Protein AF-A0A1H6JNE6-F1 (afdb_monomer)

Radius of gyration: 39.06 Å; Cα contacts (8 Å, |Δi|>4): 581; chains: 1; bounding box: 108×108×88 Å

Secondary structure (DSSP, 8-state):
-PPPGGGSSSSSS-----------S---PEEEEEESS-TT-EEE-TT--EEE--HHHHHHHHHTTTTTTEEEEEPBTTTBSPPTTSPPPGGGEEEEE---EEETTTEEEEEEEEE--HHHHHHHHTT--EEEEEEEEEE-S-BTTTTBEEEEEEEEEEEEEEESS-SSTT-EEEEPPTTTTT---HHHHHHHHTTEEEEEEE--SS---HHHHHHHHHHHHTSTTEEEEE-S-SSS-EEEEEEETTT-S-HHHHHHHHHHHHTTSTT---TT--HHHHHTTTS----------------------------SSHHHHHHHHHHHHHHHHHHHHHHHHHHHHHHHHHHHHHHHHHHHHHHHHHHHHHHHHHHHHHHHHHHHHHHHHHT--HHHHHHHS-HHHHHHHHHHHTT--TT--S-HHHHHHHHHTTPPPP-------SS-PPPHHHHHHHHHHHHHHS-HHHHHHHHHHT--HHHHHHHHS---GGG-SSHHHHHHHHHH--

Structure (mmCIF, N/CA/C/O backbone):
data_AF-A0A1H6JNE6-F1
#
_entry.id   AF-A0A1H6JNE6-F1
#
loop_
_atom_site.group_PDB
_atom_site.id
_atom_site.type_symbol
_atom_site.label_atom_id
_atom_site.label_alt_id
_atom_site.label_comp_id
_atom_site.label_asym_id
_atom_site.label_entity_id
_atom_site.label_seq_id
_atom_site.pdbx_PDB_ins_code
_atom_site.Cartn_x
_atom_site.Cartn_y
_atom_site.Cartn_z
_atom_site.occupancy
_atom_site.B_iso_or_equiv
_atom_site.auth_seq_id
_atom_site.auth_comp_id
_atom_site.auth_asym_id
_atom_site.auth_atom_id
_atom_site.pdbx_PDB_model_num
ATOM 1 N N . MET A 1 1 ? -37.626 49.815 -8.918 1.00 43.44 1 MET A N 1
ATOM 2 C CA . MET A 1 1 ? -36.456 48.924 -8.968 1.00 43.44 1 MET A CA 1
ATOM 3 C C . MET A 1 1 ? -37.004 47.534 -8.756 1.00 43.44 1 MET A C 1
ATOM 5 O O . MET A 1 1 ? -37.497 47.244 -7.679 1.00 43.44 1 MET A O 1
ATOM 9 N N . THR A 1 2 ? -37.137 46.797 -9.849 1.00 34.53 2 THR A N 1
ATOM 10 C CA . THR A 1 2 ? -37.717 45.454 -9.913 1.00 34.53 2 THR A CA 1
ATOM 11 C C . THR A 1 2 ? -36.671 44.454 -9.438 1.00 34.53 2 THR A C 1
ATOM 13 O O . THR A 1 2 ? -35.566 44.449 -9.974 1.00 34.53 2 THR A O 1
ATOM 16 N N . HIS A 1 3 ? -37.005 43.681 -8.404 1.00 37.47 3 HIS A N 1
ATOM 17 C CA . HIS A 1 3 ? -36.230 42.524 -7.967 1.00 37.47 3 HIS A CA 1
ATOM 18 C C . HIS A 1 3 ? -36.493 41.364 -8.919 1.00 37.47 3 HIS A C 1
ATOM 20 O O . HIS A 1 3 ? -37.648 41.069 -9.229 1.00 37.47 3 HIS A O 1
ATOM 26 N N . ASP A 1 4 ? -35.405 40.780 -9.400 1.00 38.97 4 ASP A N 1
ATOM 27 C CA . ASP A 1 4 ? -35.381 39.616 -10.267 1.00 38.97 4 ASP A CA 1
ATOM 28 C C . ASP A 1 4 ? -35.301 38.352 -9.387 1.00 38.97 4 ASP A C 1
ATOM 30 O O . ASP A 1 4 ? -34.351 38.230 -8.608 1.00 38.97 4 ASP A O 1
ATOM 34 N N . PRO A 1 5 ? -36.307 37.462 -9.413 1.00 39.59 5 PRO A N 1
ATOM 35 C CA . PRO A 1 5 ? -36.342 36.254 -8.592 1.00 39.59 5 PRO A CA 1
ATOM 36 C C . PRO A 1 5 ? -35.410 35.123 -9.074 1.00 39.59 5 PRO A C 1
ATOM 38 O O . PRO A 1 5 ? -35.316 34.111 -8.387 1.00 39.59 5 PRO A O 1
ATOM 41 N N . GLU A 1 6 ? -34.667 35.285 -10.174 1.00 40.03 6 GLU A N 1
ATOM 42 C CA . GLU A 1 6 ? -33.769 34.241 -10.712 1.00 40.03 6 GLU A CA 1
ATOM 43 C C . GLU A 1 6 ? -32.413 34.100 -9.978 1.00 40.03 6 GLU A C 1
ATOM 45 O O . GLU A 1 6 ? -31.580 33.274 -10.349 1.00 40.03 6 GLU A O 1
ATOM 50 N N . GLN A 1 7 ? -32.152 34.863 -8.907 1.00 37.97 7 GLN A N 1
ATOM 51 C CA . GLN A 1 7 ? -30.914 34.705 -8.120 1.00 37.97 7 GLN A CA 1
ATOM 52 C C . GLN A 1 7 ? -31.010 33.742 -6.930 1.00 37.97 7 GLN A C 1
ATOM 54 O O . GLN A 1 7 ? -29.970 33.375 -6.392 1.00 37.97 7 GLN A O 1
ATOM 59 N N . HIS A 1 8 ? -32.204 33.290 -6.537 1.00 36.69 8 HIS A N 1
ATOM 60 C CA . HIS A 1 8 ? -32.352 32.395 -5.380 1.00 36.69 8 HIS A CA 1
ATOM 61 C C . HIS A 1 8 ? -32.368 30.898 -5.717 1.00 36.69 8 HIS A C 1
ATOM 63 O O . HIS A 1 8 ? -32.343 30.084 -4.801 1.00 36.69 8 HIS A O 1
ATOM 69 N N . GLU A 1 9 ? -32.336 30.525 -6.997 1.00 35.12 9 GLU A N 1
ATOM 70 C CA . GLU A 1 9 ? -32.362 29.116 -7.426 1.00 35.12 9 GLU A CA 1
ATOM 71 C C . GLU A 1 9 ? -30.963 28.545 -7.745 1.00 35.12 9 GLU A C 1
ATOM 73 O O . GLU A 1 9 ? -30.836 27.382 -8.091 1.00 35.12 9 GLU A O 1
ATOM 78 N N . ARG A 1 10 ? -29.884 29.327 -7.563 1.00 34.78 10 ARG A N 1
ATOM 79 C CA . ARG A 1 10 ? -28.486 28.869 -7.752 1.00 34.78 10 ARG A CA 1
ATOM 80 C C . ARG A 1 10 ? -27.750 28.467 -6.468 1.00 34.78 10 ARG A C 1
ATOM 82 O O . ARG A 1 10 ? -26.550 28.237 -6.509 1.00 34.78 10 ARG A O 1
ATOM 89 N N . LEU A 1 11 ? -28.439 28.395 -5.330 1.00 34.91 11 LEU A N 1
ATOM 90 C CA . LEU A 1 11 ? -27.840 28.007 -4.040 1.00 34.91 11 LEU A CA 1
ATOM 91 C C . LEU A 1 11 ? -28.402 26.690 -3.477 1.00 34.91 11 LEU A C 1
ATOM 93 O O . LEU A 1 11 ? -28.162 26.383 -2.315 1.00 34.91 11 LEU A O 1
ATOM 97 N N . ALA A 1 12 ? -29.145 25.920 -4.280 1.00 35.91 12 ALA A N 1
ATOM 98 C CA . ALA A 1 12 ? -29.772 24.663 -3.855 1.00 35.91 12 ALA A CA 1
ATOM 99 C C . ALA A 1 12 ? -29.304 23.418 -4.635 1.00 35.91 12 ALA A C 1
ATOM 101 O O . ALA A 1 12 ? -29.796 22.325 -4.380 1.00 35.91 12 ALA A O 1
ATOM 102 N N . GLU A 1 13 ? -28.327 23.555 -5.529 1.00 34.09 13 GLU A N 1
ATOM 103 C CA . GLU A 1 13 ? -27.607 22.426 -6.119 1.00 34.09 13 GLU A CA 1
ATOM 104 C C . GLU A 1 13 ? -26.136 22.601 -5.747 1.00 34.09 13 GLU A C 1
ATOM 106 O O . GLU A 1 13 ? -25.438 23.454 -6.295 1.00 34.09 13 GLU A O 1
ATOM 111 N N . GLY A 1 14 ? -25.686 21.848 -4.741 1.00 32.59 14 GLY A N 1
ATOM 112 C CA . GLY A 1 14 ? -24.275 21.713 -4.391 1.00 32.59 14 GLY A CA 1
ATOM 113 C C . GLY A 1 14 ? -23.548 20.978 -5.510 1.00 32.59 14 GLY A C 1
ATOM 114 O O . GLY A 1 14 ? -23.278 19.788 -5.405 1.00 32.59 14 GLY A O 1
ATOM 115 N N . GLY A 1 15 ? -23.300 21.683 -6.611 1.00 25.50 15 GLY A N 1
ATOM 116 C CA . GLY A 1 15 ? -22.416 21.237 -7.670 1.00 25.50 15 GLY A CA 1
ATOM 117 C C . GLY A 1 15 ? -20.984 21.287 -7.161 1.00 25.50 15 GLY A C 1
ATOM 118 O O . GLY A 1 15 ? -20.473 22.362 -6.844 1.00 25.50 15 GLY A O 1
ATOM 119 N N . PHE A 1 16 ? -20.345 20.123 -7.079 1.00 28.42 16 PHE A N 1
ATOM 120 C CA . PHE A 1 16 ? -18.895 20.026 -7.025 1.00 28.42 16 PHE A CA 1
ATOM 121 C C . PHE A 1 16 ? -18.342 20.769 -8.243 1.00 28.42 16 PHE A C 1
ATOM 123 O O . PHE A 1 16 ? -18.583 20.376 -9.384 1.00 28.42 16 PHE A O 1
ATOM 130 N N . ALA A 1 17 ? -17.650 21.880 -8.008 1.00 26.50 17 ALA A N 1
ATOM 131 C CA . ALA A 1 17 ? -16.863 22.523 -9.043 1.00 26.50 17 ALA A CA 1
ATOM 132 C C . ALA A 1 17 ? -15.656 21.617 -9.316 1.00 26.50 17 ALA A C 1
ATOM 134 O O . ALA A 1 17 ? -14.646 21.696 -8.621 1.00 26.50 17 ALA A O 1
ATOM 135 N N . ARG A 1 18 ? -15.793 20.718 -10.295 1.00 30.44 18 ARG A N 1
ATOM 136 C CA . ARG A 1 18 ? -14.646 20.115 -10.973 1.00 30.44 18 ARG A CA 1
ATOM 137 C C . ARG A 1 18 ? -13.927 21.277 -11.662 1.00 30.44 18 ARG A C 1
ATOM 139 O O . ARG A 1 18 ? -14.583 22.080 -12.327 1.00 30.44 18 ARG A O 1
ATOM 146 N N . LEU A 1 19 ? -12.626 21.427 -11.429 1.00 27.44 19 LEU A N 1
ATOM 147 C CA . LEU A 1 19 ? -11.803 22.289 -12.271 1.00 27.44 19 LEU A CA 1
ATOM 148 C C . LEU A 1 19 ? -11.876 21.671 -13.673 1.00 27.44 19 LEU A C 1
ATOM 150 O O . LEU A 1 19 ? -11.293 20.622 -13.919 1.00 27.44 19 LEU A O 1
ATOM 154 N N . GLU A 1 20 ? -12.725 22.231 -14.535 1.00 32.97 20 GLU A N 1
ATOM 155 C CA . GLU A 1 20 ? -12.652 21.985 -15.972 1.00 32.97 20 GLU A CA 1
ATOM 156 C C . GLU A 1 20 ? -11.374 22.670 -16.451 1.00 32.97 20 GLU A C 1
ATOM 158 O O . GLU A 1 20 ? -11.360 23.880 -16.691 1.00 32.97 20 GLU A O 1
ATOM 163 N N . ASP A 1 21 ? -10.297 21.894 -16.541 1.00 33.25 21 ASP A N 1
ATOM 164 C CA . ASP A 1 21 ? -9.179 22.227 -17.408 1.00 33.25 21 ASP A CA 1
ATOM 165 C C . ASP A 1 21 ? -9.639 21.951 -18.846 1.00 33.25 21 ASP A C 1
ATOM 167 O O . ASP A 1 21 ? -9.633 20.830 -19.349 1.00 33.25 21 ASP A O 1
ATOM 171 N N . GLU A 1 22 ? -10.141 23.005 -19.491 1.00 37.00 22 GLU A N 1
ATOM 172 C CA . GLU A 1 22 ? -10.199 23.088 -20.947 1.00 37.00 22 GLU A CA 1
ATOM 173 C C . GLU A 1 22 ? -8.756 23.196 -21.463 1.00 37.00 22 GLU A C 1
ATOM 175 O O . GLU A 1 22 ? -8.288 24.306 -21.684 1.00 37.00 22 GLU A O 1
ATOM 180 N N . ASP A 1 23 ? -8.053 22.065 -21.579 1.00 38.44 23 ASP A N 1
ATOM 181 C CA . ASP A 1 23 ? -6.996 21.792 -22.568 1.00 38.44 23 ASP A CA 1
ATOM 182 C C . ASP A 1 23 ? -6.543 20.315 -22.424 1.00 38.44 23 ASP A C 1
ATOM 184 O O . ASP A 1 23 ? -5.811 19.950 -21.509 1.00 38.44 23 ASP A O 1
ATOM 188 N N . ASP A 1 24 ? -7.025 19.461 -23.337 1.00 48.09 24 ASP A N 1
ATOM 189 C CA . ASP A 1 24 ? -6.619 18.060 -23.543 1.00 48.09 24 ASP A CA 1
ATOM 190 C C . ASP A 1 24 ? -5.146 17.961 -24.020 1.00 48.09 24 ASP A C 1
ATOM 192 O O . ASP A 1 24 ? -4.902 17.740 -25.208 1.00 48.09 24 ASP A O 1
ATOM 196 N N . GLU A 1 25 ? -4.168 18.103 -23.120 1.00 41.09 25 GLU A N 1
ATOM 197 C CA . GLU A 1 25 ? -2.799 17.577 -23.288 1.00 41.09 25 GLU A CA 1
ATOM 198 C C . GLU A 1 25 ? -2.288 17.041 -21.930 1.00 41.09 25 GLU A C 1
ATOM 200 O O . GLU A 1 25 ? -1.884 17.805 -21.058 1.00 41.09 25 GLU A O 1
ATOM 205 N N . ASP A 1 26 ? -2.365 15.714 -21.773 1.00 45.75 26 ASP A N 1
ATOM 206 C CA . ASP A 1 26 ? -1.567 14.854 -20.884 1.00 45.75 26 ASP A CA 1
ATOM 207 C C . ASP A 1 26 ? -1.427 15.282 -19.405 1.00 45.75 26 ASP A C 1
ATOM 209 O O . ASP A 1 26 ? -0.360 15.675 -18.935 1.00 45.75 26 ASP A O 1
ATOM 213 N N . THR A 1 27 ? -2.485 15.117 -18.601 1.00 49.31 27 THR A N 1
ATOM 214 C CA . THR A 1 27 ? -2.262 14.776 -17.185 1.00 49.31 27 THR A CA 1
ATOM 215 C C . THR A 1 27 ? -1.795 13.326 -17.127 1.00 49.31 27 THR A C 1
ATOM 217 O O . THR A 1 27 ? -2.621 12.421 -17.263 1.00 49.31 27 THR A O 1
ATOM 220 N N . ASP A 1 28 ? -0.486 13.124 -16.956 1.00 58.72 28 ASP A N 1
ATOM 221 C CA . ASP A 1 28 ? 0.178 11.822 -16.796 1.00 58.72 28 ASP A CA 1
ATOM 222 C C . ASP A 1 28 ? -0.389 11.070 -15.579 1.00 58.72 28 ASP A C 1
ATOM 224 O O . ASP A 1 28 ? 0.143 11.116 -14.472 1.00 58.72 28 ASP A O 1
ATOM 228 N N . THR A 1 29 ? -1.537 10.424 -15.770 1.00 66.06 29 THR A N 1
ATOM 229 C CA . THR A 1 29 ? -2.183 9.576 -14.768 1.00 66.06 29 THR A CA 1
ATOM 230 C C . THR A 1 29 ? -1.889 8.145 -15.176 1.00 66.06 29 THR A C 1
ATOM 232 O O . THR A 1 29 ? -2.246 7.722 -16.277 1.00 66.06 29 THR A O 1
ATOM 235 N N . TYR A 1 30 ? -1.178 7.418 -14.323 1.00 88.31 30 TYR A N 1
ATOM 236 C CA . TYR A 1 30 ? -0.776 6.045 -14.600 1.00 88.31 30 TYR A CA 1
ATOM 237 C C . TYR A 1 30 ? -1.856 5.109 -14.065 1.00 88.31 30 TYR A C 1
ATOM 239 O O . TYR A 1 30 ? -2.294 5.273 -12.932 1.00 88.31 30 TYR A O 1
ATOM 247 N N . SER A 1 31 ? -2.297 4.130 -14.853 1.00 89.69 31 SER A N 1
ATOM 248 C CA . SER A 1 31 ? -3.350 3.202 -14.423 1.00 89.69 31 SER A CA 1
ATOM 249 C C . SER A 1 31 ? -2.780 1.856 -13.985 1.00 89.69 31 SER A C 1
ATOM 251 O O . SER A 1 31 ? -1.917 1.281 -14.656 1.00 89.69 31 SER A O 1
ATOM 253 N N . ALA A 1 32 ? -3.313 1.317 -12.893 1.00 93.38 32 ALA A N 1
ATOM 254 C CA . ALA A 1 32 ? -2.931 0.027 -12.341 1.00 93.38 32 ALA A CA 1
ATOM 255 C C . ALA A 1 32 ? -4.146 -0.884 -12.119 1.00 93.38 32 ALA A C 1
ATOM 257 O O . ALA A 1 32 ? -5.244 -0.437 -11.797 1.00 93.38 32 ALA A O 1
ATOM 258 N N . ARG A 1 33 ? -3.922 -2.188 -12.251 1.00 95.12 33 ARG A N 1
ATOM 259 C CA . ARG A 1 33 ? -4.821 -3.233 -11.777 1.00 95.12 33 ARG A CA 1
ATOM 260 C C . ARG A 1 33 ? -4.467 -3.563 -10.331 1.00 95.12 33 ARG A C 1
ATOM 262 O O . ARG A 1 33 ? -3.302 -3.794 -10.022 1.00 95.12 33 ARG A O 1
ATOM 269 N N . VAL A 1 34 ? -5.460 -3.612 -9.451 1.00 96.81 34 VAL A N 1
ATOM 270 C CA . VAL A 1 34 ? -5.267 -3.792 -8.009 1.00 96.81 34 VAL A CA 1
ATOM 271 C C . VAL A 1 34 ? -6.123 -4.938 -7.488 1.00 96.81 34 VAL A C 1
ATOM 273 O O . VAL A 1 34 ? -7.343 -4.942 -7.655 1.00 96.81 34 VAL A O 1
ATOM 276 N N . ILE A 1 35 ? -5.484 -5.873 -6.788 1.00 97.25 35 ILE A N 1
ATOM 277 C CA . ILE A 1 35 ? -6.127 -6.905 -5.978 1.00 97.25 35 ILE A CA 1
ATOM 278 C C . ILE A 1 35 ? -5.713 -6.659 -4.523 1.00 97.25 35 ILE A C 1
ATOM 280 O O . ILE A 1 35 ? -4.598 -6.992 -4.144 1.00 97.25 35 ILE A O 1
ATOM 284 N N . PRO A 1 36 ? -6.568 -6.084 -3.663 1.00 95.69 36 PRO A N 1
ATOM 285 C CA . PRO A 1 36 ? -6.196 -5.813 -2.280 1.00 95.69 36 PRO A CA 1
ATOM 286 C C . PRO A 1 36 ? -6.053 -7.094 -1.456 1.00 95.69 36 PRO A C 1
ATOM 288 O O . PRO A 1 36 ? -5.263 -7.140 -0.517 1.00 95.69 36 PRO A O 1
ATOM 291 N N . ILE A 1 37 ? -6.848 -8.126 -1.746 1.00 96.25 37 ILE A N 1
ATOM 292 C CA . ILE A 1 37 ? -6.785 -9.395 -1.023 1.00 96.25 37 ILE A CA 1
ATOM 293 C C . ILE A 1 37 ? -7.440 -10.527 -1.809 1.00 96.25 37 ILE A C 1
ATOM 295 O O . ILE A 1 37 ? -8.481 -10.329 -2.436 1.00 96.25 37 ILE A O 1
ATOM 299 N N . GLY A 1 38 ? -6.853 -11.719 -1.739 1.00 94.94 38 GLY A N 1
ATOM 300 C CA . GLY A 1 38 ? -7.318 -12.884 -2.474 1.00 94.94 38 GLY A CA 1
ATOM 301 C C . GLY A 1 38 ? -8.466 -13.641 -1.806 1.00 94.94 38 GLY A C 1
ATOM 302 O O . GLY A 1 38 ? -8.569 -13.740 -0.578 1.00 94.94 38 GLY A O 1
ATOM 303 N N . GLU A 1 39 ? -9.313 -14.250 -2.632 1.00 94.56 39 GLU A N 1
ATOM 304 C CA . GLU A 1 39 ? -10.310 -15.227 -2.205 1.00 94.56 39 GLU A CA 1
ATOM 305 C C . GLU A 1 39 ? -9.641 -16.430 -1.525 1.00 94.56 39 GLU A C 1
ATOM 307 O O . GLU A 1 39 ? -8.798 -17.119 -2.096 1.00 94.56 39 GLU A O 1
ATOM 312 N N . GLY A 1 40 ? -10.072 -16.733 -0.301 1.00 94.56 40 GLY A N 1
ATOM 313 C CA . GLY A 1 40 ? -9.576 -17.873 0.462 1.00 94.56 40 GLY A CA 1
ATOM 314 C C . GLY A 1 40 ? -8.260 -17.619 1.195 1.00 94.56 40 GLY A C 1
ATOM 315 O O . GLY A 1 40 ? -7.738 -18.543 1.829 1.00 94.56 40 GLY A O 1
ATOM 316 N N . ASP A 1 41 ? -7.745 -16.392 1.161 1.00 96.00 41 ASP A N 1
ATOM 317 C CA . ASP A 1 41 ? -6.512 -16.051 1.853 1.00 96.00 41 ASP A CA 1
ATOM 318 C C . ASP A 1 41 ? -6.634 -16.160 3.369 1.00 96.00 41 ASP A C 1
ATOM 320 O O . ASP A 1 41 ? -7.696 -15.965 3.969 1.00 96.00 41 ASP A O 1
ATOM 324 N N . ILE A 1 42 ? -5.492 -16.426 4.007 1.00 95.50 42 ILE A N 1
ATOM 325 C CA . ILE A 1 42 ? -5.325 -16.294 5.451 1.00 95.50 42 ILE A CA 1
ATOM 326 C C . ILE A 1 42 ? -4.218 -15.282 5.716 1.00 95.50 42 ILE A C 1
ATOM 328 O O . ILE A 1 42 ? -3.041 -15.584 5.526 1.00 95.50 42 ILE A O 1
ATOM 332 N N . THR A 1 43 ? -4.586 -14.105 6.216 1.00 94.00 43 THR A N 1
ATOM 333 C CA . THR A 1 43 ? -3.632 -13.023 6.502 1.00 94.00 43 THR A CA 1
ATOM 334 C C . THR A 1 43 ? -3.496 -12.764 7.996 1.00 94.00 43 THR A C 1
ATOM 336 O O . THR A 1 43 ? -4.354 -13.137 8.803 1.00 94.00 43 THR A O 1
ATOM 339 N N . THR A 1 44 ? -2.384 -12.143 8.393 1.00 90.12 44 THR A N 1
ATOM 340 C CA . THR A 1 44 ? -2.150 -11.698 9.775 1.00 90.12 44 THR A CA 1
ATOM 341 C C . THR A 1 44 ? -1.751 -10.229 9.760 1.00 90.12 44 THR A C 1
ATOM 343 O O . THR A 1 44 ? -0.585 -9.911 9.587 1.00 90.12 44 THR A O 1
ATOM 346 N N . GLY A 1 45 ? -2.734 -9.341 9.915 1.00 82.00 45 GLY A N 1
ATOM 347 C CA . GLY A 1 45 ? -2.489 -7.898 9.999 1.00 82.00 45 GLY A CA 1
ATOM 348 C C . GLY A 1 45 ? -2.114 -7.430 11.410 1.00 82.00 45 GLY A C 1
ATOM 349 O O . GLY A 1 45 ? -1.936 -8.237 12.326 1.00 82.00 45 GLY A O 1
ATOM 350 N N . ALA A 1 46 ? -2.110 -6.109 11.616 1.00 76.94 46 ALA A N 1
ATOM 351 C CA . ALA A 1 46 ? -1.716 -5.448 12.869 1.00 76.94 46 ALA A CA 1
ATOM 352 C C . ALA A 1 46 ? -2.483 -5.908 14.129 1.00 76.94 46 ALA A C 1
ATOM 354 O O . ALA A 1 46 ? -1.994 -5.783 15.248 1.00 76.94 46 ALA A O 1
ATOM 355 N N . SER A 1 47 ? -3.675 -6.496 13.976 1.00 79.19 47 SER A N 1
ATOM 356 C CA . SER A 1 47 ? -4.430 -7.069 15.100 1.00 79.19 47 SER A CA 1
ATOM 357 C C . SER A 1 47 ? -3.806 -8.347 15.682 1.00 79.19 47 SER A C 1
ATOM 359 O O . SER A 1 47 ? -4.277 -8.840 16.709 1.00 79.19 47 SER A O 1
ATOM 361 N N . GLY A 1 48 ? -2.813 -8.936 15.004 1.00 85.44 48 GLY A N 1
ATOM 362 C CA . GLY A 1 48 ? -2.193 -10.216 15.358 1.00 85.44 48 GLY A CA 1
ATOM 363 C C . GLY A 1 48 ? -3.114 -11.430 15.180 1.00 85.44 48 GLY A C 1
ATOM 364 O O . GLY A 1 48 ? -2.733 -12.555 15.510 1.00 85.44 48 GLY A O 1
ATOM 365 N N . LYS A 1 49 ? -4.338 -11.233 14.672 1.00 90.31 49 LYS A N 1
ATOM 366 C CA . LYS A 1 49 ? -5.315 -12.305 14.454 1.00 90.31 49 LYS A CA 1
ATOM 367 C C . LYS A 1 49 ? -5.222 -12.827 13.026 1.00 90.31 49 LYS A C 1
ATOM 369 O O . LYS A 1 49 ? -5.461 -12.080 12.076 1.00 90.31 49 LYS A O 1
ATOM 374 N N . LYS A 1 50 ? -4.983 -14.134 12.893 1.00 95.50 50 LYS A N 1
ATOM 375 C CA . LYS A 1 50 ? -5.140 -14.852 11.622 1.00 95.50 50 LYS A CA 1
ATOM 376 C C . LYS A 1 50 ? -6.577 -14.717 11.141 1.00 95.50 50 LYS A C 1
ATOM 378 O O . LYS A 1 50 ? -7.495 -15.150 11.837 1.00 95.50 50 LYS A O 1
ATOM 383 N N . THR A 1 51 ? -6.755 -14.092 9.991 1.00 96.50 51 THR A N 1
ATOM 384 C CA . THR A 1 51 ? -8.055 -13.758 9.412 1.00 96.50 51 THR A CA 1
ATOM 385 C C . THR A 1 51 ? -8.222 -14.534 8.115 1.00 96.50 51 THR A C 1
ATOM 387 O O . THR A 1 51 ? -7.314 -14.494 7.295 1.00 96.50 51 THR A O 1
ATOM 390 N N . TYR A 1 52 ? -9.346 -15.232 7.948 1.00 97.06 52 TYR A N 1
ATOM 391 C CA . TYR A 1 52 ? -9.696 -15.944 6.719 1.00 97.06 52 TYR A CA 1
ATOM 392 C C . TYR A 1 52 ? -10.697 -15.138 5.889 1.00 97.06 52 TYR A C 1
ATOM 394 O O . TYR A 1 52 ? -11.731 -14.707 6.411 1.00 97.06 52 TYR A O 1
ATOM 402 N N . TRP A 1 53 ? -10.397 -14.972 4.604 1.00 96.62 53 TRP A N 1
ATOM 403 C CA . TRP A 1 53 ? -11.165 -14.155 3.667 1.00 96.62 53 TRP A CA 1
ATOM 404 C C . TRP A 1 53 ? -12.036 -15.043 2.791 1.00 96.62 53 TRP A C 1
ATOM 406 O O . TRP A 1 53 ? -11.582 -15.607 1.798 1.00 96.62 53 TRP A O 1
ATOM 416 N N . SER A 1 54 ? -13.294 -15.217 3.193 1.00 96.31 54 SER A N 1
ATOM 417 C CA . SER A 1 54 ? -14.218 -16.058 2.440 1.00 96.31 54 SER A CA 1
ATOM 418 C C . SER A 1 54 ? -14.676 -15.375 1.143 1.00 96.31 54 SER A C 1
ATOM 420 O O . SER A 1 54 ? -14.820 -14.146 1.112 1.00 96.31 54 SER A O 1
ATOM 422 N N . PRO A 1 55 ? -14.982 -16.164 0.097 1.00 96.81 55 PRO A N 1
ATOM 423 C CA . PRO A 1 55 ? -15.557 -15.650 -1.145 1.00 96.81 55 PRO A CA 1
ATOM 424 C C . PRO A 1 55 ? -16.830 -14.838 -0.894 1.00 96.81 55 PRO A C 1
ATOM 426 O O . PRO A 1 55 ? -17.055 -13.789 -1.491 1.00 96.81 55 PRO A O 1
ATOM 429 N N . GLU A 1 56 ? -17.674 -15.309 0.029 1.00 97.00 56 GLU A N 1
ATOM 430 C CA . GLU A 1 56 ? -18.936 -14.659 0.362 1.00 97.00 56 GLU A CA 1
ATOM 431 C C . GLU A 1 56 ? -18.731 -13.283 1.004 1.00 97.00 56 GLU A C 1
ATOM 433 O O . GLU A 1 56 ? -19.422 -12.338 0.632 1.00 97.00 56 GLU A O 1
ATOM 438 N N . ALA A 1 57 ? -17.786 -13.154 1.941 1.00 96.88 57 ALA A N 1
ATOM 439 C CA . ALA A 1 57 ? -17.533 -11.886 2.621 1.00 96.88 57 ALA A CA 1
ATOM 440 C C . ALA A 1 57 ? -16.888 -10.855 1.689 1.00 96.88 57 ALA A C 1
ATOM 442 O O . ALA A 1 57 ? -17.241 -9.678 1.744 1.00 96.88 57 ALA A O 1
ATOM 443 N N . LEU A 1 58 ? -15.970 -11.294 0.823 1.00 97.62 58 LEU A N 1
ATOM 444 C CA . LEU A 1 58 ? -15.327 -10.432 -0.168 1.00 97.62 58 LEU A CA 1
ATOM 445 C C . LEU A 1 58 ? -16.325 -9.955 -1.227 1.00 97.62 58 LEU A C 1
ATOM 447 O O . LEU A 1 58 ? -16.395 -8.758 -1.493 1.00 97.62 58 LEU A O 1
ATOM 451 N N . ARG A 1 59 ? -17.148 -10.861 -1.775 1.00 97.88 59 ARG A N 1
ATOM 452 C CA . ARG A 1 59 ? -18.191 -10.503 -2.745 1.00 97.88 59 ARG A CA 1
ATOM 453 C C . ARG A 1 59 ? -19.193 -9.522 -2.149 1.00 97.88 59 ARG A C 1
ATOM 455 O O . ARG A 1 59 ? -19.485 -8.514 -2.779 1.00 97.88 59 ARG A O 1
ATOM 462 N N . GLN A 1 60 ? -19.667 -9.779 -0.927 1.00 97.19 60 GLN A N 1
ATOM 463 C CA . GLN A 1 60 ? -20.578 -8.858 -0.247 1.00 97.19 60 GLN A CA 1
ATOM 464 C C . GLN A 1 60 ? -19.916 -7.501 0.019 1.00 97.19 60 GLN A C 1
ATOM 466 O O . GLN A 1 60 ? -20.563 -6.481 -0.159 1.00 97.19 60 GLN A O 1
ATOM 471 N N . GLY A 1 61 ? -18.637 -7.473 0.409 1.00 97.12 61 GLY A N 1
ATOM 472 C CA . GLY A 1 61 ? -17.903 -6.224 0.621 1.00 97.12 61 GLY A CA 1
ATOM 473 C C . GLY A 1 61 ? -17.810 -5.367 -0.644 1.00 97.12 61 GLY A C 1
ATOM 474 O O . GLY A 1 61 ? -17.999 -4.159 -0.568 1.00 97.12 61 GLY A O 1
ATOM 475 N N . VAL A 1 62 ? -17.580 -5.987 -1.805 1.00 97.19 62 VAL A N 1
ATOM 476 C CA . VAL A 1 62 ? -17.613 -5.287 -3.101 1.00 97.19 62 VAL A CA 1
ATOM 477 C C . VAL A 1 62 ? -19.031 -4.818 -3.440 1.00 97.19 62 VAL A C 1
ATOM 479 O O . VAL A 1 62 ? -19.218 -3.667 -3.809 1.00 97.19 62 VAL A O 1
ATOM 482 N N . GLU A 1 63 ? -20.049 -5.670 -3.279 1.00 96.50 63 GLU A N 1
ATOM 483 C CA . GLU A 1 63 ? -21.451 -5.305 -3.549 1.00 96.50 63 GLU A CA 1
ATOM 484 C C . GLU A 1 63 ? -21.970 -4.174 -2.642 1.00 96.50 63 GLU A C 1
ATOM 486 O O . GLU A 1 63 ? -22.798 -3.370 -3.075 1.00 96.50 63 GLU A O 1
ATOM 491 N N . ASP A 1 64 ? -21.478 -4.105 -1.403 1.00 95.88 64 ASP A N 1
ATOM 492 C CA . ASP A 1 64 ? -21.784 -3.053 -0.431 1.00 95.88 64 ASP A CA 1
ATOM 493 C C . ASP A 1 64 ? -20.988 -1.755 -0.695 1.00 95.88 64 ASP A C 1
ATOM 495 O O . ASP A 1 64 ? -21.239 -0.749 -0.029 1.00 95.88 64 ASP A O 1
ATOM 499 N N . GLY A 1 65 ? -20.044 -1.762 -1.646 1.00 95.19 65 GLY A N 1
ATOM 500 C CA . GLY A 1 65 ? -19.182 -0.622 -1.975 1.00 95.19 65 GLY A CA 1
ATOM 501 C C . GLY A 1 65 ? -18.094 -0.345 -0.936 1.00 95.19 65 GLY A C 1
ATOM 502 O O . GLY A 1 65 ? -17.573 0.762 -0.866 1.00 95.19 65 GLY A O 1
ATOM 503 N N . ALA A 1 66 ? -17.735 -1.330 -0.105 1.00 95.62 66 ALA A N 1
ATOM 504 C CA . ALA A 1 66 ? -16.768 -1.140 0.978 1.00 95.62 66 ALA A CA 1
ATOM 505 C C . ALA A 1 66 ? -15.346 -0.825 0.482 1.00 95.62 66 ALA A C 1
ATOM 507 O O . ALA A 1 66 ? -14.531 -0.356 1.265 1.00 95.62 66 ALA A O 1
ATOM 508 N N . PHE A 1 67 ? -15.033 -1.123 -0.781 1.00 95.12 67 PHE A N 1
ATOM 509 C CA . PHE A 1 67 ? -13.727 -0.854 -1.391 1.00 95.12 67 PHE A CA 1
ATOM 510 C C . PHE A 1 67 ? -13.718 0.404 -2.272 1.00 95.12 67 PHE A C 1
ATOM 512 O O . PHE A 1 67 ? -12.653 0.819 -2.730 1.00 95.12 67 PHE A O 1
ATOM 519 N N . ASP A 1 68 ? -14.883 0.994 -2.534 1.00 92.19 68 ASP A N 1
ATOM 520 C CA . ASP A 1 68 ? -15.015 2.091 -3.487 1.00 92.19 68 ASP A CA 1
ATOM 521 C C . ASP A 1 68 ? -14.456 3.392 -2.894 1.00 92.19 68 ASP A C 1
ATOM 523 O O . ASP A 1 68 ? -14.689 3.731 -1.732 1.00 92.19 68 ASP A O 1
ATOM 527 N N . GLY A 1 69 ? -13.706 4.143 -3.700 1.00 92.56 69 GLY A N 1
ATOM 528 C CA . GLY A 1 69 ? -13.052 5.382 -3.272 1.00 92.56 69 GLY A CA 1
ATOM 529 C C . GLY A 1 69 ? -11.846 5.185 -2.345 1.00 92.56 69 GLY A C 1
ATOM 530 O O . GLY A 1 69 ? -11.397 6.152 -1.715 1.00 92.56 69 GLY A O 1
ATOM 531 N N . ALA A 1 70 ? -11.313 3.963 -2.242 1.00 95.81 70 ALA A N 1
ATOM 532 C CA . ALA A 1 70 ? -10.120 3.678 -1.455 1.00 95.81 70 ALA A CA 1
ATOM 533 C C . ALA A 1 70 ? -8.919 4.490 -1.968 1.00 95.81 70 ALA A C 1
ATOM 535 O O . ALA A 1 70 ? -8.657 4.572 -3.168 1.00 95.81 70 ALA A O 1
ATOM 536 N N . LYS A 1 71 ? -8.150 5.089 -1.056 1.00 96.25 71 LYS A N 1
ATOM 537 C CA . LYS A 1 71 ? -6.949 5.864 -1.414 1.00 96.25 71 LYS A CA 1
ATOM 538 C C . LYS A 1 71 ? -5.704 4.991 -1.367 1.00 96.25 71 LYS A C 1
ATOM 540 O O . LYS A 1 71 ? -5.531 4.229 -0.420 1.00 96.25 71 LYS A O 1
ATOM 545 N N . ILE A 1 72 ? -4.804 5.165 -2.327 1.00 96.12 72 ILE A N 1
ATOM 546 C CA . ILE A 1 72 ? -3.525 4.455 -2.363 1.00 96.12 72 ILE A CA 1
ATOM 547 C C . ILE A 1 72 ? -2.480 5.278 -1.608 1.00 96.12 72 ILE A C 1
ATOM 549 O O . ILE A 1 72 ? -2.303 6.469 -1.881 1.00 96.12 72 ILE A O 1
ATOM 553 N N . LEU A 1 73 ? -1.811 4.659 -0.635 1.00 95.06 73 LEU A N 1
ATOM 554 C CA . LEU A 1 73 ? -0.841 5.302 0.249 1.00 95.06 73 LEU A CA 1
ATOM 555 C C . LEU A 1 73 ? 0.562 4.713 0.089 1.00 95.06 73 LEU A C 1
ATOM 557 O O . LEU A 1 73 ? 0.710 3.505 -0.073 1.00 95.06 73 LEU A O 1
ATOM 561 N N . LYS A 1 74 ? 1.599 5.542 0.248 1.00 92.50 74 LYS A N 1
ATOM 562 C CA . LYS A 1 74 ? 2.969 5.053 0.483 1.00 92.50 74 LYS A CA 1
ATOM 563 C C . LYS A 1 74 ? 3.063 4.395 1.861 1.00 92.50 74 LYS A C 1
ATOM 565 O O . LYS A 1 74 ? 2.599 4.965 2.855 1.00 92.50 74 LYS A O 1
ATOM 570 N N . GLY A 1 75 ? 3.704 3.231 1.927 1.00 84.81 75 GLY A N 1
ATOM 571 C CA . GLY A 1 75 ? 4.048 2.591 3.190 1.00 84.81 75 GLY A CA 1
ATOM 572 C C . GLY A 1 75 ? 4.993 3.447 4.035 1.00 84.81 75 GLY A C 1
ATOM 573 O O . GLY A 1 75 ? 5.854 4.161 3.516 1.00 84.81 75 GLY A O 1
ATOM 574 N N . ARG A 1 76 ? 4.833 3.396 5.360 1.00 77.75 76 ARG A N 1
ATOM 575 C CA . ARG A 1 76 ? 5.711 4.114 6.296 1.00 77.75 76 ARG A CA 1
ATOM 576 C C . ARG A 1 76 ? 6.948 3.278 6.633 1.00 77.75 76 ARG A C 1
ATOM 578 O O . ARG A 1 76 ? 6.800 2.085 6.899 1.00 77.75 76 ARG A O 1
ATOM 585 N N . PRO A 1 77 ? 8.146 3.883 6.726 1.00 68.50 77 PRO A N 1
ATOM 586 C CA . PRO A 1 77 ? 9.326 3.185 7.224 1.00 68.50 77 PRO A CA 1
ATOM 587 C C . PRO A 1 77 ? 9.064 2.551 8.601 1.00 68.50 77 PRO A C 1
ATOM 589 O O . PRO A 1 77 ? 8.592 3.223 9.518 1.00 68.50 77 PRO A O 1
ATOM 592 N N . GLY A 1 78 ? 9.367 1.259 8.748 1.00 67.62 78 GLY A N 1
ATOM 593 C CA . GLY A 1 78 ? 9.230 0.506 10.001 1.00 67.62 78 GLY A CA 1
ATOM 594 C C . GLY A 1 78 ? 7.853 -0.130 10.218 1.00 67.62 78 GLY A C 1
ATOM 595 O O . GLY A 1 78 ? 7.767 -1.352 10.302 1.00 67.62 78 GLY A O 1
ATOM 596 N N . ASP A 1 79 ? 6.792 0.677 10.305 1.00 68.56 79 ASP A N 1
ATOM 597 C CA . ASP A 1 79 ? 5.435 0.179 10.600 1.00 68.56 79 ASP A CA 1
ATOM 598 C C . ASP A 1 79 ? 4.701 -0.360 9.361 1.00 68.56 79 ASP A C 1
ATOM 600 O O . ASP A 1 79 ? 3.763 -1.151 9.496 1.00 68.56 79 ASP A O 1
ATOM 604 N N . GLY A 1 80 ? 5.113 0.054 8.156 1.00 76.44 80 GLY A N 1
ATOM 605 C CA . GLY A 1 80 ? 4.489 -0.284 6.873 1.00 76.44 80 GLY A CA 1
ATOM 606 C C . GLY A 1 80 ? 3.132 0.395 6.698 1.00 76.44 80 GLY A C 1
ATOM 607 O O . GLY A 1 80 ? 2.942 1.188 5.784 1.00 76.44 80 GLY A O 1
ATOM 608 N N . HIS A 1 81 ? 2.215 0.156 7.627 1.00 84.31 81 HIS A N 1
ATOM 609 C CA . HIS A 1 81 ? 0.864 0.691 7.653 1.00 84.31 81 HIS A CA 1
ATOM 610 C C . HIS A 1 81 ? 0.744 1.981 8.460 1.00 84.31 81 HIS A C 1
ATOM 612 O O . HIS A 1 81 ? 1.497 2.264 9.395 1.00 84.31 81 HIS A O 1
ATOM 618 N N . LYS A 1 82 ? -0.284 2.757 8.136 1.00 83.62 82 LYS A N 1
ATOM 619 C CA . LYS A 1 82 ? -0.730 3.878 8.960 1.00 83.62 82 LYS A CA 1
ATOM 620 C C . LYS A 1 82 ? -1.699 3.388 10.048 1.00 83.62 82 LYS A C 1
ATOM 622 O O . LYS A 1 82 ? -2.436 2.426 9.855 1.00 83.62 82 LYS A O 1
ATOM 627 N N . GLY A 1 83 ? -1.766 4.098 11.178 1.00 79.31 83 GLY A N 1
ATOM 628 C CA . GLY A 1 83 ? -2.826 3.908 12.166 1.00 79.31 83 GLY A CA 1
ATOM 629 C C . GLY A 1 83 ? -4.225 4.085 11.557 1.00 79.31 83 GLY A C 1
ATOM 630 O O . GLY A 1 83 ? -4.530 5.108 10.945 1.00 79.31 83 GLY A O 1
ATOM 631 N N . MET A 1 84 ? -5.096 3.092 11.763 1.00 80.94 84 MET A N 1
ATOM 632 C CA . MET A 1 84 ? -6.442 3.012 11.168 1.00 80.94 84 MET A CA 1
ATOM 633 C C . MET A 1 84 ? -7.332 4.237 11.464 1.00 80.94 84 MET A C 1
ATOM 635 O O . MET A 1 84 ? -8.206 4.577 10.673 1.00 80.94 84 MET A O 1
ATOM 639 N N . LEU A 1 85 ? -7.131 4.887 12.615 1.00 79.88 85 LEU A N 1
ATOM 640 C CA . LEU A 1 85 ? -7.910 6.052 13.058 1.00 79.88 85 LEU A CA 1
ATOM 641 C C . LEU A 1 85 ? -7.237 7.392 12.742 1.00 79.88 85 LEU A C 1
ATOM 643 O O . LEU A 1 85 ? -7.852 8.443 12.925 1.00 79.88 85 LEU A O 1
ATOM 647 N N . ASP A 1 86 ? -5.991 7.367 12.278 1.00 83.88 86 ASP A N 1
ATOM 648 C CA . ASP A 1 86 ? -5.270 8.585 11.941 1.00 83.88 86 ASP A CA 1
ATOM 649 C C . ASP A 1 86 ? -5.779 9.120 10.598 1.00 83.88 86 ASP A C 1
ATOM 651 O O . ASP A 1 86 ? -6.290 8.373 9.760 1.00 83.88 86 ASP A O 1
ATOM 655 N N . GLN A 1 87 ? -5.611 10.414 10.333 1.00 82.19 87 GLN A N 1
ATOM 656 C CA . GLN A 1 87 ? -5.806 10.946 8.982 1.00 82.19 87 GLN A CA 1
ATOM 657 C C . GLN A 1 87 ? -4.566 10.686 8.127 1.00 82.19 87 GLN A C 1
ATOM 659 O O . GLN A 1 87 ? -3.442 10.681 8.629 1.00 82.19 87 GLN A O 1
ATOM 664 N N . ALA A 1 88 ? -4.772 10.374 6.843 1.00 84.00 88 ALA A N 1
ATOM 665 C CA . ALA A 1 88 ? -3.650 10.179 5.932 1.00 84.00 88 ALA A CA 1
ATOM 666 C C . ALA A 1 88 ? -3.006 11.539 5.683 1.00 84.00 88 ALA A C 1
ATOM 668 O O . ALA A 1 88 ? -3.719 12.516 5.454 1.00 84.00 88 ALA A O 1
ATOM 669 N N . ASP A 1 89 ? -1.679 11.583 5.752 1.00 86.50 89 ASP A N 1
ATOM 670 C CA . ASP A 1 89 ? -0.943 12.754 5.298 1.00 86.50 89 ASP A CA 1
ATOM 671 C C . ASP A 1 89 ? -1.210 12.916 3.793 1.00 86.50 89 ASP A C 1
ATOM 673 O O . ASP A 1 89 ? -1.028 11.933 3.064 1.00 86.50 89 ASP A O 1
ATOM 677 N N . PRO A 1 90 ? -1.676 14.088 3.325 1.00 87.06 90 PRO A N 1
ATOM 678 C CA . PRO A 1 90 ? -1.892 14.333 1.906 1.00 87.06 90 PRO A CA 1
ATOM 679 C C . PRO A 1 90 ? -0.687 13.983 1.031 1.00 87.06 90 PRO A C 1
ATOM 681 O O . PRO A 1 90 ? -0.885 13.454 -0.057 1.00 87.06 90 PRO A O 1
ATOM 684 N N . ASP A 1 91 ? 0.535 14.186 1.529 1.00 87.81 91 ASP A N 1
ATOM 685 C CA . ASP A 1 91 ? 1.766 13.930 0.770 1.00 87.81 91 ASP A CA 1
ATOM 686 C C . ASP A 1 91 ? 2.060 12.428 0.593 1.00 87.81 91 ASP A C 1
ATOM 688 O O . ASP A 1 91 ? 2.860 12.035 -0.257 1.00 87.81 91 ASP A O 1
ATOM 692 N N . ASN A 1 92 ? 1.402 11.567 1.376 1.00 90.94 92 ASN A N 1
ATOM 693 C CA . ASN A 1 92 ? 1.522 10.113 1.259 1.00 90.94 92 ASN A CA 1
ATOM 694 C C . ASN A 1 92 ? 0.461 9.495 0.341 1.00 90.94 92 ASN A C 1
ATOM 696 O O . ASN A 1 92 ? 0.526 8.292 0.092 1.00 90.94 92 ASN A O 1
ATOM 700 N N . ILE A 1 93 ? -0.514 10.274 -0.136 1.00 93.00 93 ILE A N 1
ATOM 701 C CA . ILE A 1 93 ? -1.539 9.798 -1.067 1.00 93.00 93 ILE A CA 1
ATOM 702 C C . ILE A 1 93 ? -0.954 9.831 -2.478 1.00 93.00 93 ILE A C 1
ATOM 704 O O . ILE A 1 93 ? -0.638 10.896 -2.998 1.00 93.00 93 ILE A O 1
ATOM 708 N N . VAL A 1 94 ? -0.840 8.661 -3.098 1.00 94.06 94 VAL A N 1
ATOM 709 C CA . VAL A 1 94 ? -0.245 8.491 -4.436 1.00 94.06 94 VAL A CA 1
ATOM 710 C C . VAL A 1 94 ? -1.244 8.055 -5.484 1.00 94.06 94 VAL A C 1
ATOM 712 O O . VAL A 1 94 ? -0.867 7.830 -6.626 1.00 94.06 94 VAL A O 1
ATOM 715 N N . GLY A 1 95 ? -2.506 7.905 -5.109 1.00 94.56 95 GLY A N 1
ATOM 716 C CA . GLY A 1 95 ? -3.511 7.391 -6.013 1.00 94.56 95 GLY A CA 1
ATOM 717 C C . GLY A 1 95 ? -4.843 7.142 -5.341 1.00 94.56 95 GLY A C 1
ATOM 718 O O . GLY A 1 95 ? -5.022 7.371 -4.136 1.00 94.56 95 GLY A O 1
ATOM 719 N N . SER A 1 96 ? -5.775 6.637 -6.129 1.00 95.19 96 SER A N 1
ATOM 720 C CA . SER A 1 96 ? -7.101 6.245 -5.675 1.00 95.19 96 SER A CA 1
ATOM 721 C C . SER A 1 96 ? -7.672 5.146 -6.547 1.00 95.19 96 SER A C 1
ATOM 723 O O . SER A 1 96 ? -7.283 4.969 -7.697 1.00 95.19 96 SER A O 1
ATOM 725 N N . VAL A 1 97 ? -8.627 4.426 -5.978 1.00 93.75 97 VAL A N 1
ATOM 726 C CA . VAL A 1 97 ? -9.405 3.422 -6.679 1.00 93.75 97 VAL A CA 1
ATOM 727 C C . VAL A 1 97 ? -10.869 3.801 -6.584 1.00 93.75 97 VAL A C 1
ATOM 729 O O . VAL A 1 97 ? -11.413 3.895 -5.485 1.00 93.75 97 VAL A O 1
ATOM 732 N N . ASP A 1 98 ? -11.505 4.029 -7.728 1.00 89.50 98 ASP A N 1
ATOM 733 C CA . ASP A 1 98 ? -12.892 4.489 -7.751 1.00 89.50 98 ASP A CA 1
ATOM 734 C C . ASP A 1 98 ? -13.878 3.345 -7.516 1.00 89.50 98 ASP A C 1
ATOM 736 O O . ASP A 1 98 ? -14.813 3.503 -6.734 1.00 89.50 98 ASP A O 1
ATOM 740 N N . ASN A 1 99 ? -13.677 2.201 -8.177 1.00 90.31 99 ASN A N 1
ATOM 741 C CA . ASN A 1 99 ? -14.610 1.078 -8.122 1.00 90.31 99 ASN A CA 1
ATOM 742 C C . ASN A 1 99 ? -13.880 -0.263 -8.054 1.00 90.31 99 ASN A C 1
ATOM 744 O O . ASN A 1 99 ? -12.827 -0.447 -8.671 1.00 90.31 99 ASN A O 1
ATOM 748 N N . PHE A 1 100 ? -14.514 -1.226 -7.388 1.00 95.62 100 PHE A N 1
ATOM 749 C CA . PHE A 1 100 ? -14.108 -2.628 -7.415 1.00 95.62 100 PHE A CA 1
ATOM 750 C C . PHE A 1 100 ? -15.176 -3.530 -8.041 1.00 95.62 100 PHE A C 1
ATOM 752 O O . PHE A 1 100 ? -16.381 -3.336 -7.887 1.00 95.62 100 PHE A O 1
ATOM 759 N N . ALA A 1 101 ? -14.718 -4.574 -8.724 1.00 96.12 101 ALA A N 1
ATOM 760 C CA . ALA A 1 101 ? -15.516 -5.713 -9.148 1.00 96.12 101 ALA A CA 1
ATOM 761 C C . ALA A 1 101 ? -15.070 -6.971 -8.393 1.00 96.12 101 ALA A C 1
ATOM 763 O O . ALA A 1 101 ? -13.949 -7.058 -7.906 1.00 96.12 101 ALA A O 1
ATOM 764 N N . TYR A 1 102 ? -15.953 -7.962 -8.280 1.00 96.44 102 TYR A N 1
ATOM 765 C CA . TYR A 1 102 ? -15.588 -9.261 -7.720 1.00 96.44 102 TYR A CA 1
ATOM 766 C C . TYR A 1 102 ? -15.296 -10.261 -8.839 1.00 96.44 102 TYR A C 1
ATOM 768 O O . TYR A 1 102 ? -16.149 -10.485 -9.704 1.00 96.44 102 TYR A O 1
ATOM 776 N N . GLU A 1 103 ? -14.142 -10.918 -8.775 1.00 95.31 103 GLU A N 1
ATOM 777 C CA . GLU A 1 103 ? -13.745 -11.992 -9.682 1.00 95.31 103 GLU A CA 1
ATOM 778 C C . GLU A 1 103 ? -13.683 -13.341 -8.952 1.00 95.31 103 GLU A C 1
ATOM 780 O O . GLU A 1 103 ? -12.965 -13.511 -7.966 1.00 95.31 103 GLU A O 1
ATOM 785 N N . ASP A 1 104 ? -14.435 -14.330 -9.450 1.00 94.12 104 ASP A N 1
ATOM 786 C CA . ASP A 1 104 ? -14.487 -15.671 -8.856 1.00 94.12 104 ASP A CA 1
ATOM 787 C C . ASP A 1 104 ? -13.107 -16.353 -8.880 1.00 94.12 104 ASP A C 1
ATOM 789 O O . ASP A 1 104 ? -12.502 -16.530 -9.940 1.00 94.12 104 ASP A O 1
ATOM 793 N N . GLY A 1 105 ? -12.643 -16.807 -7.714 1.00 92.44 105 GLY A N 1
ATOM 794 C CA . GLY A 1 105 ? -11.331 -17.430 -7.538 1.00 92.44 105 GLY A CA 1
ATOM 795 C C . GLY A 1 105 ? -10.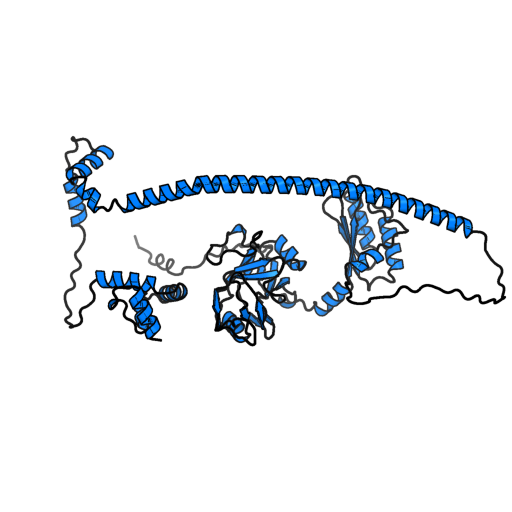170 -16.440 -7.430 1.00 92.44 105 GLY A C 1
ATOM 796 O O . GLY A 1 105 ? -9.034 -16.889 -7.283 1.00 92.44 105 GLY A O 1
ATOM 797 N N . VAL A 1 106 ? -10.442 -15.133 -7.492 1.00 95.12 106 VAL A N 1
ATOM 798 C CA . VAL A 1 106 ? -9.448 -14.064 -7.327 1.00 95.12 106 VAL A CA 1
ATOM 799 C C . VAL A 1 106 ? -9.797 -13.204 -6.118 1.00 95.12 106 VAL A C 1
ATOM 801 O O . VAL A 1 106 ? -8.993 -13.140 -5.201 1.00 95.12 106 VAL A O 1
ATOM 804 N N . GLY A 1 107 ? -10.990 -12.608 -6.057 1.00 96.12 107 GLY A N 1
ATOM 805 C CA . GLY A 1 107 ? -11.389 -11.676 -4.997 1.00 96.12 107 GLY A CA 1
ATOM 806 C C . GLY A 1 107 ? -11.843 -10.316 -5.548 1.00 96.12 107 GLY A C 1
ATOM 807 O O . GLY A 1 107 ? -12.285 -10.241 -6.695 1.00 96.12 107 GLY A O 1
ATOM 808 N N . PRO A 1 108 ? -11.791 -9.242 -4.741 1.00 97.31 108 PRO A N 1
ATOM 809 C CA . PRO A 1 108 ? -11.989 -7.871 -5.204 1.00 97.31 108 PRO A CA 1
ATOM 810 C C . PRO A 1 108 ? -10.881 -7.471 -6.181 1.00 97.31 108 PRO A C 1
ATOM 812 O O . PRO A 1 108 ? -9.705 -7.667 -5.888 1.00 97.31 108 PRO A O 1
ATOM 815 N N . VAL A 1 109 ? -11.252 -6.890 -7.315 1.00 96.94 109 VAL A N 1
ATOM 816 C CA . VAL A 1 109 ? -10.343 -6.427 -8.365 1.00 96.94 109 VAL A CA 1
ATOM 817 C C . VAL A 1 109 ? -10.778 -5.049 -8.839 1.00 96.94 109 VAL A C 1
ATOM 819 O O . VAL A 1 109 ? -11.958 -4.827 -9.105 1.00 96.94 109 VAL A O 1
ATOM 822 N N . SER A 1 110 ? -9.827 -4.136 -8.969 1.00 95.44 110 SER A N 1
ATOM 823 C CA . SER A 1 110 ? -9.987 -2.923 -9.765 1.00 95.44 110 SER A CA 1
ATOM 824 C C . SER A 1 110 ? -9.040 -2.993 -10.955 1.00 95.44 110 SER A C 1
ATOM 826 O O . SER A 1 110 ? -7.900 -3.420 -10.800 1.00 95.44 110 SER A O 1
ATOM 828 N N . GLU A 1 111 ? -9.514 -2.626 -12.142 1.00 91.88 111 GLU A N 1
ATOM 829 C CA . GLU A 1 111 ? -8.731 -2.672 -13.389 1.00 91.88 111 GLU A CA 1
ATOM 830 C C . GLU A 1 111 ? -8.132 -1.302 -13.756 1.00 91.88 111 GLU A C 1
ATOM 832 O O . GLU A 1 111 ? -7.307 -1.206 -14.664 1.00 91.88 111 GLU A O 1
ATOM 837 N N . ASP A 1 112 ? -8.571 -0.247 -13.072 1.00 89.38 112 ASP A N 1
ATOM 838 C CA . ASP A 1 112 ? -8.375 1.155 -13.428 1.00 89.38 112 ASP A CA 1
ATOM 839 C C . ASP A 1 112 ? -8.107 2.023 -12.190 1.00 89.38 112 ASP A C 1
ATOM 841 O O . ASP A 1 112 ? -8.680 3.095 -12.016 1.00 89.38 112 ASP A O 1
ATOM 845 N N . ALA A 1 113 ? -7.219 1.560 -11.311 1.00 93.31 113 ALA A N 1
ATOM 846 C CA . ALA A 1 113 ? -6.717 2.379 -10.217 1.00 93.31 113 ALA A CA 1
ATOM 847 C C . ALA A 1 113 ? -5.816 3.499 -10.750 1.00 93.31 113 ALA A C 1
ATOM 849 O O . ALA A 1 113 ? -4.890 3.235 -11.517 1.00 93.31 113 ALA A O 1
ATOM 850 N N . ASP A 1 114 ? -6.040 4.726 -10.292 1.00 93.88 114 ASP A N 1
ATOM 851 C CA . ASP A 1 114 ? -5.247 5.887 -10.681 1.00 93.88 114 ASP A CA 1
ATOM 852 C C . ASP A 1 114 ? -4.021 6.031 -9.778 1.00 93.88 114 ASP A C 1
ATOM 854 O O . ASP A 1 114 ? -4.138 6.089 -8.551 1.00 93.88 114 ASP A O 1
ATOM 858 N N . LEU A 1 115 ? -2.845 6.157 -10.388 1.00 93.50 115 LEU A N 1
ATOM 859 C CA . LEU A 1 115 ? -1.579 6.502 -9.753 1.00 93.50 115 LEU A CA 1
ATOM 860 C C . LEU A 1 115 ? -1.134 7.895 -10.218 1.00 93.50 115 LEU A C 1
ATOM 862 O O . LEU A 1 115 ? -1.046 8.191 -11.410 1.00 93.50 115 LEU A O 1
ATOM 866 N N . LEU A 1 116 ? -0.836 8.745 -9.242 1.00 91.56 116 LEU A N 1
ATOM 867 C CA . LEU A 1 116 ? -0.454 10.150 -9.400 1.00 91.56 116 LEU A CA 1
ATOM 868 C C . LEU A 1 116 ? 1.068 10.364 -9.353 1.00 91.56 116 LEU A C 1
ATOM 870 O O . LEU A 1 116 ? 1.538 11.479 -9.565 1.00 91.56 116 LEU A O 1
ATOM 874 N N . ASP A 1 117 ? 1.833 9.325 -9.014 1.00 89.69 117 ASP A N 1
ATOM 875 C CA . ASP A 1 117 ? 3.283 9.378 -8.820 1.00 89.69 117 ASP A CA 1
ATOM 876 C C . ASP A 1 117 ? 3.975 8.453 -9.836 1.00 89.69 117 ASP A C 1
ATOM 878 O O . ASP A 1 117 ? 3.811 7.232 -9.791 1.00 89.69 117 ASP A O 1
ATOM 882 N N . GLU A 1 118 ? 4.747 9.041 -10.756 1.00 88.88 118 GLU A N 1
ATOM 883 C CA . GLU A 1 118 ? 5.480 8.327 -11.813 1.00 88.88 118 GLU A CA 1
ATOM 884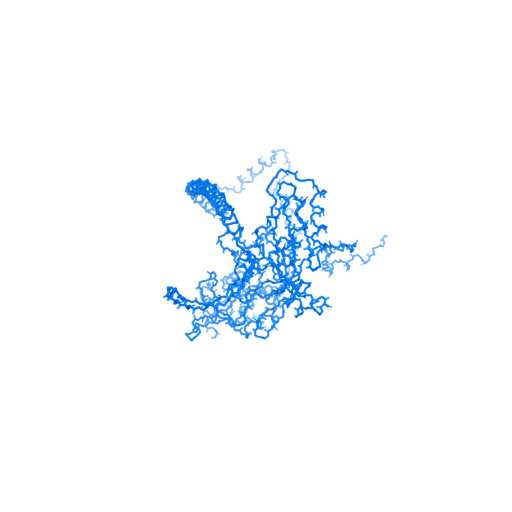 C C . GLU A 1 118 ? 6.476 7.310 -11.248 1.00 88.88 118 GLU A C 1
ATOM 886 O O . GLU A 1 118 ? 6.599 6.204 -11.769 1.00 88.88 118 GLU A O 1
ATOM 891 N N . HIS A 1 119 ? 7.171 7.649 -10.160 1.00 90.00 119 HIS A N 1
ATOM 892 C CA . HIS A 1 119 ? 8.137 6.734 -9.564 1.00 90.00 119 HIS A CA 1
ATOM 893 C C . HIS A 1 119 ? 7.431 5.498 -9.000 1.00 90.00 119 HIS A C 1
ATOM 895 O O . HIS A 1 119 ? 7.895 4.376 -9.187 1.00 90.00 119 HIS A O 1
ATOM 901 N N . ILE A 1 120 ? 6.272 5.686 -8.364 1.00 92.06 120 ILE A N 1
ATOM 902 C CA . ILE A 1 120 ? 5.442 4.568 -7.901 1.00 92.06 120 ILE A CA 1
ATOM 903 C C . ILE A 1 120 ? 4.944 3.735 -9.082 1.00 92.06 120 ILE A C 1
ATOM 905 O O . ILE A 1 120 ? 4.996 2.511 -9.013 1.00 92.06 120 ILE A O 1
ATOM 909 N N . ALA A 1 121 ? 4.514 4.371 -10.172 1.00 90.31 121 ALA A N 1
ATOM 910 C CA . ALA A 1 121 ? 4.094 3.659 -11.374 1.00 90.31 121 ALA A CA 1
ATOM 911 C C . ALA A 1 121 ? 5.223 2.791 -11.957 1.00 90.31 121 ALA A C 1
ATOM 913 O O . ALA A 1 121 ? 4.974 1.644 -12.315 1.00 90.31 121 ALA A O 1
ATOM 914 N N . GLN A 1 122 ? 6.467 3.284 -11.972 1.00 87.50 122 GLN A N 1
ATOM 915 C CA . GLN A 1 122 ? 7.638 2.495 -12.373 1.00 87.50 122 GLN A CA 1
ATOM 916 C C . GLN A 1 122 ? 7.877 1.308 -11.429 1.00 87.50 122 GLN A C 1
ATOM 918 O O . GLN A 1 122 ? 8.120 0.196 -11.888 1.00 87.50 122 GLN A O 1
ATOM 923 N N . LEU A 1 123 ? 7.768 1.499 -10.109 1.00 89.12 123 LEU A N 1
ATOM 924 C CA . LEU A 1 123 ? 7.903 0.393 -9.150 1.00 89.12 123 LEU A CA 1
ATOM 925 C C . LEU A 1 123 ? 6.824 -0.683 -9.348 1.00 89.12 123 LEU A C 1
ATOM 927 O O . LEU A 1 123 ? 7.131 -1.870 -9.240 1.00 89.12 123 LEU A O 1
ATOM 931 N N . VAL A 1 124 ? 5.589 -0.278 -9.665 1.00 90.81 124 VAL A N 1
ATOM 932 C CA . VAL A 1 124 ? 4.497 -1.192 -10.042 1.00 90.81 124 VAL A CA 1
ATOM 933 C C . VAL A 1 124 ? 4.818 -1.913 -11.353 1.00 90.81 124 VAL A C 1
ATOM 935 O O . VAL A 1 124 ? 4.640 -3.125 -11.438 1.00 90.81 124 VAL A O 1
ATOM 938 N N . ASP A 1 125 ? 5.333 -1.205 -12.360 1.00 86.62 125 ASP A N 1
ATOM 939 C CA . ASP A 1 125 ? 5.714 -1.783 -13.657 1.00 86.62 125 ASP A CA 1
ATOM 940 C C . ASP A 1 125 ? 6.817 -2.837 -13.541 1.00 86.62 125 ASP A C 1
ATOM 942 O O . ASP A 1 125 ? 6.748 -3.897 -14.165 1.00 86.62 125 ASP A O 1
ATOM 946 N N . HIS A 1 126 ? 7.774 -2.604 -12.647 1.00 84.62 126 HIS A N 1
ATOM 947 C CA . HIS A 1 126 ? 8.834 -3.555 -12.332 1.00 84.62 126 HIS A CA 1
ATOM 948 C C . HIS A 1 126 ? 8.423 -4.648 -11.327 1.00 84.62 126 HIS A C 1
ATOM 950 O O . HIS A 1 126 ? 9.241 -5.516 -11.023 1.00 84.62 126 HIS A O 1
ATOM 956 N N . GLY A 1 127 ? 7.188 -4.634 -10.808 1.00 87.75 127 GLY A N 1
ATOM 957 C CA . GLY A 1 127 ? 6.704 -5.618 -9.831 1.00 87.75 127 GLY A CA 1
ATOM 958 C C . GLY A 1 127 ? 7.477 -5.602 -8.508 1.00 87.75 127 GLY A C 1
ATOM 959 O O . GLY A 1 127 ? 7.676 -6.648 -7.894 1.00 87.75 127 GLY A O 1
ATOM 960 N N . LEU A 1 128 ? 7.971 -4.430 -8.098 1.00 87.50 128 LEU A N 1
ATOM 961 C CA . LEU A 1 128 ? 8.806 -4.258 -6.901 1.00 87.50 128 LEU A CA 1
ATOM 962 C C . LEU A 1 128 ? 8.003 -3.949 -5.635 1.00 87.50 128 LEU A C 1
ATOM 964 O O . LEU A 1 128 ? 8.569 -3.941 -4.541 1.00 87.50 128 LEU A O 1
ATOM 968 N N . ILE A 1 129 ? 6.714 -3.645 -5.785 1.00 91.94 129 ILE A N 1
ATOM 969 C CA . ILE A 1 129 ? 5.810 -3.315 -4.688 1.00 91.94 129 ILE A CA 1
ATOM 970 C C . ILE A 1 129 ? 4.451 -3.979 -4.889 1.00 91.94 129 ILE A C 1
ATOM 972 O O . ILE A 1 129 ? 4.001 -4.183 -6.012 1.00 91.94 129 ILE A O 1
ATOM 976 N N . ASP A 1 130 ? 3.789 -4.235 -3.772 1.00 95.06 130 ASP A N 1
ATOM 977 C CA . ASP A 1 130 ? 2.470 -4.844 -3.664 1.00 95.06 130 ASP A CA 1
ATOM 978 C C . ASP A 1 130 ? 1.538 -3.965 -2.815 1.00 95.06 130 ASP A C 1
ATOM 980 O O . ASP A 1 130 ? 1.936 -2.931 -2.271 1.00 95.06 130 ASP A O 1
ATOM 984 N N . VAL A 1 131 ? 0.281 -4.388 -2.663 1.00 94.81 131 VAL A N 1
ATOM 985 C CA . VAL A 1 131 ? -0.720 -3.688 -1.847 1.00 94.81 131 VAL A CA 1
ATOM 986 C C . VAL A 1 131 ? -1.115 -4.470 -0.604 1.00 94.81 131 VAL A C 1
ATOM 988 O O . VAL A 1 131 ? -1.195 -5.697 -0.573 1.00 94.81 131 VAL A O 1
ATOM 991 N N . SER A 1 132 ? -1.444 -3.730 0.446 1.00 94.88 132 SER A N 1
ATOM 992 C CA . SER A 1 132 ? -2.026 -4.266 1.666 1.00 94.88 132 SER A CA 1
ATOM 993 C C . SER A 1 132 ? -3.173 -3.363 2.127 1.00 94.88 132 SER A C 1
ATOM 995 O O . SER A 1 132 ? -2.962 -2.172 2.371 1.00 94.88 132 SER A O 1
ATOM 997 N N . PRO A 1 133 ? -4.408 -3.880 2.226 1.00 94.75 133 PRO A N 1
ATOM 998 C CA . PRO A 1 133 ? -5.568 -3.069 2.550 1.00 94.75 133 PRO A CA 1
ATOM 999 C C . PRO A 1 133 ? -5.661 -2.759 4.044 1.00 94.75 133 PRO A C 1
ATOM 1001 O O . PRO A 1 133 ? -5.630 -3.652 4.898 1.00 94.75 133 PRO A O 1
ATOM 1004 N N . ASP A 1 134 ? -5.902 -1.490 4.350 1.00 92.69 134 ASP A N 1
ATOM 1005 C CA . ASP A 1 134 ? -6.318 -1.041 5.670 1.00 92.69 134 ASP A CA 1
ATOM 1006 C C . ASP A 1 134 ? -7.841 -1.039 5.716 1.00 92.69 134 ASP A C 1
ATOM 1008 O O . ASP A 1 134 ? -8.492 -0.255 5.027 1.00 92.69 134 ASP A O 1
ATOM 1012 N N . MET A 1 135 ? -8.430 -1.918 6.532 1.00 92.19 135 MET A N 1
ATOM 1013 C CA . MET A 1 135 ? -9.884 -2.090 6.535 1.00 92.19 135 MET A CA 1
ATOM 1014 C C . MET A 1 135 ? -10.523 -2.309 7.902 1.00 92.19 135 MET A C 1
ATOM 1016 O O . MET A 1 135 ? -9.987 -2.982 8.794 1.00 92.19 135 MET A O 1
ATOM 1020 N N . PHE A 1 136 ? -11.755 -1.821 8.005 1.00 92.69 136 PHE A N 1
ATOM 1021 C CA . PHE A 1 136 ? -12.688 -2.130 9.071 1.00 92.69 136 PHE A CA 1
ATOM 1022 C C . PHE A 1 136 ? -13.479 -3.381 8.705 1.00 92.69 136 PHE A C 1
ATOM 1024 O O . PHE A 1 136 ? -14.075 -3.488 7.636 1.00 92.69 136 PHE A O 1
ATOM 1031 N N . ARG A 1 137 ? -13.501 -4.353 9.616 1.00 93.94 137 ARG A N 1
ATOM 1032 C CA . ARG A 1 137 ? -14.184 -5.629 9.396 1.00 93.94 137 ARG A CA 1
ATOM 1033 C C . ARG A 1 137 ? -14.721 -6.212 10.687 1.00 93.94 137 ARG A C 1
ATOM 1035 O O . ARG A 1 137 ? -14.155 -6.003 11.763 1.00 93.94 137 ARG A O 1
ATOM 1042 N N . LYS A 1 138 ? -15.764 -7.020 10.557 1.00 95.25 138 LYS A N 1
ATOM 1043 C CA . LYS A 1 138 ? -16.307 -7.848 11.627 1.00 95.25 138 LYS A CA 1
ATOM 1044 C C . LYS A 1 138 ? -15.819 -9.284 11.459 1.00 95.25 138 LYS A C 1
ATOM 1046 O O . LYS A 1 138 ? -16.015 -9.900 10.414 1.00 95.25 138 LYS A O 1
ATOM 1051 N N . LEU A 1 139 ? -15.177 -9.803 12.501 1.00 95.69 139 LEU A N 1
ATOM 1052 C CA . LEU A 1 139 ? -14.728 -11.193 12.567 1.00 95.69 139 LEU A CA 1
ATOM 1053 C C . LEU A 1 139 ? -15.793 -12.058 13.242 1.00 95.69 139 LEU A C 1
ATOM 1055 O O . LEU A 1 139 ? -16.391 -11.627 14.230 1.00 95.69 139 LEU A O 1
ATOM 1059 N N . GLY A 1 140 ? -15.974 -13.273 12.732 1.00 94.50 140 GLY A N 1
ATOM 1060 C CA . GLY A 1 140 ? -16.778 -14.307 13.374 1.00 94.50 140 GLY A CA 1
ATOM 1061 C C . GLY A 1 140 ? -16.028 -15.026 14.495 1.00 94.50 140 GLY A C 1
ATOM 1062 O O . GLY A 1 140 ? -14.950 -14.610 14.934 1.00 94.50 140 GLY A O 1
ATOM 1063 N N . GLU A 1 141 ? -16.601 -16.131 14.968 1.00 96.06 141 GLU A N 1
ATOM 1064 C CA . GLU A 1 141 ? -15.944 -17.014 15.936 1.00 96.06 141 GLU A CA 1
ATOM 1065 C C . GLU A 1 141 ? -14.734 -17.729 15.316 1.00 96.06 141 GLU A C 1
ATOM 1067 O O . GLU A 1 141 ? -14.706 -18.002 14.120 1.00 96.06 141 GLU A O 1
ATOM 1072 N N . TYR A 1 142 ? -13.721 -18.036 16.132 1.00 96.25 142 TYR A N 1
ATOM 1073 C CA . TYR A 1 142 ? -12.527 -18.742 15.661 1.00 96.25 142 TYR A CA 1
ATOM 1074 C C . TYR A 1 142 ? -12.883 -20.131 15.123 1.00 96.25 142 TYR A C 1
ATOM 1076 O O . TYR A 1 142 ? -13.467 -20.939 15.848 1.00 96.25 142 TYR A O 1
ATOM 1084 N N . ASP A 1 143 ? -12.468 -20.422 13.893 1.00 96.50 143 ASP A N 1
ATOM 1085 C CA . ASP A 1 143 ? -12.658 -21.726 13.270 1.00 96.50 143 ASP A CA 1
ATOM 1086 C C . ASP A 1 143 ? -11.403 -22.591 13.482 1.00 96.50 143 ASP A C 1
ATOM 1088 O O . ASP A 1 143 ? -10.313 -22.277 12.993 1.00 96.50 143 ASP A O 1
ATOM 1092 N N . GLU A 1 144 ? -11.541 -23.684 14.242 1.00 95.31 144 GLU A N 1
ATOM 1093 C CA . GLU A 1 144 ? -10.432 -24.601 14.541 1.00 95.31 144 GLU A CA 1
ATOM 1094 C C . GLU A 1 144 ? -9.936 -25.379 13.310 1.00 95.31 144 GLU A C 1
ATOM 1096 O O . GLU A 1 144 ? -8.767 -25.769 13.281 1.00 95.31 144 GLU A O 1
ATOM 1101 N N . GLU A 1 145 ? -10.786 -25.618 12.305 1.00 95.19 145 GLU A N 1
ATOM 1102 C CA . GLU A 1 145 ? -10.407 -26.344 11.086 1.00 95.19 145 GLU A CA 1
ATOM 1103 C C . GLU A 1 145 ? -9.586 -25.453 10.149 1.00 95.19 145 GLU A C 1
ATOM 1105 O O . GLU A 1 145 ? -8.584 -25.905 9.590 1.00 95.19 145 GLU A O 1
ATOM 1110 N N . LEU A 1 146 ? -9.969 -24.179 10.025 1.00 92.25 146 LEU A N 1
ATOM 1111 C CA . LEU A 1 146 ? -9.234 -23.177 9.242 1.00 92.25 146 LEU A CA 1
ATOM 1112 C C . LEU A 1 146 ? -8.023 -22.609 9.995 1.00 92.25 146 LEU A C 1
ATOM 1114 O O . LEU A 1 146 ? -7.086 -22.091 9.387 1.00 92.25 146 LEU A O 1
ATOM 1118 N N . GLY A 1 147 ? -8.029 -22.685 11.327 1.00 95.44 147 GLY A N 1
ATOM 1119 C CA . GLY A 1 147 ? -6.995 -22.098 12.173 1.00 95.44 147 GLY A CA 1
ATOM 1120 C C . GLY A 1 147 ? -6.999 -20.563 12.169 1.00 95.44 147 GLY A C 1
ATOM 1121 O O . GLY A 1 147 ? -5.974 -19.947 12.493 1.00 95.44 147 GLY A O 1
ATOM 1122 N N . ALA A 1 148 ? -8.128 -19.946 11.819 1.00 96.69 148 ALA A N 1
ATOM 1123 C CA . ALA A 1 148 ? -8.286 -18.510 11.609 1.00 96.69 148 ALA A CA 1
ATOM 1124 C C . ALA A 1 148 ? -9.699 -18.034 11.991 1.00 96.69 148 ALA A C 1
ATOM 1126 O O . ALA A 1 148 ? -10.629 -18.825 12.128 1.00 96.69 148 ALA A O 1
ATOM 1127 N N . TYR A 1 149 ? -9.859 -16.723 12.162 1.00 97.31 149 TYR A N 1
ATOM 1128 C CA . TYR A 1 149 ? -11.167 -16.087 12.308 1.00 97.31 149 TYR A CA 1
ATOM 1129 C C . TYR A 1 149 ? -11.734 -15.783 10.912 1.00 97.31 149 TYR A C 1
ATOM 1131 O O . TYR A 1 149 ? -11.110 -14.997 10.193 1.00 97.31 149 TYR A O 1
ATOM 1139 N N . PRO A 1 150 ? -12.878 -16.359 10.508 1.00 97.06 150 PRO A N 1
ATOM 1140 C CA . PRO A 1 150 ? -13.529 -15.993 9.260 1.00 97.06 150 PRO A CA 1
ATOM 1141 C C . PRO A 1 150 ? -14.072 -14.565 9.351 1.00 97.06 150 PRO A C 1
ATOM 1143 O O . PRO A 1 150 ? -14.557 -14.127 10.399 1.00 97.06 150 PRO A O 1
ATOM 1146 N N . VAL A 1 151 ? -13.987 -13.826 8.250 1.00 96.62 151 VAL A N 1
ATOM 1147 C CA . VAL A 1 151 ? -14.635 -12.516 8.139 1.00 96.62 151 VAL A CA 1
ATOM 1148 C C . VAL A 1 151 ? -16.131 -12.712 7.924 1.00 96.62 151 VAL A C 1
ATOM 1150 O O . VAL A 1 151 ? -16.544 -13.435 7.025 1.00 96.62 151 VAL A O 1
ATOM 1153 N N . GLU A 1 152 ? -16.947 -12.066 8.757 1.00 95.69 152 GLU A N 1
ATOM 1154 C CA . GLU A 1 152 ? -18.405 -12.034 8.582 1.00 95.69 152 GLU A CA 1
ATOM 1155 C C . GLU A 1 152 ? -18.831 -10.898 7.656 1.00 95.69 152 GLU A C 1
ATOM 1157 O O . GLU A 1 152 ? -19.745 -11.063 6.853 1.00 95.69 152 GLU A O 1
ATOM 1162 N N . LYS A 1 153 ? -18.196 -9.730 7.804 1.00 95.50 153 LYS A N 1
ATOM 1163 C CA . LYS A 1 153 ? -18.525 -8.527 7.040 1.00 95.50 153 LYS A CA 1
ATOM 1164 C C . LYS A 1 153 ? -17.312 -7.615 6.906 1.00 95.50 153 LYS A C 1
ATOM 1166 O O . LYS A 1 153 ? -16.614 -7.370 7.894 1.00 95.50 153 LYS A O 1
ATOM 1171 N N . ILE A 1 154 ? -17.107 -7.082 5.708 1.00 96.69 154 ILE A N 1
ATOM 1172 C CA . ILE A 1 154 ? -16.196 -5.965 5.443 1.00 96.69 154 ILE A CA 1
ATOM 1173 C C . ILE A 1 154 ? -17.033 -4.693 5.545 1.00 96.69 154 ILE A C 1
ATOM 1175 O O . ILE A 1 154 ? -18.108 -4.617 4.960 1.00 96.69 154 ILE A O 1
ATOM 1179 N N . ILE A 1 155 ? -16.605 -3.767 6.396 1.00 94.81 155 ILE A N 1
ATOM 1180 C CA . ILE A 1 155 ? -17.361 -2.549 6.701 1.00 94.81 155 ILE A CA 1
ATOM 1181 C C . ILE A 1 155 ? -16.916 -1.430 5.766 1.00 94.81 155 ILE A C 1
ATOM 1183 O O . ILE A 1 155 ? -17.768 -0.769 5.191 1.00 94.81 155 ILE A O 1
ATOM 1187 N N . ASP A 1 156 ? -15.603 -1.226 5.652 1.00 94.94 156 ASP A N 1
ATOM 1188 C CA . ASP A 1 156 ? -15.004 -0.145 4.868 1.00 94.94 156 ASP A CA 1
ATOM 1189 C C . ASP A 1 156 ? -13.502 -0.410 4.663 1.00 94.94 156 ASP A C 1
ATOM 1191 O O . ASP A 1 156 ? -12.843 -0.971 5.550 1.00 94.94 156 ASP A O 1
ATOM 1195 N N . VAL A 1 157 ? -12.969 -0.005 3.514 1.00 95.56 157 VAL A N 1
ATOM 1196 C CA . VAL A 1 157 ? -11.562 -0.099 3.109 1.00 95.56 157 VAL A CA 1
ATOM 1197 C C . VAL A 1 157 ? -11.098 1.293 2.674 1.00 95.56 157 VAL A C 1
ATOM 1199 O O . VAL A 1 157 ? -10.997 1.585 1.485 1.00 95.56 157 VAL A O 1
ATOM 1202 N N . PRO A 1 158 ? -10.801 2.187 3.629 1.00 93.50 158 PRO A N 1
ATOM 1203 C CA . PRO A 1 158 ? -10.456 3.566 3.300 1.00 93.50 158 PRO A CA 1
ATOM 1204 C C . PRO A 1 158 ? -9.112 3.702 2.573 1.00 93.50 158 PRO A C 1
ATOM 1206 O O . PRO A 1 158 ? -8.904 4.687 1.857 1.00 93.50 158 PRO A O 1
ATOM 1209 N N . TYR A 1 159 ? -8.183 2.759 2.782 1.00 95.00 159 TYR A N 1
ATOM 1210 C CA . TYR A 1 159 ? -6.824 2.855 2.255 1.00 95.00 159 TYR A CA 1
ATOM 1211 C C . TYR A 1 159 ? -6.282 1.522 1.738 1.00 95.00 159 TYR A C 1
ATOM 1213 O O . TYR A 1 159 ? -6.531 0.460 2.310 1.00 95.00 159 TYR A O 1
ATOM 1221 N N . LEU A 1 160 ? -5.469 1.618 0.690 1.00 95.88 160 LEU A N 1
ATOM 1222 C CA . LEU A 1 160 ? -4.603 0.564 0.179 1.00 95.88 160 LEU A CA 1
ATOM 1223 C C . LEU A 1 160 ? -3.162 1.038 0.336 1.00 95.88 160 LEU A C 1
ATOM 1225 O O . LEU A 1 160 ? -2.751 2.009 -0.295 1.00 95.88 160 LEU A O 1
ATOM 1229 N N . THR A 1 161 ? -2.401 0.391 1.207 1.00 95.50 161 THR A N 1
ATOM 1230 C CA . THR A 1 161 ? -1.019 0.783 1.480 1.00 95.50 161 THR A CA 1
ATOM 1231 C C . THR A 1 161 ? -0.065 -0.009 0.591 1.00 95.50 161 THR A C 1
ATOM 1233 O O . THR A 1 161 ? -0.146 -1.235 0.544 1.00 95.50 161 THR A O 1
ATOM 1236 N N . LEU A 1 162 ? 0.834 0.691 -0.101 1.00 94.88 162 LEU A N 1
ATOM 1237 C CA . LEU A 1 162 ? 1.894 0.105 -0.918 1.00 94.88 162 LEU A CA 1
ATOM 1238 C C . LEU A 1 162 ? 3.061 -0.337 -0.041 1.00 94.88 162 LEU A C 1
ATOM 1240 O O . LEU A 1 162 ? 3.570 0.453 0.759 1.00 94.88 162 LEU A O 1
ATOM 1244 N N . LEU A 1 163 ? 3.487 -1.583 -0.209 1.00 92.12 163 LEU A N 1
ATOM 1245 C CA . LEU A 1 163 ? 4.541 -2.229 0.572 1.00 92.12 163 LEU A CA 1
ATOM 1246 C C . LEU A 1 163 ? 5.482 -3.017 -0.343 1.00 92.12 163 LEU A C 1
ATOM 1248 O O . LEU A 1 163 ? 5.168 -3.264 -1.500 1.00 92.12 163 LEU A O 1
ATOM 1252 N N . ASP A 1 164 ? 6.623 -3.439 0.196 1.00 88.44 164 ASP A N 1
ATOM 1253 C CA . ASP A 1 164 ? 7.542 -4.374 -0.465 1.00 88.44 164 ASP A CA 1
ATOM 1254 C C . ASP A 1 164 ? 6.913 -5.762 -0.677 1.00 88.44 164 ASP A C 1
ATOM 1256 O O . ASP A 1 164 ? 7.273 -6.473 -1.606 1.00 88.44 164 ASP A O 1
ATOM 1260 N N . ASN A 1 165 ? 5.982 -6.148 0.199 1.00 86.88 165 ASN A N 1
ATOM 1261 C CA . ASN A 1 165 ? 5.197 -7.369 0.105 1.00 86.88 165 ASN A CA 1
ATOM 1262 C C . ASN A 1 165 ? 3.746 -7.092 0.509 1.00 86.88 165 ASN A C 1
ATOM 1264 O O . ASN A 1 165 ? 3.483 -6.447 1.530 1.00 86.88 165 ASN A O 1
ATOM 1268 N N . GLY A 1 166 ? 2.801 -7.631 -0.260 1.00 86.19 166 GLY A N 1
ATOM 1269 C CA . GLY A 1 166 ? 1.376 -7.437 -0.017 1.00 86.19 166 GLY A CA 1
ATOM 1270 C C . GLY A 1 166 ? 0.867 -8.127 1.248 1.00 86.19 166 GLY A C 1
ATOM 1271 O O . GLY A 1 166 ? 1.566 -8.894 1.917 1.00 86.19 166 GLY A O 1
ATOM 1272 N N . ALA A 1 167 ? -0.411 -7.906 1.571 1.00 88.12 167 ALA A N 1
ATOM 1273 C CA . ALA A 1 167 ? -1.064 -8.580 2.704 1.00 88.12 167 ALA A CA 1
ATOM 1274 C C . ALA A 1 167 ? -1.039 -10.119 2.593 1.00 88.12 167 ALA A C 1
ATOM 1276 O O . ALA A 1 167 ? -1.124 -10.835 3.602 1.00 88.12 167 ALA A O 1
ATOM 1277 N N . SER A 1 168 ? -0.971 -10.614 1.361 1.00 91.56 168 SER A N 1
ATOM 1278 C CA . SER A 1 168 ? -0.865 -12.012 0.961 1.00 91.56 168 SER A CA 1
ATOM 1279 C C . SER A 1 168 ? -0.217 -12.094 -0.428 1.00 91.56 168 SER A C 1
ATOM 1281 O O . SER A 1 168 ? -0.170 -11.087 -1.127 1.00 91.56 168 SER A O 1
ATOM 1283 N N . PRO A 1 169 ? 0.225 -13.283 -0.882 1.00 89.06 169 PRO A N 1
ATOM 1284 C CA . PRO A 1 169 ? 0.760 -13.457 -2.240 1.00 89.06 169 PRO A CA 1
ATOM 1285 C C . PRO A 1 169 ? -0.220 -13.120 -3.377 1.00 89.06 169 PRO A C 1
ATOM 1287 O O . PRO A 1 169 ? 0.191 -13.008 -4.524 1.00 89.06 169 PRO A O 1
ATOM 1290 N N . SER A 1 170 ? -1.516 -13.038 -3.080 1.00 92.19 170 SER A N 1
ATOM 1291 C CA . SER A 1 170 ? -2.585 -12.649 -4.010 1.00 92.19 170 SER A CA 1
ATOM 1292 C C . SER A 1 170 ? -2.936 -11.168 -3.927 1.00 92.19 170 SER A C 1
ATOM 1294 O O . SER A 1 170 ? -3.743 -10.705 -4.727 1.00 92.19 170 SER A O 1
ATOM 1296 N N . ALA A 1 171 ? -2.388 -10.442 -2.951 1.00 94.56 171 ALA A N 1
ATOM 1297 C CA . ALA A 1 171 ? -2.611 -9.018 -2.790 1.00 94.56 171 ALA A CA 1
ATOM 1298 C C . ALA A 1 171 ? -1.598 -8.242 -3.643 1.00 94.56 171 ALA A C 1
ATOM 1300 O O . ALA A 1 171 ? -0.506 -7.933 -3.172 1.00 94.56 171 ALA A O 1
ATOM 1301 N N . THR A 1 172 ? -1.948 -7.968 -4.899 1.00 95.25 172 THR A N 1
ATOM 1302 C CA . THR A 1 172 ? -1.024 -7.425 -5.903 1.00 95.25 172 THR A CA 1
ATOM 1303 C C . THR A 1 172 ? -1.489 -6.091 -6.473 1.00 95.25 172 THR A C 1
ATOM 1305 O O . THR A 1 172 ? -2.681 -5.767 -6.502 1.00 95.25 172 THR A O 1
A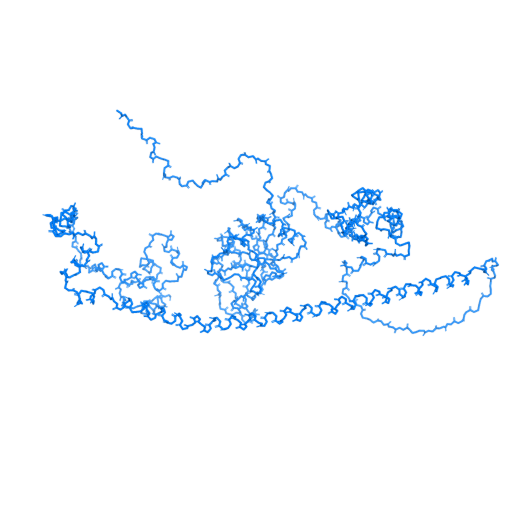TOM 1308 N N . ILE A 1 173 ? -0.524 -5.308 -6.946 1.00 94.94 173 ILE A N 1
ATOM 1309 C CA . ILE A 1 173 ? -0.752 -4.166 -7.826 1.00 94.94 173 ILE A CA 1
ATOM 1310 C C . ILE A 1 173 ? 0.128 -4.334 -9.058 1.00 94.94 173 ILE A C 1
ATOM 1312 O O . ILE A 1 173 ? 1.316 -4.611 -8.955 1.00 94.94 173 ILE A O 1
ATOM 1316 N N . GLU A 1 174 ? -0.468 -4.210 -10.233 1.00 92.69 174 GLU A N 1
ATOM 1317 C CA . GLU A 1 174 ? 0.192 -4.464 -11.511 1.00 92.69 174 GLU A CA 1
ATOM 1318 C C . GLU A 1 174 ? -0.191 -3.365 -12.507 1.00 92.69 174 GLU A C 1
ATOM 1320 O O . GLU A 1 174 ? -1.254 -2.761 -12.367 1.00 92.69 174 GLU A O 1
ATOM 1325 N N . PRO A 1 175 ? 0.601 -3.103 -13.557 1.00 88.44 175 PRO A N 1
ATOM 1326 C CA . PRO A 1 175 ? 0.192 -2.184 -14.614 1.00 88.44 175 PRO A CA 1
ATOM 1327 C C . PRO A 1 175 ? -1.124 -2.638 -15.241 1.00 88.44 175 PRO A C 1
ATOM 1329 O O . PRO A 1 175 ? -1.266 -3.818 -15.598 1.00 88.44 175 PRO A O 1
ATOM 1332 N N . ALA A 1 176 ? -2.070 -1.711 -15.418 1.00 82.50 176 ALA A N 1
ATOM 1333 C CA . ALA A 1 176 ? -3.341 -2.021 -16.060 1.00 82.50 176 ALA A CA 1
ATOM 1334 C C . ALA A 1 176 ? -3.075 -2.670 -17.430 1.00 82.50 176 ALA A C 1
ATOM 1336 O O . ALA A 1 176 ? -2.344 -2.137 -18.272 1.00 82.50 176 ALA A O 1
ATOM 1337 N N . MET A 1 177 ? -3.609 -3.876 -17.660 1.00 60.00 177 MET A N 1
ATOM 1338 C CA . MET A 1 177 ? -3.353 -4.577 -18.915 1.00 60.00 177 MET A CA 1
ATOM 1339 C C . MET A 1 177 ? -3.977 -3.794 -20.076 1.00 60.00 177 MET A C 1
ATOM 1341 O O . MET A 1 177 ? -5.151 -3.437 -20.037 1.00 60.00 177 MET A O 1
ATOM 1345 N N . ALA A 1 178 ? -3.225 -3.611 -21.166 1.00 44.50 178 ALA A N 1
ATOM 1346 C CA . ALA A 1 178 ? -3.674 -2.900 -22.367 1.00 44.50 178 ALA A CA 1
ATOM 1347 C C . ALA A 1 178 ? -4.980 -3.444 -22.999 1.00 44.50 178 ALA A C 1
ATOM 1349 O O . ALA A 1 178 ? -5.565 -2.783 -23.854 1.00 44.50 178 ALA A O 1
ATOM 1350 N N . GLU A 1 179 ? -5.488 -4.609 -22.583 1.00 40.22 179 GLU A N 1
ATOM 1351 C CA . GLU A 1 179 ? -6.815 -5.096 -22.982 1.00 40.22 179 GLU A CA 1
ATOM 1352 C C . GLU A 1 179 ? -7.964 -4.234 -22.425 1.00 40.22 179 GLU A C 1
ATOM 1354 O O . GLU A 1 179 ? -8.954 -4.049 -23.138 1.00 40.22 179 GLU A O 1
ATOM 1359 N N . ALA A 1 180 ? -7.804 -3.591 -21.259 1.00 41.19 180 ALA A N 1
ATOM 1360 C CA . ALA A 1 180 ? -8.729 -2.563 -20.760 1.00 41.19 180 ALA A CA 1
ATOM 1361 C C . ALA A 1 180 ? -8.705 -1.276 -21.622 1.00 41.19 180 ALA A C 1
ATOM 1363 O O . ALA A 1 180 ? -9.695 -0.550 -21.698 1.00 41.19 180 ALA A O 1
ATOM 1364 N N . LEU A 1 181 ? -7.617 -1.061 -22.376 1.00 43.72 181 LEU A N 1
ATOM 1365 C CA . LEU A 1 181 ? -7.416 0.025 -23.349 1.00 43.72 181 LEU A CA 1
ATOM 1366 C C . LEU A 1 181 ? -7.598 -0.420 -24.819 1.00 43.72 181 LEU A C 1
ATOM 1368 O O . LEU A 1 181 ? -7.294 0.326 -25.751 1.00 43.72 181 LEU A O 1
ATOM 1372 N N . GLY A 1 182 ? -8.134 -1.622 -25.068 1.00 37.31 182 GLY A N 1
ATOM 1373 C CA . GLY A 1 182 ? -8.442 -2.101 -26.420 1.00 37.31 182 GLY A CA 1
ATOM 1374 C C . GLY A 1 182 ? -7.258 -2.656 -27.225 1.00 37.31 182 GLY A C 1
ATOM 1375 O O . GLY A 1 182 ? -7.323 -2.672 -28.457 1.00 37.31 182 GLY A O 1
ATOM 1376 N N . PHE A 1 183 ? -6.207 -3.161 -26.577 1.00 33.00 183 PHE A N 1
ATOM 1377 C CA . PHE A 1 183 ? -5.054 -3.786 -27.234 1.00 33.00 183 PHE A CA 1
ATOM 1378 C C . PHE A 1 183 ? -4.980 -5.302 -26.952 1.00 33.00 183 PHE A C 1
ATOM 1380 O O . PHE A 1 183 ? -4.451 -5.750 -25.941 1.00 33.00 183 PHE A O 1
ATOM 1387 N N . ASN A 1 184 ? -5.504 -6.110 -27.884 1.00 33.84 184 ASN A N 1
ATOM 1388 C CA . ASN A 1 184 ? -5.402 -7.580 -27.888 1.00 33.84 184 ASN A CA 1
ATOM 1389 C C . ASN A 1 184 ? -3.959 -8.032 -28.202 1.00 33.84 184 ASN A C 1
ATOM 1391 O O . ASN A 1 184 ? -3.671 -8.361 -29.355 1.00 33.84 184 ASN A O 1
ATOM 1395 N N . GLY A 1 185 ? -3.047 -8.024 -27.227 1.00 41.41 185 GLY A N 1
ATOM 1396 C CA . GLY A 1 185 ? -1.641 -8.378 -27.481 1.00 41.41 185 GLY A CA 1
ATOM 1397 C C . GLY A 1 185 ? -0.918 -9.193 -26.409 1.00 41.41 185 GLY A C 1
ATOM 1398 O O . GLY A 1 185 ? 0.177 -9.674 -26.679 1.00 41.41 185 GLY A O 1
ATOM 1399 N N . ARG A 1 186 ? -1.463 -9.392 -25.201 1.00 43.53 186 ARG A N 1
ATOM 1400 C CA . ARG A 1 186 ? -0.610 -9.806 -24.067 1.00 43.53 186 ARG A CA 1
ATOM 1401 C C . ARG A 1 186 ? -0.277 -11.300 -23.984 1.00 43.53 186 ARG A C 1
ATOM 1403 O O . ARG A 1 186 ? 0.756 -11.645 -23.423 1.00 43.53 186 ARG A O 1
ATOM 1410 N N . ALA A 1 187 ? -1.050 -12.185 -24.614 1.00 43.03 187 ALA A N 1
ATOM 1411 C CA . ALA A 1 187 ? -0.631 -13.586 -24.754 1.00 43.03 187 ALA A CA 1
ATOM 1412 C C . ALA A 1 187 ? 0.576 -13.738 -25.703 1.00 43.03 187 ALA A C 1
ATOM 1414 O O . ALA A 1 187 ? 1.415 -14.604 -25.485 1.00 43.03 187 ALA A O 1
ATOM 1415 N N . GLU A 1 188 ? 0.693 -12.866 -26.711 1.00 42.38 188 GLU A N 1
ATOM 1416 C CA . GLU A 1 188 ? 1.873 -12.799 -27.581 1.00 42.38 188 GLU A CA 1
ATOM 1417 C C . GLU A 1 188 ? 3.000 -11.986 -26.928 1.00 42.38 188 GLU A C 1
ATOM 1419 O O . GLU A 1 188 ? 4.152 -12.376 -27.050 1.00 42.38 188 GLU A O 1
ATOM 1424 N N . ALA A 1 189 ? 2.695 -10.922 -26.173 1.00 43.22 189 ALA A N 1
ATOM 1425 C CA . ALA A 1 189 ? 3.703 -10.070 -25.536 1.00 43.22 189 ALA A CA 1
ATOM 1426 C C . ALA A 1 189 ? 4.405 -10.733 -24.341 1.00 43.22 189 ALA A C 1
ATOM 1428 O O . ALA A 1 189 ? 5.603 -10.560 -24.193 1.00 43.22 189 ALA A O 1
ATOM 1429 N N . ALA A 1 190 ? 3.718 -11.529 -23.512 1.00 43.66 190 ALA A N 1
ATOM 1430 C CA . ALA A 1 190 ? 4.379 -12.285 -22.439 1.00 43.66 190 ALA A CA 1
ATOM 1431 C C . ALA A 1 190 ? 5.262 -13.418 -22.998 1.00 43.66 190 ALA A C 1
ATOM 1433 O O . ALA A 1 190 ? 6.339 -13.694 -22.475 1.00 43.66 190 ALA A O 1
ATOM 1434 N N . GLU A 1 191 ? 4.840 -14.039 -24.107 1.00 44.62 191 GLU A N 1
ATOM 1435 C CA . GLU A 1 191 ? 5.659 -15.009 -24.839 1.00 44.62 191 GLU A CA 1
ATOM 1436 C C . GLU A 1 191 ? 6.809 -14.320 -25.601 1.00 44.62 191 GLU A C 1
ATOM 1438 O O . GLU A 1 191 ? 7.853 -14.933 -25.775 1.00 44.62 191 GLU A O 1
ATOM 1443 N N . GLN A 1 192 ? 6.661 -13.055 -26.021 1.00 44.47 192 GLN A N 1
ATOM 1444 C CA . GLN A 1 192 ? 7.722 -12.226 -26.615 1.00 44.47 192 GLN A CA 1
ATOM 1445 C C . GLN A 1 192 ? 8.701 -11.676 -25.569 1.00 44.47 192 GLN A C 1
ATOM 1447 O O . GLN A 1 192 ? 9.898 -11.698 -25.808 1.00 44.47 192 GLN A O 1
ATOM 1452 N N . LEU A 1 193 ? 8.241 -11.263 -24.387 1.00 44.75 193 LEU A N 1
ATOM 1453 C CA . LEU A 1 193 ? 9.092 -10.780 -23.294 1.00 44.75 193 LEU A CA 1
ATOM 1454 C C . LEU A 1 193 ? 9.915 -11.910 -22.672 1.00 44.75 193 LEU A C 1
ATOM 1456 O O . LEU A 1 193 ? 11.081 -11.705 -22.375 1.00 44.75 193 LEU A O 1
ATOM 1460 N N . ALA A 1 194 ? 9.390 -13.139 -22.608 1.00 49.41 194 ALA A N 1
ATOM 1461 C CA . ALA A 1 194 ? 10.196 -14.321 -22.278 1.00 49.41 194 ALA A CA 1
ATOM 1462 C C . ALA A 1 194 ? 11.276 -14.653 -23.339 1.00 49.41 194 ALA A C 1
ATOM 1464 O O . ALA A 1 194 ? 12.111 -15.534 -23.117 1.00 49.41 194 ALA A O 1
ATOM 1465 N N . LYS A 1 195 ? 11.249 -13.990 -24.505 1.00 54.69 195 LYS A N 1
ATOM 1466 C CA . LYS A 1 195 ? 12.243 -14.110 -25.587 1.00 54.69 195 LYS A CA 1
ATOM 1467 C C . LYS A 1 195 ? 13.170 -12.898 -25.683 1.00 54.69 195 LYS A C 1
ATOM 1469 O O . LYS A 1 195 ? 14.132 -12.965 -26.448 1.00 54.69 195 LYS A O 1
ATOM 1474 N N . LEU A 1 196 ? 12.888 -11.835 -24.932 1.00 57.53 196 LEU A N 1
ATOM 1475 C CA . LEU A 1 196 ? 13.707 -10.636 -24.856 1.00 57.53 196 LEU A CA 1
ATOM 1476 C C . LEU A 1 196 ? 14.611 -10.747 -23.626 1.00 57.53 196 LEU A C 1
ATOM 1478 O O . LEU A 1 196 ? 14.154 -11.121 -22.550 1.00 57.53 196 LEU A O 1
ATOM 1482 N N . PHE A 1 197 ? 15.896 -10.453 -23.780 1.00 73.81 197 PHE A N 1
ATOM 1483 C CA . PHE A 1 197 ? 16.796 -10.270 -22.642 1.00 73.81 197 PHE A CA 1
ATOM 1484 C C . PHE A 1 197 ? 17.565 -8.966 -22.809 1.00 73.81 197 PHE A C 1
ATOM 1486 O O . PHE A 1 197 ? 17.815 -8.517 -23.931 1.00 73.81 197 PHE A O 1
ATOM 1493 N N . THR A 1 198 ? 17.887 -8.353 -21.677 1.00 75.75 198 THR A N 1
ATOM 1494 C CA . THR A 1 198 ? 18.494 -7.028 -21.612 1.00 75.75 198 THR A CA 1
ATOM 1495 C C . THR A 1 198 ? 19.957 -7.169 -21.222 1.00 75.75 198 THR A C 1
ATOM 1497 O O . THR A 1 198 ? 20.263 -7.809 -20.223 1.00 75.75 198 THR A O 1
ATOM 1500 N N . LEU A 1 199 ? 20.854 -6.573 -22.003 1.00 77.31 199 LEU A N 1
ATOM 1501 C CA . LEU A 1 199 ? 22.260 -6.396 -21.659 1.00 77.31 199 LEU A CA 1
ATOM 1502 C C . LEU A 1 199 ? 22.488 -4.960 -21.196 1.00 77.31 199 LEU A C 1
ATOM 1504 O O . LEU A 1 199 ? 21.991 -4.025 -21.826 1.00 77.31 199 LEU A O 1
ATOM 1508 N N . THR A 1 200 ? 23.283 -4.793 -20.147 1.00 75.94 200 THR A N 1
ATOM 1509 C CA . THR A 1 200 ? 23.716 -3.483 -19.658 1.00 75.94 200 THR A CA 1
ATOM 1510 C C . THR A 1 200 ? 25.228 -3.366 -19.809 1.00 75.94 200 THR A C 1
ATOM 1512 O O . THR A 1 200 ? 25.974 -4.213 -19.323 1.00 75.94 200 THR A O 1
ATOM 1515 N N . PHE A 1 201 ? 25.679 -2.305 -20.472 1.00 78.81 201 PHE A N 1
ATOM 1516 C CA . PHE A 1 201 ? 27.083 -1.973 -20.673 1.00 78.81 201 PHE A CA 1
ATOM 1517 C C . PHE A 1 201 ? 27.413 -0.706 -19.892 1.00 78.81 201 PHE A C 1
ATOM 1519 O O . PHE A 1 201 ? 26.776 0.335 -20.065 1.00 78.81 201 PHE A O 1
ATOM 1526 N N . ASN A 1 202 ? 28.442 -0.793 -19.056 1.00 75.69 202 ASN A N 1
ATOM 1527 C CA . ASN A 1 202 ? 28.939 0.325 -18.267 1.00 75.69 202 ASN A CA 1
ATOM 1528 C C . ASN A 1 202 ? 30.283 0.772 -18.836 1.00 75.69 202 ASN A C 1
ATOM 1530 O O . ASN A 1 202 ? 31.200 -0.040 -18.964 1.00 75.69 202 ASN A O 1
ATOM 1534 N N . ALA A 1 203 ? 30.414 2.056 -19.166 1.00 72.25 203 ALA A N 1
ATOM 1535 C CA . ALA A 1 203 ? 31.706 2.613 -19.548 1.00 72.25 203 ALA A CA 1
ATOM 1536 C C . ALA A 1 203 ? 32.431 3.136 -18.302 1.00 72.25 203 ALA A C 1
ATOM 1538 O O . ALA A 1 203 ? 31.944 4.034 -17.618 1.00 72.25 203 ALA A O 1
ATOM 1539 N N . TYR A 1 204 ? 33.629 2.617 -18.036 1.00 58.81 204 TYR A N 1
ATOM 1540 C CA . TYR A 1 204 ? 34.492 3.098 -16.957 1.00 58.81 204 TYR A CA 1
ATOM 1541 C C . TYR A 1 204 ? 35.535 4.068 -17.533 1.00 58.81 204 TYR A C 1
ATOM 1543 O O . TYR A 1 204 ? 36.519 3.645 -18.141 1.00 58.81 204 TYR A O 1
ATOM 1551 N N . GLY A 1 205 ? 35.341 5.385 -17.383 1.00 59.50 205 GLY A N 1
ATOM 1552 C CA . GLY A 1 205 ? 36.281 6.362 -17.951 1.00 59.50 205 GLY A CA 1
ATOM 1553 C C . GLY A 1 205 ? 35.845 7.831 -17.914 1.00 59.50 205 GLY A C 1
ATOM 1554 O O . GLY A 1 205 ? 34.771 8.167 -17.437 1.00 59.50 205 GLY A O 1
ATOM 1555 N N . GLU A 1 206 ? 36.726 8.728 -18.388 1.00 58.88 206 GLU A N 1
ATOM 1556 C CA . GLU A 1 206 ? 36.484 10.184 -18.445 1.00 58.88 206 GLU A CA 1
ATOM 1557 C C . GLU A 1 206 ? 35.216 10.542 -19.243 1.00 58.88 206 GLU A C 1
ATOM 1559 O O . GLU A 1 206 ? 34.925 9.904 -20.247 1.00 58.88 206 GLU A O 1
ATOM 1564 N N . MET A 1 207 ? 34.531 11.625 -18.832 1.00 61.62 207 MET A N 1
ATOM 1565 C CA . MET A 1 207 ? 33.308 12.156 -19.460 1.00 61.62 207 MET A CA 1
ATOM 1566 C C . MET A 1 207 ? 33.286 12.003 -20.987 1.00 61.62 207 MET A C 1
ATOM 1568 O O . MET A 1 207 ? 34.053 12.664 -21.699 1.00 61.62 207 MET A O 1
ATOM 1572 N N . PHE A 1 208 ? 32.345 11.202 -21.480 1.00 74.81 208 PHE A N 1
ATOM 1573 C CA . PHE A 1 208 ? 32.158 10.973 -22.907 1.00 74.81 208 PHE A CA 1
ATOM 1574 C C . PHE A 1 208 ? 31.253 12.048 -23.519 1.00 74.81 208 PHE A C 1
ATOM 1576 O O . PHE A 1 208 ? 30.361 12.601 -22.873 1.00 74.81 208 PHE A O 1
ATOM 1583 N N . GLY A 1 209 ? 31.513 12.406 -24.775 1.00 78.81 209 GLY A N 1
ATOM 1584 C CA . GLY A 1 209 ? 30.626 13.303 -25.513 1.00 78.81 209 GLY A CA 1
ATOM 1585 C C . GLY A 1 209 ? 29.346 12.575 -25.919 1.00 78.81 209 GLY A C 1
ATOM 1586 O O . GLY A 1 209 ? 29.416 11.411 -26.300 1.00 78.81 209 GLY A O 1
ATOM 1587 N N . ASP A 1 210 ? 28.210 13.280 -25.916 1.00 80.81 210 ASP A N 1
ATOM 1588 C CA . ASP A 1 210 ? 26.919 12.744 -26.385 1.00 80.81 210 ASP A CA 1
ATOM 1589 C C . ASP A 1 210 ? 27.025 12.086 -27.769 1.00 80.81 210 ASP A C 1
ATOM 1591 O O . ASP A 1 210 ? 26.390 11.070 -28.015 1.00 80.81 210 ASP A O 1
ATOM 1595 N N . GLU A 1 211 ? 27.892 12.621 -28.640 1.00 81.69 211 GLU A N 1
ATOM 1596 C CA . GLU A 1 211 ? 28.136 12.090 -29.986 1.00 81.69 211 GLU A CA 1
ATOM 1597 C C . GLU A 1 211 ? 28.628 10.635 -29.993 1.00 81.69 211 GLU A C 1
ATOM 1599 O O . GLU A 1 211 ? 28.228 9.879 -30.869 1.00 81.69 211 GLU A O 1
ATOM 1604 N N . PHE A 1 212 ? 29.430 10.224 -29.006 1.00 81.56 212 PHE A N 1
ATOM 1605 C CA . PHE A 1 212 ? 29.947 8.855 -28.912 1.00 81.56 212 PHE A CA 1
ATOM 1606 C C . PHE A 1 212 ? 28.916 7.885 -28.337 1.00 81.56 212 PHE A C 1
ATOM 1608 O O . PHE A 1 212 ? 28.888 6.714 -28.704 1.00 81.56 212 PHE A O 1
ATOM 1615 N N . LEU A 1 213 ? 28.071 8.369 -27.425 1.00 83.06 213 LEU A N 1
ATOM 1616 C CA . LEU A 1 213 ? 27.032 7.550 -26.811 1.00 83.06 213 LEU A CA 1
ATOM 1617 C C . LEU A 1 213 ? 25.860 7.337 -27.777 1.00 83.06 213 LEU A C 1
ATOM 1619 O O . LEU A 1 213 ? 25.320 6.239 -27.852 1.00 83.06 213 LEU A O 1
ATOM 1623 N N . ASP A 1 214 ? 25.501 8.368 -28.546 1.00 85.44 214 ASP A N 1
ATOM 1624 C CA . ASP A 1 214 ? 24.499 8.265 -29.608 1.00 85.44 214 ASP A CA 1
ATOM 1625 C C . ASP A 1 214 ? 24.987 7.342 -30.743 1.00 85.44 214 ASP A C 1
ATOM 1627 O O . ASP A 1 214 ? 24.204 6.551 -31.263 1.00 85.44 214 ASP A O 1
ATOM 1631 N N . GLU A 1 215 ? 26.282 7.383 -31.089 1.00 87.38 215 GLU A N 1
ATOM 1632 C CA . GLU A 1 215 ? 26.894 6.466 -32.067 1.00 87.38 215 GLU A CA 1
ATOM 1633 C C . GLU A 1 215 ? 26.877 5.007 -31.579 1.00 87.38 215 GLU A C 1
ATOM 1635 O O . GLU A 1 215 ? 26.561 4.109 -32.356 1.00 87.38 215 GLU A O 1
ATOM 1640 N N . ALA A 1 216 ? 27.129 4.759 -30.288 1.00 84.94 216 ALA A N 1
ATOM 1641 C CA . ALA A 1 216 ? 27.031 3.418 -29.705 1.00 84.94 216 ALA A CA 1
ATOM 1642 C C . ALA A 1 216 ? 25.595 2.861 -29.749 1.00 84.94 216 ALA A C 1
ATOM 1644 O O . ALA A 1 216 ? 25.396 1.693 -30.086 1.00 84.94 216 ALA A O 1
ATOM 1645 N N . VAL A 1 217 ? 24.589 3.701 -29.471 1.00 88.31 217 VAL A N 1
ATOM 1646 C CA . VAL A 1 217 ? 23.172 3.332 -29.630 1.00 88.31 217 VAL A CA 1
ATOM 1647 C C . VAL A 1 217 ? 22.863 3.007 -31.094 1.00 88.31 217 VAL A C 1
ATOM 1649 O O . VAL A 1 217 ? 22.319 1.941 -31.373 1.00 88.31 217 VAL A O 1
ATOM 1652 N N . GLU A 1 218 ? 23.255 3.871 -32.037 1.00 90.31 218 GLU A N 1
ATOM 1653 C CA . GLU A 1 218 ? 22.996 3.669 -33.471 1.00 90.31 218 GLU A CA 1
ATOM 1654 C C . GLU A 1 218 ? 23.664 2.387 -34.006 1.00 90.31 218 GLU A C 1
ATOM 1656 O O . GLU A 1 218 ? 23.060 1.655 -34.796 1.00 90.31 218 GLU A O 1
ATOM 1661 N N . ASN A 1 219 ? 24.882 2.075 -33.550 1.00 89.56 219 ASN A N 1
ATOM 1662 C CA . ASN A 1 219 ? 25.598 0.859 -33.937 1.00 89.56 219 ASN A CA 1
ATOM 1663 C C . ASN A 1 219 ? 24.918 -0.413 -33.410 1.00 89.56 219 ASN A C 1
ATOM 1665 O O . ASN A 1 219 ? 24.820 -1.395 -34.148 1.00 89.56 219 ASN A O 1
ATOM 1669 N N . LEU A 1 220 ? 24.414 -0.400 -32.172 1.00 88.00 220 LEU A N 1
ATOM 1670 C CA . LEU A 1 220 ? 23.665 -1.530 -31.618 1.00 88.00 220 LEU A CA 1
ATOM 1671 C C . LEU A 1 220 ? 22.308 -1.707 -32.302 1.00 88.00 220 LEU A C 1
ATOM 1673 O O . LEU A 1 220 ? 21.947 -2.828 -32.651 1.00 88.00 220 LEU A O 1
ATOM 1677 N N . GLU A 1 221 ? 21.583 -0.620 -32.569 1.00 89.19 221 GLU A N 1
ATOM 1678 C CA . GLU A 1 221 ? 20.305 -0.660 -33.298 1.00 89.19 221 GLU A CA 1
ATOM 1679 C C . GLU A 1 221 ? 20.454 -1.123 -34.759 1.00 89.19 221 GLU A C 1
ATOM 1681 O O . GLU A 1 221 ? 19.481 -1.541 -35.395 1.00 89.19 221 GLU A O 1
ATOM 1686 N N . ALA A 1 222 ? 21.667 -1.077 -35.320 1.00 89.75 222 ALA A N 1
ATOM 1687 C CA . ALA A 1 222 ? 21.951 -1.628 -36.641 1.00 89.75 222 ALA A CA 1
ATOM 1688 C C . ALA A 1 222 ? 21.964 -3.171 -36.664 1.00 89.75 222 ALA A C 1
ATOM 1690 O O . ALA A 1 222 ? 21.868 -3.763 -37.748 1.00 89.75 222 ALA A O 1
ATOM 1691 N N . ILE A 1 223 ? 22.073 -3.826 -35.501 1.00 87.12 223 ILE A N 1
ATOM 1692 C CA . ILE A 1 223 ? 21.998 -5.283 -35.365 1.00 87.12 223 ILE A CA 1
ATOM 1693 C C . ILE A 1 223 ? 20.524 -5.709 -35.414 1.00 87.12 223 ILE A C 1
ATOM 1695 O O . ILE A 1 223 ? 19.671 -5.208 -34.685 1.00 87.12 223 ILE A O 1
ATOM 1699 N N . GLU A 1 224 ? 20.202 -6.656 -36.297 1.00 84.75 224 GLU A N 1
ATOM 1700 C CA . GLU A 1 224 ? 18.828 -7.136 -36.462 1.00 84.75 224 GLU A CA 1
ATOM 1701 C C . GLU A 1 224 ? 18.311 -7.767 -35.161 1.00 84.75 224 GLU A C 1
ATOM 1703 O O . GLU A 1 224 ? 18.865 -8.753 -34.677 1.00 84.75 224 GLU A O 1
ATOM 1708 N N . GLY A 1 225 ? 17.231 -7.200 -34.618 1.00 81.44 225 GLY A N 1
ATOM 1709 C CA . GLY A 1 225 ? 16.626 -7.666 -33.370 1.00 81.44 225 GLY A CA 1
ATOM 1710 C C . GLY A 1 225 ? 17.176 -7.019 -32.104 1.00 81.44 225 GLY A C 1
ATOM 1711 O O . GLY A 1 225 ? 16.794 -7.450 -31.024 1.00 81.44 225 GLY A O 1
ATOM 1712 N N . VAL A 1 226 ? 18.039 -6.008 -32.208 1.00 84.31 226 VAL A N 1
ATOM 1713 C CA . VAL A 1 226 ? 18.568 -5.276 -31.052 1.00 84.31 226 VAL A CA 1
ATOM 1714 C C . VAL A 1 226 ? 18.004 -3.858 -31.038 1.00 84.31 226 VAL A C 1
ATOM 1716 O O . VAL A 1 226 ? 17.989 -3.172 -32.057 1.00 84.31 226 VAL A O 1
ATOM 1719 N N . SER A 1 227 ? 17.533 -3.417 -29.876 1.00 85.69 227 SER A N 1
ATOM 1720 C CA . SER A 1 227 ? 17.199 -2.015 -29.602 1.00 85.69 227 SER A CA 1
ATOM 1721 C C . SER A 1 227 ? 18.033 -1.520 -28.433 1.00 85.69 227 SER A C 1
ATOM 1723 O O . SER A 1 227 ? 18.177 -2.263 -27.464 1.00 85.69 227 SER A O 1
ATOM 1725 N N . ALA A 1 228 ? 18.549 -0.294 -28.481 1.00 87.00 228 ALA A N 1
ATOM 1726 C CA . ALA A 1 228 ? 19.433 0.222 -27.442 1.00 87.00 228 ALA A CA 1
ATOM 1727 C C . ALA A 1 228 ? 19.002 1.601 -26.932 1.00 87.00 228 ALA A C 1
ATOM 1729 O O . ALA A 1 228 ? 18.447 2.416 -27.662 1.00 87.00 228 ALA A O 1
ATOM 1730 N N . THR A 1 229 ? 19.282 1.870 -25.663 1.00 86.00 229 THR A N 1
ATOM 1731 C CA . THR A 1 229 ? 19.051 3.155 -25.001 1.00 86.00 229 THR A CA 1
ATOM 1732 C C . THR A 1 229 ? 20.239 3.495 -24.119 1.00 86.00 229 THR A C 1
ATOM 1734 O O . THR A 1 229 ? 20.907 2.599 -23.618 1.00 86.00 229 THR A O 1
ATOM 1737 N N . ARG A 1 230 ? 20.498 4.783 -23.888 1.00 83.44 230 ARG A N 1
ATOM 1738 C CA . ARG A 1 230 ? 21.578 5.238 -23.004 1.00 83.44 230 ARG A CA 1
ATOM 1739 C C . ARG A 1 230 ? 21.062 6.073 -21.841 1.00 83.44 230 ARG A C 1
ATOM 1741 O O . ARG A 1 230 ? 20.019 6.720 -21.962 1.00 83.44 230 ARG A O 1
ATOM 1748 N N . SER A 1 231 ? 21.826 6.127 -20.754 1.00 81.00 231 SER A N 1
ATOM 1749 C CA . SER A 1 231 ? 21.578 7.056 -19.658 1.00 81.00 231 SER A CA 1
ATOM 1750 C C . SER A 1 231 ? 21.735 8.513 -20.116 1.00 81.00 231 SER A C 1
ATOM 1752 O O . SER A 1 231 ? 22.437 8.846 -21.077 1.00 81.00 231 SER A O 1
ATOM 1754 N N . SER A 1 232 ? 21.055 9.415 -19.408 1.00 76.38 232 SER A N 1
ATOM 1755 C CA . SER A 1 232 ? 21.121 10.862 -19.648 1.00 76.38 232 SER A CA 1
ATOM 1756 C C . SER A 1 232 ? 22.378 11.517 -19.057 1.00 76.38 232 SER A C 1
ATOM 1758 O O . SER A 1 232 ? 22.570 12.730 -19.190 1.00 76.38 232 SER A O 1
ATOM 1760 N N . THR A 1 233 ? 23.225 10.735 -18.384 1.00 75.62 233 THR A N 1
ATOM 1761 C CA . THR A 1 233 ? 24.433 11.185 -17.693 1.00 75.62 233 THR A CA 1
ATOM 1762 C C . THR A 1 233 ? 25.676 10.821 -18.501 1.00 75.62 233 THR A C 1
ATOM 1764 O O . THR A 1 233 ? 25.842 9.697 -18.955 1.00 75.62 233 THR A O 1
ATOM 1767 N N . ASN A 1 234 ? 26.601 11.773 -18.637 1.00 73.81 234 ASN A N 1
ATOM 1768 C CA . ASN A 1 234 ? 27.846 11.564 -19.390 1.00 73.81 234 ASN A CA 1
ATOM 1769 C C . ASN A 1 234 ? 29.051 11.255 -18.487 1.00 73.81 234 ASN A C 1
ATOM 1771 O O . ASN A 1 234 ? 30.156 11.060 -18.988 1.00 73.81 234 ASN A O 1
ATOM 1775 N N . THR A 1 235 ? 28.857 11.284 -17.164 1.00 69.19 235 THR A N 1
ATOM 1776 C CA . THR A 1 235 ? 29.909 11.034 -16.165 1.00 69.19 235 THR A CA 1
ATOM 1777 C C . THR A 1 235 ? 30.127 9.543 -15.943 1.00 69.19 235 THR A C 1
ATOM 1779 O O . THR A 1 235 ? 31.272 9.126 -15.886 1.00 69.19 235 THR A O 1
ATOM 1782 N N . ASP A 1 236 ? 29.035 8.780 -15.897 1.00 72.50 236 ASP A N 1
ATOM 1783 C CA . ASP A 1 236 ? 29.006 7.321 -15.800 1.00 72.50 236 ASP A CA 1
ATOM 1784 C C . ASP A 1 236 ? 27.915 6.846 -16.771 1.00 72.50 236 ASP A C 1
ATOM 1786 O O . ASP A 1 236 ? 26.763 6.653 -16.364 1.00 72.50 236 ASP A O 1
ATOM 1790 N N . PRO A 1 237 ? 28.194 6.844 -18.087 1.00 77.69 237 PRO A N 1
ATOM 1791 C CA . PRO A 1 237 ? 27.170 6.511 -19.053 1.00 77.69 237 PRO A CA 1
ATOM 1792 C C . PRO A 1 237 ? 26.898 5.009 -19.035 1.00 77.69 237 PRO A C 1
ATOM 1794 O O . PRO A 1 237 ? 27.813 4.186 -19.094 1.00 77.69 237 PRO A O 1
ATOM 1797 N N . GLU A 1 238 ? 25.613 4.685 -18.990 1.00 81.00 238 GLU A N 1
ATOM 1798 C CA . GLU A 1 238 ? 25.089 3.327 -19.060 1.00 81.00 238 GLU A CA 1
ATOM 1799 C C . GLU A 1 238 ? 24.407 3.154 -20.414 1.00 81.00 238 GLU A C 1
ATOM 1801 O O . GLU A 1 238 ? 23.678 4.039 -20.869 1.00 81.00 238 GLU A O 1
ATOM 1806 N N . LEU A 1 239 ? 24.652 2.026 -21.069 1.00 82.44 239 LEU A N 1
ATOM 1807 C CA . LEU A 1 239 ? 24.015 1.648 -22.321 1.00 82.44 239 LEU A CA 1
ATOM 1808 C C . LEU A 1 239 ? 23.249 0.349 -22.094 1.00 82.44 239 LEU A C 1
ATOM 1810 O O . LEU A 1 239 ? 23.816 -0.653 -21.676 1.00 82.44 239 LEU A O 1
ATOM 1814 N N . GLN A 1 240 ? 21.958 0.360 -22.380 1.00 83.62 240 GLN A N 1
ATOM 1815 C CA . GLN A 1 240 ? 21.066 -0.771 -22.197 1.00 83.62 240 GLN A CA 1
ATOM 1816 C C . GLN A 1 240 ? 20.595 -1.258 -23.566 1.00 83.62 240 GLN A C 1
ATOM 1818 O O . GLN A 1 240 ? 20.013 -0.491 -24.328 1.00 83.62 240 GLN A O 1
ATOM 1823 N N . ALA A 1 241 ? 20.837 -2.526 -23.888 1.00 84.19 241 ALA A N 1
ATOM 1824 C CA . ALA A 1 241 ? 20.421 -3.152 -25.136 1.00 84.19 241 ALA A CA 1
ATOM 1825 C C . ALA A 1 241 ? 19.404 -4.261 -24.865 1.00 84.19 241 ALA A C 1
ATOM 1827 O O . ALA A 1 241 ? 19.666 -5.178 -24.097 1.00 84.19 241 ALA A O 1
ATOM 1828 N N . THR A 1 242 ? 18.251 -4.208 -25.519 1.00 82.50 242 THR A N 1
ATOM 1829 C CA . THR A 1 242 ? 17.230 -5.261 -25.487 1.00 82.50 242 THR A CA 1
ATOM 1830 C C . THR A 1 242 ? 17.333 -6.101 -26.756 1.00 82.50 242 THR A C 1
ATOM 1832 O O . THR A 1 242 ? 17.323 -5.554 -27.859 1.00 82.50 242 THR A O 1
ATOM 1835 N N . ILE A 1 243 ? 17.432 -7.424 -26.608 1.00 82.25 243 ILE A N 1
ATOM 1836 C CA . ILE A 1 243 ? 17.678 -8.364 -27.711 1.00 82.25 243 ILE A CA 1
ATOM 1837 C C . ILE A 1 243 ? 16.479 -9.284 -27.916 1.00 82.25 243 ILE A C 1
ATOM 1839 O O . ILE A 1 243 ? 16.133 -10.056 -27.023 1.00 82.25 243 ILE A O 1
ATOM 1843 N N . ASP A 1 244 ? 15.919 -9.294 -29.126 1.00 81.56 244 ASP A N 1
ATOM 1844 C CA . ASP A 1 244 ? 14.964 -10.298 -29.598 1.00 81.56 244 ASP A CA 1
ATOM 1845 C C . ASP A 1 244 ? 15.695 -11.570 -30.046 1.00 81.56 244 ASP A C 1
ATOM 1847 O O . ASP A 1 244 ? 16.283 -11.653 -31.129 1.00 81.56 244 ASP A O 1
ATOM 1851 N N . ARG A 1 245 ? 15.619 -12.613 -29.216 1.00 71.06 245 ARG A N 1
ATOM 1852 C CA . ARG A 1 245 ? 16.298 -13.889 -29.457 1.00 71.06 245 ARG A CA 1
ATOM 1853 C C . ARG A 1 245 ? 15.845 -14.608 -30.735 1.00 71.06 245 ARG A C 1
ATOM 1855 O O . ARG A 1 245 ? 16.588 -15.456 -31.228 1.00 71.06 245 ARG A O 1
ATOM 1862 N N . GLU A 1 246 ? 14.655 -14.329 -31.274 1.00 73.81 246 GLU A N 1
ATOM 1863 C CA . GLU A 1 246 ? 14.165 -14.976 -32.506 1.00 73.81 246 GLU A CA 1
ATOM 1864 C C . GLU A 1 246 ? 14.692 -14.320 -33.787 1.00 73.81 246 GLU A C 1
ATOM 1866 O O . GLU A 1 246 ? 14.768 -14.983 -34.828 1.00 73.81 246 GLU A O 1
ATOM 1871 N N . ALA A 1 247 ? 15.076 -13.046 -33.715 1.00 74.25 247 ALA A N 1
ATOM 1872 C CA . ALA A 1 247 ? 15.669 -12.306 -34.827 1.00 74.25 247 ALA A CA 1
ATOM 1873 C C . ALA A 1 247 ? 17.152 -12.665 -35.048 1.00 74.25 247 ALA A C 1
ATOM 1875 O O . ALA A 1 247 ? 17.694 -12.489 -36.141 1.00 74.25 247 ALA A O 1
ATOM 1876 N N . VAL A 1 248 ? 17.792 -13.240 -34.031 1.00 71.56 248 VAL A N 1
ATOM 1877 C CA . VAL A 1 248 ? 19.221 -13.541 -34.009 1.00 71.56 248 VAL A CA 1
ATOM 1878 C C . VAL A 1 248 ? 19.508 -14.963 -34.505 1.00 71.56 248 VAL A C 1
ATOM 1880 O O . VAL A 1 248 ? 18.949 -15.951 -34.028 1.00 71.56 248 VAL A O 1
ATOM 1883 N N . ALA A 1 249 ? 20.441 -15.100 -35.452 1.00 74.31 249 ALA A N 1
ATOM 1884 C CA . ALA A 1 249 ? 20.764 -16.392 -36.067 1.00 74.31 249 ALA A CA 1
ATOM 1885 C C . ALA A 1 249 ? 21.436 -17.395 -35.104 1.00 74.31 249 ALA A C 1
ATOM 1887 O O . ALA A 1 249 ? 21.197 -18.601 -35.210 1.00 74.31 249 ALA A O 1
ATOM 1888 N N . SER A 1 250 ? 22.297 -16.914 -34.200 1.00 78.00 250 SER A N 1
ATOM 1889 C CA . SER A 1 250 ? 22.881 -17.673 -33.086 1.00 78.00 250 SER A CA 1
ATOM 1890 C C . SER A 1 250 ? 23.495 -16.726 -32.050 1.00 78.00 250 SER A C 1
ATOM 1892 O O . SER A 1 250 ? 23.876 -15.616 -32.415 1.00 78.00 250 SER A O 1
ATOM 1894 N N . LEU A 1 251 ? 23.607 -17.167 -30.792 1.00 74.94 251 LEU A N 1
ATOM 1895 C CA . LEU A 1 251 ? 24.187 -16.361 -29.708 1.00 74.94 251 LEU A CA 1
ATOM 1896 C C . LEU A 1 251 ? 25.662 -16.024 -29.979 1.00 74.94 251 LEU A C 1
ATOM 1898 O O . LEU A 1 251 ? 26.027 -14.865 -29.869 1.00 74.94 251 LEU A O 1
ATOM 1902 N N . ASP A 1 252 ? 26.456 -16.978 -30.475 1.00 75.88 252 ASP A N 1
ATOM 1903 C CA . ASP A 1 252 ? 27.852 -16.730 -30.873 1.00 75.88 252 ASP A CA 1
ATOM 1904 C C . ASP A 1 252 ? 27.956 -15.608 -31.925 1.00 75.88 252 ASP A C 1
ATOM 1906 O O . ASP A 1 252 ? 28.774 -14.705 -31.813 1.00 75.88 252 ASP A O 1
ATOM 1910 N N . THR A 1 253 ? 27.076 -15.625 -32.937 1.00 81.62 253 THR A N 1
ATOM 1911 C CA . THR A 1 253 ? 27.042 -14.573 -33.972 1.00 81.62 253 THR A CA 1
ATOM 1912 C C . THR A 1 253 ? 26.611 -13.223 -33.410 1.00 81.62 253 THR A C 1
ATOM 1914 O O . THR A 1 253 ? 27.084 -12.200 -33.887 1.00 81.62 253 THR A O 1
ATOM 1917 N N . LEU A 1 254 ? 25.711 -13.210 -32.428 1.00 81.50 254 LEU A N 1
ATOM 1918 C CA . LEU A 1 254 ? 25.291 -11.976 -31.778 1.00 81.50 254 LEU A CA 1
ATOM 1919 C C . LEU A 1 254 ? 26.405 -11.380 -30.932 1.00 81.50 254 LEU A C 1
ATOM 1921 O O . LEU A 1 254 ? 26.602 -10.174 -30.985 1.00 81.50 254 LEU A O 1
ATOM 1925 N N . ASN A 1 255 ? 27.130 -12.216 -30.188 1.00 81.19 255 ASN A N 1
ATOM 1926 C CA . ASN A 1 255 ? 28.263 -11.774 -29.389 1.00 81.19 255 ASN A CA 1
ATOM 1927 C C . ASN A 1 255 ? 29.319 -11.117 -30.291 1.00 81.19 255 ASN A C 1
ATOM 1929 O O . ASN A 1 255 ? 29.703 -9.981 -30.034 1.00 81.19 255 ASN A O 1
ATOM 1933 N N . ASP A 1 256 ? 29.673 -11.759 -31.413 1.00 83.44 256 ASP A N 1
ATOM 1934 C CA . ASP A 1 256 ? 30.576 -11.180 -32.420 1.00 83.44 256 ASP A CA 1
ATOM 1935 C C . ASP A 1 256 ? 30.046 -9.836 -32.966 1.00 83.44 256 ASP A C 1
ATOM 1937 O O . ASP A 1 256 ? 30.796 -8.877 -33.109 1.00 83.44 256 ASP A O 1
ATOM 1941 N N . GLN A 1 257 ? 28.741 -9.736 -33.247 1.00 85.44 257 GLN A N 1
ATOM 1942 C CA . GLN A 1 257 ? 28.123 -8.510 -33.769 1.00 85.44 257 GLN A CA 1
ATOM 1943 C C . GLN A 1 257 ? 28.072 -7.369 -32.749 1.00 85.44 257 GLN A C 1
ATOM 1945 O O . GLN A 1 257 ? 28.206 -6.212 -33.138 1.00 85.44 257 GLN A O 1
ATOM 1950 N N . ILE A 1 258 ? 27.859 -7.679 -31.469 1.00 85.50 258 ILE A N 1
ATOM 1951 C CA . ILE A 1 258 ? 27.876 -6.700 -30.377 1.00 85.50 258 ILE A CA 1
ATOM 1952 C C . ILE A 1 258 ? 29.304 -6.199 -30.155 1.00 85.50 258 ILE A C 1
ATOM 1954 O O . ILE A 1 258 ? 29.500 -4.994 -30.023 1.00 85.50 258 ILE A O 1
ATOM 1958 N N . ILE A 1 259 ? 30.293 -7.101 -30.179 1.00 83.12 259 ILE A N 1
ATOM 1959 C CA . ILE A 1 259 ? 31.714 -6.743 -30.108 1.00 83.12 259 ILE A CA 1
ATOM 1960 C C . ILE A 1 259 ? 32.073 -5.813 -31.273 1.00 83.12 259 ILE A C 1
ATOM 1962 O O . ILE A 1 259 ? 32.544 -4.707 -31.028 1.00 83.12 259 ILE A O 1
ATOM 1966 N N . ASP A 1 260 ? 31.753 -6.192 -32.515 1.00 85.75 260 ASP A N 1
ATOM 1967 C CA . ASP A 1 260 ? 31.999 -5.366 -33.708 1.00 85.75 260 ASP A CA 1
ATOM 1968 C C . ASP A 1 260 ? 31.296 -3.991 -33.629 1.00 85.75 260 ASP A C 1
ATOM 1970 O O . ASP A 1 260 ? 31.821 -2.985 -34.108 1.00 85.75 260 ASP A O 1
ATOM 1974 N N . ALA A 1 261 ? 30.090 -3.925 -33.052 1.00 86.19 261 ALA A N 1
ATOM 1975 C CA . ALA A 1 261 ? 29.318 -2.684 -32.931 1.00 86.19 261 ALA A CA 1
ATOM 1976 C C . ALA A 1 261 ? 29.892 -1.715 -31.886 1.00 86.19 261 ALA A C 1
ATOM 1978 O O . ALA A 1 261 ? 29.713 -0.498 -32.010 1.00 86.19 261 ALA A O 1
ATOM 1979 N N . LEU A 1 262 ? 30.572 -2.249 -30.869 1.00 86.25 262 LEU A N 1
ATOM 1980 C CA . LEU A 1 262 ? 31.102 -1.490 -29.741 1.00 86.25 262 LEU A CA 1
ATOM 1981 C C . LEU A 1 262 ? 32.637 -1.340 -29.760 1.00 86.25 262 LEU A C 1
ATOM 1983 O O . LEU A 1 262 ? 33.152 -0.573 -28.947 1.00 86.25 262 LEU A O 1
ATOM 1987 N N . GLU A 1 263 ? 33.350 -1.983 -30.697 1.00 82.12 263 GLU A N 1
ATOM 1988 C CA . GLU A 1 263 ? 34.825 -2.003 -30.834 1.00 82.12 263 GLU A CA 1
ATOM 1989 C C . GLU A 1 263 ? 35.464 -0.603 -30.898 1.00 82.12 263 GLU A C 1
ATOM 1991 O O . GLU A 1 263 ? 36.560 -0.404 -30.393 1.00 82.12 263 GLU A O 1
ATOM 1996 N N . ASP A 1 264 ? 34.778 0.381 -31.484 1.00 77.06 264 ASP A N 1
ATOM 1997 C CA . ASP A 1 264 ? 35.267 1.764 -31.615 1.00 77.06 264 ASP A CA 1
ATOM 1998 C C . ASP A 1 264 ? 34.539 2.745 -30.667 1.00 77.06 264 ASP A C 1
ATOM 2000 O O . ASP A 1 264 ? 34.597 3.968 -30.841 1.00 77.06 264 ASP A O 1
ATOM 2004 N N . THR A 1 265 ? 33.815 2.225 -29.672 1.00 78.94 265 THR A N 1
ATOM 2005 C CA . THR A 1 265 ? 32.998 3.023 -28.746 1.00 78.94 265 THR A CA 1
ATOM 2006 C C . THR A 1 265 ? 33.611 3.077 -27.342 1.00 78.94 265 THR A C 1
ATOM 2008 O O . THR A 1 265 ? 34.410 2.222 -26.969 1.00 78.94 265 THR A O 1
ATOM 2011 N N . PRO A 1 266 ? 33.200 4.041 -26.498 1.00 70.25 266 PRO A N 1
ATOM 2012 C CA . PRO A 1 266 ? 33.536 4.066 -25.070 1.00 70.25 266 PRO A CA 1
ATOM 2013 C C . PRO A 1 266 ? 33.239 2.786 -24.281 1.00 70.25 266 PRO A C 1
ATOM 2015 O O . PRO A 1 266 ? 33.765 2.617 -23.184 1.00 70.25 266 PRO A O 1
ATOM 2018 N N . PHE A 1 267 ? 32.376 1.925 -24.818 1.00 72.94 267 PHE A N 1
ATOM 2019 C CA . PHE A 1 267 ? 31.931 0.676 -24.212 1.00 72.94 267 PHE A CA 1
ATOM 2020 C C . PHE A 1 267 ? 32.746 -0.525 -24.706 1.00 72.94 267 PHE A C 1
ATOM 2022 O O . PHE A 1 267 ? 32.224 -1.633 -24.689 1.00 72.94 267 PHE A O 1
ATOM 2029 N N . GLU A 1 268 ? 33.979 -0.296 -25.182 1.00 62.66 268 GLU A N 1
ATOM 2030 C CA . GLU A 1 268 ? 34.863 -1.293 -25.798 1.00 62.66 268 GLU A CA 1
ATOM 2031 C C . GLU A 1 268 ? 34.773 -2.662 -25.106 1.00 62.66 268 GLU A C 1
ATOM 2033 O O . GLU A 1 268 ? 35.074 -2.842 -23.924 1.00 62.66 268 GLU A O 1
ATOM 2038 N N . VAL A 1 269 ? 34.323 -3.632 -25.892 1.00 62.19 269 VAL A N 1
ATOM 2039 C CA . VAL A 1 269 ? 33.947 -4.969 -25.460 1.00 62.19 269 VAL A CA 1
ATOM 2040 C C . VAL A 1 269 ? 35.116 -5.901 -25.763 1.00 62.19 269 VAL A C 1
ATOM 2042 O O . VAL A 1 269 ? 35.558 -5.998 -26.906 1.00 62.19 269 VAL A O 1
ATOM 2045 N N . HIS A 1 270 ? 35.657 -6.589 -24.757 1.00 57.84 270 HIS A N 1
ATOM 2046 C CA . HIS A 1 270 ? 36.774 -7.509 -24.977 1.00 57.84 270 HIS A CA 1
ATOM 2047 C C . HIS A 1 270 ? 36.347 -8.713 -25.837 1.00 57.84 270 HIS A C 1
ATOM 2049 O O . HIS A 1 270 ? 35.416 -9.427 -25.467 1.00 57.84 270 HIS A O 1
ATOM 2055 N N . GLU A 1 271 ? 37.080 -8.986 -26.929 1.00 52.44 271 GLU A N 1
ATOM 2056 C CA . GLU A 1 271 ? 36.825 -10.109 -27.860 1.00 52.44 271 GLU A CA 1
ATOM 2057 C C . GLU A 1 271 ? 36.774 -11.492 -27.174 1.00 52.44 271 GLU A C 1
ATOM 2059 O O . GLU A 1 271 ? 36.231 -12.447 -27.727 1.00 52.44 271 GLU A O 1
ATOM 2064 N N . SER A 1 272 ? 37.369 -11.626 -25.984 1.00 49.41 272 SER A N 1
ATOM 2065 C CA . SER A 1 272 ? 37.426 -12.874 -25.215 1.00 49.41 272 SER A CA 1
ATOM 2066 C C . SER A 1 272 ? 36.267 -13.069 -24.229 1.00 49.41 272 SER A C 1
ATOM 2068 O O . SER A 1 272 ? 36.173 -14.146 -23.637 1.00 49.41 272 SER A O 1
ATOM 2070 N N . TYR A 1 273 ? 35.400 -12.069 -24.040 1.00 50.66 273 TYR A N 1
ATOM 2071 C CA . TYR A 1 273 ? 34.314 -12.104 -23.058 1.00 50.66 273 TYR A CA 1
ATOM 2072 C C . TYR A 1 273 ? 32.985 -12.523 -23.710 1.00 50.66 273 TYR A C 1
ATOM 2074 O O . TYR A 1 273 ? 32.594 -12.004 -24.759 1.00 50.66 273 TYR A O 1
ATOM 2082 N N . ASP A 1 274 ? 32.296 -13.491 -23.100 1.00 57.38 274 ASP A N 1
ATOM 2083 C CA . ASP A 1 274 ? 30.985 -13.983 -23.543 1.00 57.38 274 ASP A CA 1
ATOM 2084 C C . ASP A 1 274 ? 29.884 -13.272 -22.749 1.00 57.38 274 ASP A C 1
ATOM 2086 O O . ASP A 1 274 ? 29.472 -13.708 -21.673 1.00 57.38 274 ASP A O 1
ATOM 2090 N N . TRP A 1 275 ? 29.431 -12.134 -23.274 1.00 62.22 275 TRP A N 1
ATOM 2091 C CA . TRP A 1 275 ? 28.479 -11.236 -22.607 1.00 62.22 275 TRP A CA 1
ATOM 2092 C C . TRP A 1 275 ? 27.084 -11.844 -22.462 1.00 62.22 275 TRP A C 1
ATOM 2094 O O . TRP A 1 275 ? 26.256 -11.347 -21.700 1.00 62.22 275 TRP A O 1
ATOM 2104 N N . ILE A 1 276 ? 26.812 -12.925 -23.192 1.00 59.06 276 ILE A N 1
ATOM 2105 C CA . ILE A 1 276 ? 25.517 -13.595 -23.202 1.00 59.06 276 ILE A CA 1
ATOM 2106 C C . ILE A 1 276 ? 25.438 -14.658 -22.092 1.00 59.06 276 ILE A C 1
ATOM 2108 O O . ILE A 1 276 ? 24.349 -14.886 -21.559 1.00 59.06 276 ILE A O 1
ATOM 2112 N N . ASP A 1 277 ? 26.557 -15.289 -21.714 1.00 52.38 277 ASP A N 1
ATOM 2113 C CA . ASP A 1 277 ? 26.571 -16.365 -20.706 1.00 52.38 277 ASP A CA 1
ATOM 2114 C C . ASP A 1 277 ? 26.375 -15.830 -19.268 1.00 52.38 277 ASP A C 1
ATOM 2116 O O . ASP A 1 277 ? 25.748 -16.497 -18.443 1.00 52.38 277 ASP A O 1
ATOM 2120 N N . ASP A 1 278 ? 26.808 -14.593 -18.984 1.00 48.53 278 ASP A N 1
ATOM 2121 C CA . ASP A 1 278 ? 26.630 -13.937 -17.672 1.00 48.53 278 ASP A CA 1
ATOM 2122 C C . ASP A 1 278 ? 25.173 -13.489 -17.439 1.00 48.53 278 ASP A C 1
ATOM 2124 O O . ASP A 1 278 ? 24.604 -13.685 -16.364 1.00 48.53 278 ASP A O 1
ATOM 2128 N N . VAL A 1 279 ? 24.504 -12.971 -18.477 1.00 49.09 279 VAL A N 1
ATOM 2129 C CA . VAL A 1 279 ? 23.109 -12.496 -18.381 1.00 49.09 279 VAL A CA 1
ATOM 2130 C C . VAL A 1 279 ? 22.102 -13.652 -18.361 1.00 49.09 279 VAL A C 1
ATOM 2132 O O . VAL A 1 279 ? 21.006 -13.537 -17.806 1.00 49.09 279 VAL A O 1
ATOM 2135 N N . ALA A 1 280 ? 22.479 -14.827 -18.876 1.00 45.12 280 ALA A N 1
ATOM 2136 C CA . ALA A 1 280 ? 21.653 -16.030 -18.799 1.00 45.12 280 ALA A CA 1
ATOM 2137 C C . ALA A 1 280 ? 21.415 -16.532 -17.354 1.00 45.12 280 ALA A C 1
ATOM 2139 O O . ALA A 1 280 ? 20.524 -17.363 -17.147 1.00 45.12 280 ALA A O 1
ATOM 2140 N N . TRP A 1 281 ? 22.160 -16.033 -16.356 1.00 36.31 281 TRP A N 1
ATOM 2141 C CA . TRP A 1 281 ? 22.044 -16.449 -14.953 1.00 36.31 281 TRP A CA 1
ATOM 2142 C C . TRP A 1 281 ? 21.033 -15.652 -14.111 1.00 36.31 281 TRP A C 1
ATOM 2144 O O . TRP A 1 281 ? 20.526 -16.195 -13.128 1.00 36.31 281 TRP A O 1
ATOM 2154 N N . GLU A 1 282 ? 20.662 -14.426 -14.496 1.00 39.69 282 GLU A N 1
ATOM 2155 C CA . GLU A 1 282 ? 19.696 -13.615 -13.727 1.00 39.69 282 GLU A CA 1
ATOM 2156 C C . GLU A 1 282 ? 18.223 -13.953 -14.030 1.00 39.69 282 GLU A C 1
ATOM 2158 O O . GLU A 1 282 ? 17.341 -13.685 -13.217 1.00 39.69 282 GLU A O 1
ATOM 2163 N N . GLY A 1 283 ? 17.935 -14.617 -15.157 1.00 39.06 283 GLY A N 1
ATOM 2164 C CA . GLY A 1 283 ? 16.558 -14.855 -15.617 1.00 39.06 283 GLY A CA 1
ATOM 2165 C C . GLY A 1 283 ? 15.930 -16.219 -15.295 1.00 39.06 283 GLY A C 1
ATOM 2166 O O . GLY A 1 283 ? 14.733 -16.394 -15.515 1.00 39.06 283 GLY A O 1
ATOM 2167 N N . LEU A 1 284 ? 16.683 -17.217 -14.814 1.00 34.59 284 LEU A N 1
ATOM 2168 C CA . LEU A 1 284 ? 16.168 -18.587 -14.636 1.00 34.59 284 LEU A CA 1
ATOM 2169 C C . LEU A 1 284 ? 16.777 -19.295 -13.416 1.00 34.59 284 LEU A C 1
ATOM 2171 O O . LEU A 1 284 ? 17.591 -20.211 -13.532 1.00 34.59 284 LEU A O 1
ATOM 2175 N N . GLY A 1 285 ? 16.304 -18.936 -12.222 1.00 33.22 285 GLY A N 1
ATOM 2176 C CA . GLY A 1 285 ? 16.458 -19.768 -11.027 1.00 33.22 285 GLY A CA 1
ATOM 2177 C C . GLY A 1 285 ? 15.661 -21.072 -11.149 1.00 33.22 285 GLY A C 1
ATOM 2178 O O . GLY A 1 285 ? 14.572 -21.198 -10.589 1.00 33.22 285 GLY A O 1
ATOM 2179 N N . GLU A 1 286 ? 16.184 -22.060 -11.878 1.00 32.91 286 GLU A N 1
ATOM 2180 C CA . GLU A 1 286 ? 15.585 -23.391 -11.948 1.00 32.91 286 GLU A CA 1
ATOM 2181 C C . GLU A 1 286 ? 15.959 -24.209 -10.701 1.00 32.91 286 GLU A C 1
ATOM 2183 O O . GLU A 1 286 ? 17.106 -24.589 -10.447 1.00 32.91 286 GLU A O 1
ATOM 2188 N N . ALA A 1 287 ? 14.943 -24.492 -9.891 1.00 37.31 287 ALA A N 1
ATOM 2189 C CA . ALA A 1 287 ? 15.029 -25.407 -8.773 1.00 37.31 287 ALA A CA 1
ATOM 2190 C C . ALA A 1 287 ? 15.331 -26.841 -9.251 1.00 37.31 287 ALA A C 1
ATOM 2192 O O . ALA A 1 287 ? 14.468 -27.522 -9.801 1.00 37.31 287 ALA A O 1
ATOM 2193 N N . GLY A 1 288 ? 16.510 -27.358 -8.895 1.00 33.72 288 GLY A N 1
ATOM 2194 C CA . GLY A 1 288 ? 16.685 -28.781 -8.591 1.00 33.72 288 GLY A CA 1
ATOM 2195 C C . GLY A 1 288 ? 17.793 -29.510 -9.346 1.00 33.72 288 GLY A C 1
ATOM 2196 O O . GLY A 1 288 ? 17.636 -29.903 -10.495 1.00 33.72 288 GLY A O 1
ATOM 2197 N N . GLY A 1 289 ? 18.867 -29.862 -8.633 1.00 29.84 289 GLY A N 1
ATOM 2198 C CA . GLY A 1 289 ? 19.841 -30.816 -9.162 1.00 29.84 289 GLY A CA 1
ATOM 2199 C C . GLY A 1 289 ? 21.075 -31.013 -8.299 1.00 29.84 289 GLY A C 1
ATOM 2200 O O . GLY A 1 289 ? 22.174 -30.631 -8.676 1.00 29.84 289 GLY A O 1
ATOM 2201 N N . SER A 1 290 ? 20.915 -31.629 -7.131 1.00 37.22 290 SER A N 1
ATOM 2202 C CA . SER A 1 290 ? 22.042 -32.072 -6.318 1.00 37.22 290 SER A CA 1
ATOM 2203 C C . SER A 1 290 ? 22.856 -33.180 -7.004 1.00 37.22 290 SER A C 1
ATOM 2205 O O . SER A 1 290 ? 22.321 -34.208 -7.409 1.00 37.22 290 SER A O 1
ATOM 2207 N N . GLY A 1 291 ? 24.181 -33.006 -6.997 1.00 33.59 291 GLY A N 1
ATOM 2208 C CA . GLY A 1 291 ? 25.161 -34.092 -6.969 1.00 33.59 291 GLY A CA 1
ATOM 2209 C C . GLY A 1 291 ? 25.637 -34.621 -8.324 1.00 33.59 291 GLY A C 1
ATOM 2210 O O . GLY A 1 291 ? 24.904 -35.282 -9.045 1.00 33.59 291 GLY A O 1
ATOM 2211 N N . GLN A 1 292 ? 26.942 -34.529 -8.580 1.00 33.06 292 GLN A N 1
ATOM 2212 C CA . GLN A 1 292 ? 27.881 -35.588 -8.183 1.00 33.06 292 GLN A CA 1
ATOM 2213 C C . GLN A 1 292 ? 29.207 -35.417 -8.938 1.00 33.06 292 GLN A C 1
ATOM 2215 O O . GLN A 1 292 ? 29.306 -35.670 -10.137 1.00 33.06 292 GLN A O 1
ATOM 2220 N N . ALA A 1 293 ? 30.251 -35.051 -8.198 1.00 39.56 293 ALA A N 1
ATOM 2221 C CA . ALA A 1 293 ? 31.627 -35.206 -8.639 1.00 39.56 293 ALA A CA 1
ATOM 2222 C C . ALA A 1 293 ? 31.962 -36.702 -8.814 1.00 39.56 293 ALA A C 1
ATOM 2224 O O . ALA A 1 293 ? 31.750 -37.504 -7.903 1.00 39.56 293 ALA A O 1
ATOM 2225 N N . SER A 1 294 ? 32.502 -37.059 -9.977 1.00 36.25 294 SER A N 1
ATOM 2226 C CA . SER A 1 294 ? 33.262 -38.295 -10.233 1.00 36.25 294 SER A CA 1
ATOM 2227 C C . SER A 1 294 ? 34.266 -37.919 -11.326 1.00 36.25 294 SER A C 1
ATOM 2229 O O . SER A 1 294 ? 33.852 -37.564 -12.422 1.00 36.25 294 SER A O 1
ATOM 2231 N N . ASP A 1 295 ? 35.543 -37.688 -11.038 1.00 34.81 295 ASP A N 1
ATOM 2232 C CA . ASP A 1 295 ? 36.586 -38.668 -10.695 1.00 34.81 295 ASP A CA 1
ATOM 2233 C C . ASP A 1 295 ? 36.684 -39.806 -11.739 1.00 34.81 295 ASP A C 1
ATOM 2235 O O . ASP A 1 295 ? 35.864 -40.721 -11.767 1.00 34.81 295 ASP A O 1
ATOM 2239 N N . GLU A 1 296 ? 37.659 -39.622 -12.642 1.00 39.53 296 GLU A N 1
ATOM 2240 C CA . GLU A 1 296 ? 38.451 -40.532 -13.498 1.00 39.53 296 GLU A CA 1
ATOM 2241 C C . GLU A 1 296 ? 38.083 -42.043 -13.590 1.00 39.53 296 GLU A C 1
ATOM 2243 O O . GLU A 1 296 ? 37.732 -42.668 -12.588 1.00 39.53 296 GLU A O 1
ATOM 2248 N N . PRO A 1 297 ? 38.287 -42.723 -14.757 1.00 44.25 297 PRO A N 1
ATOM 2249 C CA . PRO A 1 297 ? 39.659 -42.955 -15.231 1.00 44.25 297 PRO A CA 1
ATOM 2250 C C . PRO A 1 297 ? 39.922 -43.089 -16.741 1.00 44.25 297 PRO A C 1
ATOM 2252 O O . PRO A 1 297 ? 39.084 -43.458 -17.562 1.00 44.25 297 PRO A O 1
ATOM 2255 N N . ALA A 1 298 ? 41.200 -42.872 -17.050 1.00 45.72 298 ALA A N 1
ATOM 2256 C CA . ALA A 1 298 ? 41.893 -43.221 -18.277 1.00 45.72 298 ALA A CA 1
ATOM 2257 C C . ALA A 1 298 ? 41.622 -44.654 -18.771 1.00 45.72 298 ALA A C 1
ATOM 2259 O O . ALA A 1 298 ? 41.821 -45.620 -18.034 1.00 45.72 298 ALA A O 1
ATOM 2260 N N . GLU A 1 299 ? 41.370 -44.802 -20.075 1.00 35.41 299 GLU A N 1
ATOM 2261 C CA . GLU A 1 299 ? 41.754 -46.008 -20.809 1.00 35.41 299 GLU A CA 1
ATOM 2262 C C . GLU A 1 299 ? 42.427 -45.673 -22.143 1.00 35.41 299 GLU A C 1
ATOM 2264 O O . GLU A 1 299 ? 41.939 -44.927 -22.990 1.00 35.41 299 GLU A O 1
ATOM 2269 N N . SER A 1 300 ? 43.601 -46.280 -22.305 1.00 42.88 300 SER A N 1
ATOM 2270 C CA . SER A 1 300 ? 44.424 -46.279 -23.500 1.00 42.88 300 SER A CA 1
ATOM 2271 C C . SER A 1 300 ? 43.782 -47.101 -24.620 1.00 42.88 300 SER A C 1
ATOM 2273 O O . SER A 1 300 ? 43.576 -48.306 -24.464 1.00 42.88 300 SER A O 1
ATOM 2275 N N . GLY A 1 301 ? 43.577 -46.493 -25.786 1.00 36.06 301 GLY A N 1
ATOM 2276 C CA . GLY A 1 301 ? 43.157 -47.178 -27.008 1.00 36.06 301 GLY A CA 1
ATOM 2277 C C . GLY A 1 301 ? 44.126 -46.911 -28.153 1.00 36.06 301 GLY A C 1
ATOM 2278 O O . GLY A 1 301 ? 43.978 -45.956 -28.904 1.00 36.06 301 GLY A O 1
ATOM 2279 N N . THR A 1 302 ? 45.139 -47.763 -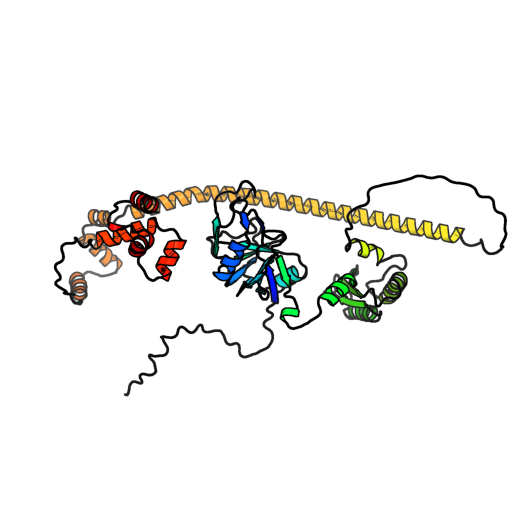28.294 1.00 44.69 302 THR A N 1
ATOM 2280 C CA . THR A 1 302 ? 46.068 -47.782 -29.430 1.00 44.69 302 THR A CA 1
ATOM 2281 C C . THR A 1 302 ? 45.330 -48.030 -30.749 1.00 44.69 302 THR A C 1
ATOM 2283 O O . THR A 1 302 ? 44.751 -49.101 -30.932 1.00 44.69 302 THR A O 1
ATOM 2286 N N . GLY A 1 303 ? 45.416 -47.094 -31.697 1.00 34.69 303 GLY A N 1
ATOM 2287 C CA . GLY A 1 303 ? 44.825 -47.232 -33.029 1.00 34.69 303 GLY A CA 1
ATOM 2288 C C . GLY A 1 303 ? 45.563 -46.409 -34.081 1.00 34.69 303 GLY A C 1
ATOM 2289 O O . GLY A 1 303 ? 45.209 -45.277 -34.374 1.00 34.69 303 GLY A O 1
ATOM 2290 N N . THR A 1 304 ? 46.618 -46.994 -34.640 1.00 40.03 304 THR A N 1
ATOM 2291 C CA . THR A 1 304 ? 47.411 -46.482 -35.761 1.00 40.03 304 THR A CA 1
ATOM 2292 C C . THR A 1 304 ? 46.565 -46.270 -37.024 1.00 40.03 304 THR A C 1
ATOM 2294 O O . THR A 1 304 ? 46.037 -47.231 -37.577 1.00 40.03 304 THR A O 1
ATOM 2297 N N . GLY A 1 305 ? 46.534 -45.044 -37.549 1.00 33.50 305 GLY A N 1
ATOM 2298 C CA . GLY A 1 305 ? 46.007 -44.734 -38.881 1.00 33.50 305 GLY A CA 1
ATOM 2299 C C . GLY A 1 305 ? 46.343 -43.298 -39.266 1.00 33.50 305 GLY A C 1
ATOM 2300 O O . GLY A 1 305 ? 45.693 -42.372 -38.807 1.00 33.50 305 GLY A O 1
ATOM 2301 N N . GLY A 1 306 ? 47.419 -43.108 -40.028 1.00 39.50 306 GLY A N 1
ATOM 2302 C CA . GLY A 1 306 ? 48.014 -41.796 -40.260 1.00 39.50 306 GLY A CA 1
ATOM 2303 C C . GLY A 1 306 ? 47.173 -40.827 -41.090 1.00 39.50 306 GLY A C 1
ATOM 2304 O O . GLY A 1 306 ? 46.546 -41.206 -42.074 1.00 39.50 306 GLY A O 1
ATOM 2305 N N . SER A 1 307 ? 47.310 -39.546 -40.760 1.00 34.69 307 SER A N 1
ATOM 2306 C CA . SER A 1 307 ? 47.332 -38.469 -41.742 1.00 34.69 307 SER A CA 1
ATOM 2307 C C . SER A 1 307 ? 48.320 -37.411 -41.258 1.00 34.69 307 SER A C 1
ATOM 2309 O O . SER A 1 307 ? 48.126 -36.752 -40.245 1.00 34.69 307 SER A O 1
ATOM 2311 N N . SER A 1 308 ? 49.447 -37.329 -41.958 1.00 48.53 308 SER A N 1
ATOM 2312 C CA . SER A 1 308 ? 50.386 -36.213 -41.902 1.00 48.53 308 SER A CA 1
ATOM 2313 C C . SER A 1 308 ? 49.636 -34.932 -42.259 1.00 48.53 308 SER A C 1
ATOM 2315 O O . SER A 1 308 ? 49.146 -34.888 -43.383 1.00 48.53 308 SER A O 1
ATOM 2317 N N . THR A 1 309 ? 49.594 -33.920 -41.381 1.00 46.00 309 THR A N 1
ATOM 2318 C CA . THR A 1 309 ? 49.848 -32.481 -41.655 1.00 46.00 309 THR A CA 1
ATOM 2319 C C . THR A 1 309 ? 49.716 -31.686 -40.339 1.00 46.00 309 THR A C 1
ATOM 2321 O O . THR A 1 309 ? 48.777 -31.915 -39.594 1.00 46.00 309 THR A O 1
ATOM 2324 N N . HIS A 1 310 ? 50.637 -30.742 -40.097 1.00 45.91 310 HIS A N 1
ATOM 2325 C CA . HIS A 1 310 ? 50.543 -29.633 -39.125 1.00 45.91 310 HIS A CA 1
ATOM 2326 C C . HIS A 1 310 ? 50.611 -29.954 -37.614 1.00 45.91 310 HIS A C 1
ATOM 2328 O O . HIS A 1 310 ? 49.601 -30.127 -36.952 1.00 45.91 310 HIS A 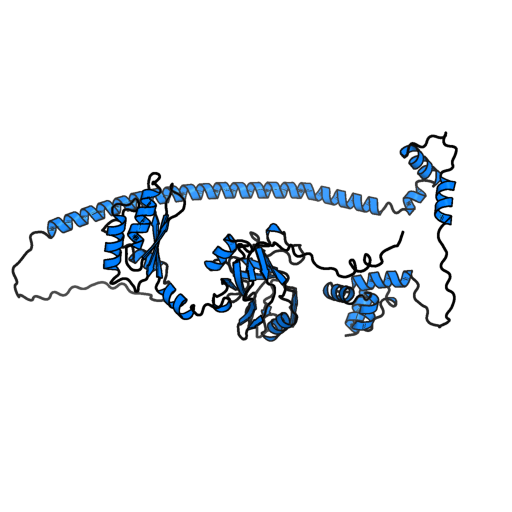O 1
ATOM 2334 N N . MET A 1 311 ? 51.816 -29.937 -37.034 1.00 45.81 311 MET A N 1
ATOM 2335 C CA . MET A 1 311 ? 52.017 -29.693 -35.593 1.00 45.81 311 MET A CA 1
ATOM 2336 C C . MET A 1 311 ? 53.304 -28.886 -35.411 1.00 45.81 311 MET A C 1
ATOM 2338 O O . MET A 1 311 ? 54.363 -29.434 -35.109 1.00 45.81 311 MET A O 1
ATOM 2342 N N . GLY A 1 312 ? 53.216 -27.595 -35.725 1.00 46.66 312 GLY A N 1
ATOM 2343 C CA . GLY A 1 312 ? 54.294 -26.624 -35.533 1.00 46.66 312 GLY A CA 1
ATOM 2344 C C . GLY A 1 312 ? 53.932 -25.452 -34.618 1.00 46.66 312 GLY A C 1
ATOM 2345 O O . GLY A 1 312 ? 54.860 -24.800 -34.165 1.00 46.66 312 GLY A O 1
ATOM 2346 N N . ASN A 1 313 ? 52.645 -25.223 -34.315 1.00 54.53 313 ASN A N 1
ATOM 2347 C CA . ASN A 1 313 ? 52.189 -23.973 -33.685 1.00 54.53 313 ASN A CA 1
ATOM 2348 C C . ASN A 1 313 ? 51.592 -24.139 -32.274 1.00 54.53 313 ASN A C 1
ATOM 2350 O O . ASN A 1 313 ? 51.695 -23.226 -31.472 1.00 54.53 313 ASN A O 1
ATOM 2354 N N . ASN A 1 314 ? 51.102 -25.323 -31.894 1.00 57.28 314 ASN A N 1
ATOM 2355 C CA . ASN A 1 314 ? 50.319 -25.487 -30.657 1.00 57.28 314 ASN A CA 1
ATOM 2356 C C . ASN A 1 314 ? 51.062 -25.191 -29.333 1.00 57.28 314 ASN A C 1
ATOM 2358 O O . ASN A 1 314 ? 50.431 -25.168 -28.287 1.00 57.28 314 ASN A O 1
ATOM 2362 N N . ASN A 1 315 ? 52.394 -25.072 -29.324 1.00 64.06 315 ASN A N 1
ATOM 2363 C CA . ASN A 1 315 ? 53.149 -24.779 -28.094 1.00 64.06 315 ASN A CA 1
ATOM 2364 C C . ASN A 1 315 ? 53.314 -23.271 -27.863 1.00 64.06 315 ASN A C 1
ATOM 2366 O O . ASN A 1 315 ? 53.461 -22.851 -26.721 1.00 64.06 315 ASN A O 1
ATOM 2370 N N . ASP A 1 316 ? 53.288 -22.484 -28.937 1.00 71.06 316 ASP A N 1
ATOM 2371 C CA . ASP A 1 316 ? 53.335 -21.029 -28.839 1.00 71.06 316 ASP A CA 1
ATOM 2372 C C . ASP A 1 316 ? 51.937 -20.521 -28.443 1.00 71.06 316 ASP A C 1
ATOM 2374 O O . ASP A 1 316 ? 51.828 -19.786 -27.466 1.00 71.06 316 ASP A O 1
ATOM 2378 N N . ASP A 1 317 ? 50.876 -21.081 -29.042 1.00 72.38 317 ASP A N 1
ATOM 2379 C CA . ASP A 1 317 ? 49.474 -20.789 -28.689 1.00 72.38 317 ASP A CA 1
ATOM 2380 C C . ASP A 1 317 ? 49.161 -21.112 -27.207 1.00 72.38 317 ASP A C 1
ATOM 2382 O O . ASP A 1 317 ? 48.521 -20.338 -26.502 1.00 72.38 317 ASP A O 1
ATOM 2386 N N . LEU A 1 318 ? 49.670 -22.236 -26.680 1.00 76.06 318 LEU A N 1
ATOM 2387 C CA . LEU A 1 318 ? 49.496 -22.598 -25.262 1.00 76.06 318 LEU A CA 1
ATOM 2388 C C . LEU A 1 318 ? 50.295 -21.701 -24.307 1.00 76.06 318 LEU A C 1
ATOM 2390 O O . LEU A 1 318 ? 49.928 -21.568 -23.142 1.00 76.06 318 LEU A O 1
ATOM 2394 N N . GLN A 1 319 ? 51.421 -21.138 -24.751 1.00 77.88 319 GLN A N 1
ATOM 2395 C CA . GLN A 1 319 ? 52.202 -20.206 -23.934 1.00 77.88 319 GLN A CA 1
ATOM 2396 C C . GLN A 1 319 ? 51.557 -18.823 -23.888 1.00 77.88 319 GLN A C 1
ATOM 2398 O O . GLN A 1 319 ? 51.653 -18.167 -22.853 1.00 77.88 319 GLN A O 1
ATOM 2403 N N . GLU A 1 320 ? 50.899 -18.420 -24.973 1.00 78.25 320 GLU A N 1
ATOM 2404 C CA . GLU A 1 320 ? 50.116 -17.189 -25.070 1.00 78.25 320 GLU A CA 1
ATOM 2405 C C . GLU A 1 320 ? 48.875 -17.259 -24.174 1.00 78.25 320 GLU A C 1
ATOM 2407 O O . GLU A 1 320 ? 48.766 -16.450 -23.257 1.00 78.25 320 GLU A O 1
ATOM 2412 N N . GLN A 1 321 ? 48.070 -18.323 -24.281 1.00 83.06 321 GLN A N 1
ATOM 2413 C CA . GLN A 1 321 ? 46.924 -18.557 -23.385 1.00 83.06 321 GLN A CA 1
ATOM 2414 C C . GLN A 1 321 ? 47.330 -18.597 -21.904 1.00 83.06 321 GLN A C 1
ATOM 2416 O O . GLN A 1 321 ? 46.644 -18.088 -21.026 1.00 83.06 321 GLN A O 1
ATOM 2421 N N . LEU A 1 322 ? 48.486 -19.187 -21.584 1.00 81.81 322 LEU A N 1
ATOM 2422 C CA . LEU A 1 322 ? 48.963 -19.239 -20.200 1.00 81.81 322 LEU A CA 1
ATOM 2423 C C . LEU A 1 322 ? 49.498 -17.885 -19.700 1.00 81.81 322 LEU A C 1
ATOM 2425 O O . LEU A 1 322 ? 49.616 -17.688 -18.489 1.00 81.81 322 LEU A O 1
ATOM 2429 N N . ALA A 1 323 ? 49.900 -16.988 -20.600 1.00 85.81 323 ALA A N 1
ATOM 2430 C CA . ALA A 1 323 ? 50.273 -15.621 -20.257 1.00 85.81 323 ALA A CA 1
ATOM 2431 C C . ALA A 1 323 ? 49.027 -14.750 -20.057 1.00 85.81 323 ALA A C 1
ATOM 2433 O O . ALA A 1 323 ? 48.990 -13.994 -19.093 1.00 85.81 323 ALA A O 1
ATOM 2434 N N . GLU A 1 324 ? 48.014 -14.924 -20.900 1.00 88.69 324 GLU A N 1
ATOM 2435 C CA . GLU A 1 324 ? 46.701 -14.281 -20.809 1.00 88.69 324 GLU A CA 1
ATOM 2436 C C . GLU A 1 324 ? 45.996 -14.620 -19.493 1.00 88.69 324 GLU A C 1
ATOM 2438 O O . GLU A 1 324 ? 45.804 -13.733 -18.669 1.00 88.69 324 GLU A O 1
ATOM 2443 N N . VAL A 1 325 ? 45.827 -15.910 -19.183 1.00 89.19 325 VAL A N 1
ATOM 2444 C CA . VAL A 1 325 ? 45.231 -16.369 -17.911 1.00 89.19 325 VAL A CA 1
ATOM 2445 C C . VAL A 1 325 ? 45.996 -15.851 -16.686 1.00 89.19 325 VAL A C 1
ATOM 2447 O O . VAL A 1 325 ? 45.439 -15.657 -15.608 1.00 89.19 325 VAL A O 1
ATOM 2450 N N . ARG A 1 326 ? 47.313 -15.634 -16.800 1.00 86.62 326 ARG A N 1
ATOM 2451 C CA . ARG A 1 326 ? 48.098 -15.043 -15.703 1.00 86.62 326 ARG A CA 1
ATOM 2452 C C . ARG A 1 326 ? 47.855 -13.551 -15.547 1.00 86.62 326 ARG A C 1
ATOM 2454 O O . ARG A 1 326 ? 47.984 -13.070 -14.426 1.00 86.62 326 ARG A O 1
ATOM 2461 N N . THR A 1 327 ? 47.598 -12.848 -16.641 1.00 90.31 327 THR A N 1
ATOM 2462 C CA . THR A 1 327 ? 47.251 -11.428 -16.629 1.00 90.31 327 THR A CA 1
ATOM 2463 C C . THR A 1 327 ? 45.859 -11.254 -16.044 1.00 90.31 327 THR A C 1
ATOM 2465 O O . THR A 1 327 ? 45.742 -10.543 -15.055 1.00 90.31 327 THR A O 1
ATOM 2468 N N . GLU A 1 328 ? 44.872 -12.006 -16.537 1.00 88.06 328 GLU A N 1
ATOM 2469 C CA . GLU A 1 328 ? 43.503 -12.027 -15.999 1.00 88.06 328 GLU A CA 1
ATOM 2470 C C . GLU A 1 328 ? 43.496 -12.331 -14.504 1.00 88.06 328 GLU A C 1
ATOM 2472 O O . GLU A 1 328 ? 42.903 -11.609 -13.715 1.00 88.06 328 GLU A O 1
ATOM 2477 N N . ARG A 1 329 ? 44.236 -13.359 -14.071 1.00 91.06 329 ARG A N 1
ATOM 2478 C CA . ARG A 1 329 ? 44.316 -13.693 -12.647 1.00 91.06 329 ARG A CA 1
ATOM 2479 C C . ARG A 1 329 ? 44.906 -12.556 -11.807 1.00 91.06 329 ARG A C 1
ATOM 2481 O O . ARG A 1 329 ? 44.499 -12.409 -10.666 1.00 91.06 329 ARG A O 1
ATOM 2488 N N . ASN A 1 330 ? 45.889 -11.808 -12.314 1.00 89.94 330 ASN A N 1
ATOM 2489 C CA . ASN A 1 330 ? 46.425 -10.671 -11.556 1.00 89.94 330 ASN A CA 1
ATOM 2490 C C . ASN A 1 330 ? 45.426 -9.508 -11.538 1.00 89.94 330 ASN A C 1
ATOM 2492 O O . ASN A 1 330 ? 45.283 -8.878 -10.506 1.00 89.94 330 ASN A O 1
ATOM 2496 N N . GLN A 1 331 ? 44.720 -9.265 -12.643 1.00 90.50 331 GLN A N 1
ATOM 2497 C CA . GLN A 1 331 ? 43.691 -8.231 -12.710 1.00 90.50 331 GLN A CA 1
ATOM 2498 C C . GLN A 1 331 ? 42.534 -8.528 -11.749 1.00 90.50 331 GLN A C 1
ATOM 2500 O O . GLN A 1 331 ? 42.147 -7.662 -10.980 1.00 90.50 331 GLN A O 1
ATOM 2505 N N . LEU A 1 332 ? 42.067 -9.778 -11.700 1.00 89.25 332 LEU A N 1
ATOM 2506 C CA . LEU A 1 332 ? 41.063 -10.215 -10.728 1.00 89.25 332 LEU A CA 1
ATOM 2507 C C . LEU A 1 332 ? 41.566 -10.130 -9.279 1.00 89.25 332 LEU A C 1
ATOM 2509 O O . LEU A 1 332 ? 40.776 -9.912 -8.365 1.00 89.25 332 LEU A O 1
ATOM 2513 N N . GLU A 1 333 ? 42.865 -10.346 -9.046 1.00 91.44 333 GLU A N 1
ATOM 2514 C CA . GLU A 1 333 ? 43.476 -10.177 -7.721 1.00 91.44 333 GLU A CA 1
ATOM 2515 C C . GLU A 1 333 ? 43.458 -8.697 -7.310 1.00 91.44 333 GLU A C 1
ATOM 2517 O O . GLU A 1 333 ? 43.038 -8.405 -6.194 1.00 91.44 333 GLU A O 1
ATOM 2522 N N . ASP A 1 334 ? 43.791 -7.785 -8.229 1.00 92.25 334 ASP A N 1
ATOM 2523 C CA . ASP A 1 334 ? 43.719 -6.335 -8.013 1.00 92.25 334 ASP A CA 1
ATOM 2524 C C . ASP A 1 334 ? 42.257 -5.871 -7.784 1.00 92.25 334 ASP A C 1
ATOM 2526 O O . ASP A 1 334 ? 41.974 -5.193 -6.801 1.00 92.25 334 ASP A O 1
ATOM 2530 N N . GLU A 1 335 ? 41.294 -6.322 -8.600 1.00 91.94 335 GLU A N 1
ATOM 2531 C CA . GLU A 1 335 ? 39.859 -6.018 -8.424 1.00 91.94 335 GLU A CA 1
ATOM 2532 C C . GLU A 1 335 ? 39.308 -6.556 -7.093 1.00 91.94 335 GLU A C 1
ATOM 2534 O O . GLU A 1 335 ? 38.481 -5.922 -6.436 1.00 91.94 335 GLU A O 1
ATOM 2539 N N . THR A 1 336 ? 39.786 -7.725 -6.654 1.00 89.88 336 THR A N 1
ATOM 2540 C CA . THR A 1 336 ? 39.412 -8.284 -5.349 1.00 89.88 336 THR A CA 1
ATOM 2541 C C . THR A 1 336 ? 39.960 -7.434 -4.202 1.00 89.88 336 THR A C 1
ATOM 2543 O O . THR A 1 336 ? 39.281 -7.294 -3.183 1.00 89.88 336 THR A O 1
ATOM 2546 N N . GLU A 1 337 ? 41.173 -6.887 -4.332 1.00 93.81 337 GLU A N 1
ATOM 2547 C CA . GLU A 1 337 ? 41.743 -5.966 -3.342 1.00 93.81 337 GLU A CA 1
ATOM 2548 C C . GLU A 1 337 ? 40.939 -4.656 -3.282 1.00 93.81 337 GLU A C 1
ATOM 2550 O O . GLU A 1 337 ? 40.564 -4.238 -2.184 1.00 93.81 337 GLU A O 1
ATOM 2555 N N . ASP A 1 338 ? 40.572 -4.081 -4.431 1.00 94.75 338 ASP A N 1
ATOM 2556 C CA . ASP A 1 338 ? 39.761 -2.857 -4.509 1.00 94.75 338 ASP A CA 1
ATOM 2557 C C . ASP A 1 338 ? 38.358 -3.051 -3.901 1.00 94.75 338 ASP A C 1
ATOM 2559 O O . ASP A 1 338 ? 37.872 -2.208 -3.143 1.00 94.75 338 ASP A O 1
ATOM 2563 N N . LEU A 1 339 ? 37.702 -4.184 -4.177 1.00 89.69 339 LEU A N 1
ATOM 2564 C CA . LEU A 1 339 ? 36.400 -4.510 -3.582 1.00 89.69 339 LEU A CA 1
ATOM 2565 C C . LEU A 1 339 ? 36.492 -4.739 -2.070 1.00 89.69 339 LEU A C 1
ATOM 2567 O O . LEU A 1 339 ? 35.574 -4.376 -1.336 1.00 89.69 339 LEU A O 1
ATOM 2571 N N . GLN A 1 340 ? 37.584 -5.333 -1.584 1.00 91.44 340 GLN A N 1
ATOM 2572 C CA . GLN A 1 340 ? 37.812 -5.479 -0.145 1.00 91.44 340 GLN A CA 1
ATOM 2573 C C . GLN A 1 340 ? 38.019 -4.126 0.540 1.00 91.44 340 GLN A C 1
ATOM 2575 O O . GLN A 1 340 ? 37.548 -3.951 1.665 1.00 91.44 340 GLN A O 1
ATOM 2580 N N . GLU A 1 341 ? 38.687 -3.176 -0.118 1.00 94.75 341 GLU A N 1
ATOM 2581 C CA . GLU A 1 341 ? 38.834 -1.808 0.388 1.00 94.75 341 GLU A CA 1
ATOM 2582 C C . GLU A 1 341 ? 37.479 -1.090 0.453 1.00 94.75 341 GLU A C 1
ATOM 2584 O O . GLU A 1 341 ? 37.134 -0.552 1.505 1.00 94.75 341 GLU A O 1
ATOM 2589 N N . GLN A 1 342 ? 36.662 -1.175 -0.602 1.00 90.94 342 GLN A N 1
ATOM 2590 C CA . GLN A 1 342 ? 35.305 -0.606 -0.604 1.00 90.94 342 GLN A CA 1
ATOM 2591 C C . GLN A 1 342 ? 34.404 -1.228 0.467 1.00 90.94 342 GLN A C 1
ATOM 2593 O O . GLN A 1 342 ? 33.634 -0.525 1.120 1.00 90.94 342 GLN A O 1
ATOM 2598 N N . LEU A 1 343 ? 34.498 -2.544 0.672 1.00 92.94 343 LEU A N 1
ATOM 2599 C CA . LEU A 1 343 ? 33.735 -3.228 1.712 1.00 92.94 343 LEU A CA 1
ATOM 2600 C C . LEU A 1 343 ? 34.144 -2.729 3.103 1.00 92.94 343 LEU A C 1
ATOM 2602 O O . LEU A 1 343 ? 33.271 -2.447 3.917 1.00 92.94 343 LEU A O 1
ATOM 2606 N N . ALA A 1 344 ? 35.444 -2.556 3.354 1.00 94.50 344 ALA A N 1
ATOM 2607 C CA . ALA A 1 344 ? 35.933 -2.014 4.619 1.00 94.50 344 ALA A CA 1
ATOM 2608 C C . ALA A 1 344 ? 35.497 -0.553 4.845 1.00 94.50 344 ALA A C 1
ATOM 2610 O O . ALA A 1 344 ? 35.119 -0.205 5.961 1.00 94.50 344 ALA A O 1
ATOM 2611 N N . GLU A 1 345 ? 35.502 0.286 3.802 1.00 95.00 345 GLU A N 1
ATOM 2612 C CA . GLU A 1 345 ? 34.988 1.663 3.872 1.00 95.00 345 GLU A CA 1
ATOM 2613 C C . GLU A 1 345 ? 33.491 1.683 4.215 1.00 95.00 345 GLU A C 1
ATOM 2615 O O . GLU A 1 345 ? 33.051 2.463 5.058 1.00 95.00 345 GLU A O 1
ATOM 2620 N N . LYS A 1 346 ? 32.704 0.786 3.609 1.00 92.56 346 LYS A N 1
ATOM 2621 C CA . LYS A 1 346 ? 31.267 0.675 3.888 1.00 92.56 346 LYS A CA 1
ATOM 2622 C C . LYS A 1 346 ? 30.969 0.125 5.277 1.00 92.56 346 LYS A C 1
ATOM 2624 O O . LYS A 1 346 ? 30.012 0.575 5.899 1.00 92.56 346 LYS A O 1
ATOM 2629 N N . GLU A 1 347 ? 31.765 -0.818 5.773 1.00 94.62 347 GLU A N 1
ATOM 2630 C CA . GLU A 1 347 ? 31.658 -1.297 7.156 1.00 94.62 347 GLU A CA 1
ATOM 2631 C C . GLU A 1 347 ? 31.939 -0.165 8.161 1.00 94.62 347 GLU A C 1
ATOM 2633 O O . GLU A 1 347 ? 31.185 -0.016 9.119 1.00 94.62 347 GLU A O 1
ATOM 2638 N N . GLU A 1 348 ? 32.946 0.683 7.913 1.00 95.31 348 GLU A N 1
ATOM 2639 C CA . GLU A 1 348 ? 33.228 1.863 8.750 1.00 95.31 348 GLU A CA 1
ATOM 2640 C C . GLU A 1 348 ? 32.084 2.895 8.694 1.00 95.31 348 GLU A C 1
ATOM 2642 O O . GLU A 1 348 ? 31.675 3.422 9.726 1.00 95.31 348 GLU A O 1
ATOM 2647 N N . GLU A 1 349 ? 31.502 3.136 7.513 1.00 92.81 349 GLU A N 1
ATOM 2648 C CA . GLU A 1 349 ? 30.345 4.030 7.355 1.00 92.81 349 GLU A CA 1
ATOM 2649 C C . GLU A 1 349 ? 29.103 3.517 8.113 1.00 92.81 349 GLU A C 1
ATOM 2651 O O . GLU A 1 349 ? 28.362 4.301 8.712 1.00 92.81 349 GLU A O 1
ATOM 2656 N N . ILE A 1 350 ? 28.877 2.200 8.121 1.00 93.06 350 ILE A N 1
ATOM 2657 C CA . ILE A 1 350 ? 27.793 1.578 8.891 1.00 93.06 350 ILE A CA 1
ATOM 2658 C C . ILE A 1 350 ? 28.024 1.765 10.393 1.00 93.06 350 ILE A C 1
ATOM 2660 O O . ILE A 1 350 ? 27.093 2.179 11.084 1.00 93.06 350 ILE A O 1
ATOM 2664 N N . ASP A 1 351 ? 29.241 1.520 10.886 1.00 93.94 351 ASP A N 1
ATOM 2665 C CA . ASP A 1 351 ? 29.585 1.704 12.301 1.00 93.94 351 ASP A CA 1
ATOM 2666 C C . ASP A 1 351 ? 29.334 3.163 12.758 1.00 93.94 351 ASP A C 1
ATOM 2668 O O . ASP A 1 351 ? 28.737 3.392 13.816 1.00 93.94 351 ASP A O 1
ATOM 2672 N N . ASP A 1 352 ? 29.696 4.156 11.934 1.00 95.19 352 ASP A N 1
ATOM 2673 C CA . ASP A 1 352 ? 29.440 5.583 12.199 1.00 95.19 352 ASP A CA 1
ATOM 2674 C C . ASP A 1 352 ? 27.931 5.910 12.257 1.00 95.19 352 ASP A C 1
ATOM 2676 O O . ASP A 1 352 ? 27.460 6.688 13.106 1.00 95.19 352 ASP A O 1
ATOM 2680 N N . TYR A 1 353 ? 27.135 5.317 11.359 1.00 92.62 353 TYR A N 1
ATOM 2681 C CA . TYR A 1 353 ? 25.681 5.479 11.377 1.00 92.62 353 TYR A CA 1
ATOM 2682 C C . TYR A 1 353 ? 25.038 4.807 12.592 1.00 92.62 353 TYR A C 1
ATOM 2684 O O . TYR A 1 353 ? 24.117 5.381 13.181 1.00 92.62 353 TYR A O 1
ATOM 2692 N N . GLU A 1 354 ? 25.517 3.633 13.000 1.00 93.38 354 GLU A N 1
ATOM 2693 C CA . GLU A 1 354 ? 25.040 2.951 14.203 1.00 93.38 354 GLU A CA 1
ATOM 2694 C C . GLU A 1 354 ? 25.305 3.783 15.468 1.00 93.38 354 GLU A C 1
ATOM 2696 O O . GLU A 1 354 ? 24.385 3.955 16.277 1.00 93.38 354 GLU A O 1
ATOM 2701 N N . GLU A 1 355 ? 26.496 4.385 15.602 1.00 95.94 355 GLU A N 1
ATOM 2702 C CA . GLU A 1 355 ? 26.818 5.296 16.713 1.00 95.94 355 GLU A CA 1
ATOM 2703 C C . GLU A 1 355 ? 25.886 6.519 16.717 1.00 95.94 355 GLU A C 1
ATOM 2705 O O . GLU A 1 355 ? 25.336 6.896 17.758 1.00 95.94 355 GLU A O 1
ATOM 2710 N N . THR A 1 356 ? 25.626 7.103 15.543 1.00 93.88 356 THR A N 1
ATOM 2711 C CA . THR A 1 356 ? 24.708 8.246 15.407 1.00 93.88 356 THR A CA 1
ATOM 2712 C C . THR A 1 356 ? 23.281 7.879 15.828 1.00 93.88 356 THR A C 1
ATOM 2714 O O . THR A 1 356 ? 22.603 8.652 16.510 1.00 93.88 356 THR A O 1
ATOM 2717 N N . VAL A 1 357 ? 22.806 6.690 15.453 1.00 92.38 357 VAL A N 1
ATOM 2718 C CA . VAL A 1 357 ? 21.474 6.202 15.836 1.00 92.38 357 VAL A CA 1
ATOM 2719 C C . VAL A 1 357 ? 21.379 5.959 17.341 1.00 92.38 357 VAL A C 1
ATOM 2721 O O . VAL A 1 357 ? 20.342 6.262 17.938 1.00 92.38 357 VAL A O 1
ATOM 2724 N N . GLU A 1 358 ? 22.421 5.414 17.970 1.00 94.75 358 GLU A N 1
ATOM 2725 C CA . GLU A 1 358 ? 22.455 5.226 19.423 1.00 94.75 358 GLU A CA 1
ATOM 2726 C C . GLU A 1 358 ? 22.422 6.576 20.156 1.00 94.75 358 GLU A C 1
ATOM 2728 O O . GLU A 1 358 ? 21.608 6.752 21.065 1.00 94.75 358 GLU A O 1
ATOM 2733 N N . GLN A 1 359 ? 23.188 7.564 19.682 1.00 95.25 359 GLN A N 1
ATOM 2734 C CA . GLN A 1 359 ? 23.179 8.922 20.230 1.00 95.25 359 GLN A CA 1
ATOM 2735 C C . GLN A 1 359 ? 21.797 9.587 20.128 1.00 95.25 359 GLN A C 1
ATOM 2737 O O . GLN A 1 359 ? 21.313 10.168 21.099 1.00 95.25 359 GLN A O 1
ATOM 2742 N N . LEU A 1 360 ? 21.131 9.484 18.974 1.00 92.81 360 LEU A N 1
ATOM 2743 C CA . LEU A 1 360 ? 19.793 10.058 18.782 1.00 92.81 360 LEU A CA 1
ATOM 2744 C C . LEU A 1 360 ? 18.734 9.380 19.659 1.00 92.81 360 LEU A C 1
ATOM 2746 O O . LEU A 1 360 ? 17.782 10.028 20.096 1.00 92.81 360 LEU A O 1
ATOM 2750 N N . LYS A 1 361 ? 18.880 8.078 19.931 1.00 91.94 361 LYS A N 1
ATOM 2751 C CA . LYS A 1 361 ? 17.996 7.367 20.864 1.00 91.94 361 LYS A CA 1
ATOM 2752 C C . LYS A 1 361 ? 18.180 7.857 22.296 1.00 91.94 361 LYS A C 1
ATOM 2754 O O . LYS A 1 361 ? 17.173 8.026 22.974 1.00 91.94 361 LYS A O 1
ATOM 2759 N N . GLU A 1 362 ? 19.419 8.097 22.725 1.00 95.38 362 GLU A N 1
ATOM 2760 C CA . GLU A 1 362 ? 19.713 8.661 24.047 1.00 95.38 362 GLU A CA 1
ATOM 2761 C C . GLU A 1 362 ? 19.143 10.083 24.177 1.00 95.38 362 GLU A C 1
ATOM 2763 O O . GLU A 1 362 ? 18.441 10.367 25.142 1.00 95.38 362 GLU A O 1
ATOM 2768 N N . GLU A 1 363 ? 19.324 10.944 23.167 1.00 94.81 363 GLU A N 1
ATOM 2769 C CA . GLU A 1 363 ? 18.754 12.303 23.161 1.00 94.81 363 GLU A CA 1
ATOM 2770 C C . GLU A 1 363 ? 17.218 12.290 23.211 1.00 94.81 363 GLU A C 1
ATOM 2772 O O . GLU A 1 363 ? 16.604 13.085 23.926 1.00 94.81 363 GLU A O 1
ATOM 2777 N N . ARG A 1 364 ? 16.573 11.363 22.491 1.00 94.31 364 ARG A N 1
ATOM 2778 C CA . ARG A 1 364 ? 15.119 11.180 22.570 1.00 94.31 364 ARG A CA 1
ATOM 2779 C C . ARG A 1 364 ? 14.683 10.786 23.981 1.00 94.31 364 ARG A C 1
ATOM 2781 O O . ARG A 1 364 ? 13.711 11.353 24.471 1.00 94.31 364 ARG A O 1
ATOM 2788 N N . ASP A 1 365 ? 15.364 9.831 24.610 1.00 93.62 365 ASP A N 1
ATOM 2789 C CA . ASP A 1 365 ? 15.007 9.363 25.954 1.00 93.62 365 ASP A CA 1
ATOM 2790 C C . ASP A 1 365 ? 15.196 10.481 26.996 1.00 93.62 365 ASP A C 1
ATOM 2792 O O . ASP A 1 365 ? 14.330 10.678 27.848 1.00 93.62 365 ASP A O 1
ATOM 2796 N N . GLU A 1 366 ? 16.258 11.290 26.880 1.00 94.12 366 GLU A N 1
ATOM 2797 C CA . GLU A 1 366 ? 16.451 12.489 27.710 1.00 94.12 366 GLU A CA 1
ATOM 2798 C C . GLU A 1 366 ? 15.318 13.515 27.525 1.00 94.12 366 GLU A C 1
ATOM 2800 O O . GLU A 1 366 ? 14.814 14.077 28.502 1.00 94.12 366 GLU A O 1
ATOM 2805 N N . LEU A 1 367 ? 14.887 13.753 26.282 1.00 91.56 367 LEU A N 1
ATOM 2806 C CA . LEU A 1 367 ? 13.774 14.658 25.987 1.00 91.56 367 LEU A CA 1
ATOM 2807 C C . LEU A 1 367 ? 12.436 14.120 26.504 1.00 91.56 367 LEU A C 1
ATOM 2809 O O . LEU A 1 367 ? 11.616 14.897 26.991 1.00 91.56 367 LEU A O 1
ATOM 2813 N N . GLU A 1 368 ? 12.200 12.813 26.421 1.00 89.00 368 GLU A N 1
ATOM 2814 C CA . GLU A 1 368 ? 10.992 12.179 26.953 1.00 89.00 368 GLU A CA 1
ATOM 2815 C C . GLU A 1 368 ? 10.921 12.326 28.482 1.00 89.00 368 GLU A C 1
ATOM 2817 O O . GLU A 1 368 ? 9.880 12.730 29.011 1.00 89.00 368 GLU A O 1
ATOM 2822 N N . GLU A 1 369 ? 12.051 12.138 29.178 1.00 90.75 369 GLU A N 1
ATOM 2823 C CA . GLU A 1 369 ? 12.173 12.407 30.617 1.00 90.75 369 GLU A CA 1
ATOM 2824 C C . GLU A 1 369 ? 11.944 13.892 30.975 1.00 90.75 369 GLU A C 1
ATOM 2826 O O . GLU A 1 369 ? 11.439 14.191 32.062 1.00 90.75 369 GLU A O 1
ATOM 2831 N N . GLU A 1 370 ? 12.280 14.844 30.092 1.00 90.50 370 GLU A N 1
ATOM 2832 C CA . GLU A 1 370 ? 11.988 16.274 30.297 1.00 90.50 370 GLU A CA 1
ATOM 2833 C C . GLU A 1 370 ? 10.511 16.620 30.029 1.00 90.50 370 GLU A C 1
ATOM 2835 O O . GLU A 1 370 ? 9.929 17.465 30.719 1.00 90.50 370 GLU A O 1
ATOM 2840 N N . VAL A 1 371 ? 9.879 15.966 29.052 1.00 87.88 371 VAL A N 1
ATOM 2841 C CA . VAL A 1 371 ? 8.491 16.234 28.649 1.00 87.88 371 VAL A CA 1
ATOM 2842 C C . VAL A 1 371 ? 7.482 15.666 29.648 1.00 87.88 371 VAL A C 1
ATOM 2844 O O . VAL A 1 371 ? 6.503 16.347 29.958 1.00 87.88 371 VAL A O 1
ATOM 2847 N N . GLU A 1 372 ? 7.706 14.472 30.199 1.00 84.00 372 GLU A N 1
ATOM 2848 C CA . GLU A 1 372 ? 6.777 13.820 31.137 1.00 84.00 372 GLU A CA 1
ATOM 2849 C C . GLU A 1 372 ? 6.362 14.711 32.338 1.00 84.00 372 GLU A C 1
ATOM 2851 O O . GLU A 1 372 ? 5.157 14.914 32.542 1.00 84.00 372 GLU A O 1
ATOM 2856 N N . PRO A 1 373 ? 7.280 15.367 33.083 1.00 86.25 373 PRO A N 1
ATOM 2857 C CA . PRO A 1 373 ? 6.893 16.264 34.175 1.00 86.25 373 PRO A CA 1
ATOM 2858 C C . PRO A 1 373 ? 6.199 17.549 33.694 1.00 86.25 373 PRO A C 1
ATOM 2860 O O . PRO A 1 373 ? 5.414 18.140 34.441 1.00 86.25 373 PRO A O 1
ATOM 2863 N N . LEU A 1 374 ? 6.464 18.010 32.465 1.00 81.88 374 LEU A N 1
ATOM 2864 C CA . LEU A 1 374 ? 5.764 19.159 31.878 1.00 81.88 374 LEU A CA 1
ATOM 2865 C C . LEU A 1 374 ? 4.320 18.800 31.515 1.00 81.88 374 LEU A C 1
ATOM 2867 O O . LEU A 1 374 ? 3.417 19.610 31.733 1.00 81.88 374 LEU A O 1
ATOM 2871 N N . VAL A 1 375 ? 4.093 17.584 31.014 1.00 81.31 375 VAL A N 1
ATOM 2872 C CA . VAL A 1 375 ? 2.756 17.048 30.724 1.00 81.31 375 VAL A CA 1
ATOM 2873 C C . VAL A 1 375 ? 1.947 16.892 32.011 1.00 81.31 375 VAL A C 1
ATOM 2875 O O . VAL A 1 375 ? 0.799 17.338 32.056 1.00 81.31 375 VAL A O 1
ATOM 2878 N N . GLU A 1 376 ? 2.537 16.349 33.081 1.00 79.44 376 GLU A N 1
ATOM 2879 C CA . GLU A 1 376 ? 1.875 16.274 34.393 1.00 79.44 376 GLU A CA 1
ATOM 2880 C C . GLU A 1 376 ? 1.521 17.667 34.935 1.00 79.44 376 GLU A C 1
ATOM 2882 O O . GLU A 1 376 ? 0.401 17.892 35.395 1.00 79.44 376 GLU A O 1
ATOM 2887 N N . MET A 1 377 ? 2.432 18.639 34.815 1.00 79.44 377 MET A N 1
ATOM 2888 C CA . MET A 1 377 ? 2.181 20.017 35.248 1.00 79.44 377 MET A CA 1
ATOM 2889 C C . MET A 1 377 ? 1.060 20.689 34.442 1.00 79.44 377 MET A C 1
ATOM 2891 O O . MET A 1 377 ? 0.247 21.421 35.009 1.00 79.44 377 MET A O 1
ATOM 2895 N N . LEU A 1 378 ? 0.989 20.438 33.131 1.00 72.44 378 LEU A N 1
ATOM 2896 C CA . LEU A 1 378 ? -0.097 20.917 32.273 1.00 72.44 378 LEU A CA 1
ATOM 2897 C C . LEU A 1 378 ? -1.435 20.264 32.628 1.00 72.44 378 LEU A C 1
ATOM 2899 O O . LEU A 1 378 ? -2.452 20.958 32.659 1.00 72.44 378 LEU A O 1
ATOM 2903 N N . ALA A 1 379 ? -1.447 18.966 32.932 1.00 74.31 379 ALA A N 1
ATOM 2904 C CA . ALA A 1 379 ? -2.645 18.262 33.379 1.00 74.31 379 ALA A CA 1
ATOM 2905 C C . ALA A 1 379 ? -3.142 18.792 34.735 1.00 74.31 379 ALA A C 1
ATOM 2907 O O . ALA A 1 379 ? -4.343 19.011 34.906 1.00 74.31 379 ALA A O 1
ATOM 2908 N N . ASP A 1 380 ? -2.229 19.072 35.668 1.00 76.88 380 ASP A N 1
ATOM 2909 C CA . ASP A 1 380 ? -2.546 19.703 36.952 1.00 76.88 380 ASP A CA 1
ATOM 2910 C C . ASP A 1 380 ? -3.110 21.119 36.767 1.00 76.88 380 ASP A C 1
ATOM 2912 O O . ASP A 1 380 ? -4.127 21.457 37.377 1.00 76.88 380 ASP A O 1
ATOM 2916 N N . LEU A 1 381 ? -2.514 21.929 35.884 1.00 72.25 381 LEU A N 1
ATOM 2917 C CA . LEU A 1 381 ? -3.014 23.263 35.529 1.00 72.25 381 LEU A CA 1
ATOM 2918 C C . LEU A 1 381 ? -4.403 23.202 34.882 1.00 72.25 381 LEU A C 1
ATOM 2920 O O . LEU A 1 381 ? -5.295 23.950 35.278 1.00 72.25 381 LEU A O 1
ATOM 2924 N N . ALA A 1 382 ? -4.622 22.286 33.938 1.00 69.19 382 ALA A N 1
ATOM 2925 C CA . ALA A 1 382 ? -5.922 22.084 33.301 1.00 69.19 382 ALA A CA 1
ATOM 2926 C C . ALA A 1 382 ? -6.985 21.607 34.308 1.00 69.19 382 ALA A C 1
ATOM 2928 O O . ALA A 1 382 ? -8.139 22.039 34.266 1.00 69.19 382 ALA A O 1
ATOM 2929 N N . ALA A 1 383 ? -6.604 20.758 35.266 1.00 70.94 383 ALA A N 1
ATOM 2930 C CA . ALA A 1 383 ? -7.481 20.324 36.348 1.00 70.94 383 ALA A CA 1
ATOM 2931 C C . ALA A 1 383 ? -7.754 21.438 37.376 1.00 70.94 383 ALA A C 1
ATOM 2933 O O . ALA A 1 383 ? -8.816 21.447 38.008 1.00 70.94 383 ALA A O 1
ATOM 2934 N N . GLU A 1 384 ? -6.822 22.371 37.575 1.00 63.22 384 GLU A N 1
ATOM 2935 C CA . GLU A 1 384 ? -7.009 23.548 38.426 1.00 63.22 384 GLU A CA 1
ATOM 2936 C C . GLU A 1 384 ? -7.929 24.586 37.764 1.00 63.22 384 GLU A C 1
ATOM 2938 O O . GLU A 1 384 ? -8.820 25.113 38.436 1.00 63.22 384 GLU A O 1
ATOM 2943 N N . ASP A 1 385 ? -7.814 24.775 36.447 1.00 52.56 385 ASP A N 1
ATOM 2944 C CA . ASP A 1 385 ? -8.725 25.602 35.646 1.00 52.56 385 ASP A CA 1
ATOM 2945 C C . ASP A 1 385 ? -10.137 24.982 35.582 1.00 52.56 385 ASP A C 1
ATOM 2947 O O . ASP A 1 385 ? -11.143 25.654 35.796 1.00 52.56 385 ASP A O 1
ATOM 2951 N N . SER A 1 386 ? -10.230 23.652 35.475 1.00 48.00 386 SER A N 1
ATOM 2952 C CA . SER A 1 386 ? -11.493 22.904 35.599 1.00 48.00 386 SER A CA 1
ATOM 2953 C C . SER A 1 386 ? -12.122 22.999 37.005 1.00 48.00 386 SER A C 1
ATOM 2955 O O . SER A 1 386 ? -13.347 22.988 37.155 1.00 48.00 386 SER A O 1
ATOM 2957 N N . LYS A 1 387 ? -11.312 23.147 38.068 1.00 50.53 387 LYS A N 1
ATOM 2958 C CA . LYS A 1 387 ? -11.783 23.372 39.454 1.00 50.53 387 LYS A CA 1
ATOM 2959 C C . LYS A 1 387 ? -12.134 24.831 39.763 1.00 50.53 387 LYS A C 1
ATOM 2961 O O . LYS A 1 387 ? -12.699 25.087 40.838 1.00 50.53 387 LYS A O 1
ATOM 2966 N N . LEU A 1 388 ? -11.846 25.766 38.858 1.00 46.41 388 LEU A N 1
ATOM 2967 C CA . LEU A 1 388 ? -12.388 27.125 38.840 1.00 46.41 388 LEU A CA 1
ATOM 2968 C C . LEU A 1 388 ? -13.765 27.127 38.152 1.00 46.41 388 LEU A C 1
ATOM 2970 O O . LEU A 1 388 ? -14.033 27.901 37.241 1.00 46.41 388 LEU A O 1
ATOM 2974 N N . SER A 1 389 ? -14.685 26.275 38.616 1.00 48.59 389 SER A N 1
ATOM 2975 C CA . SER A 1 389 ? -16.091 26.377 38.223 1.00 48.59 389 SER A CA 1
ATOM 2976 C C . SER A 1 389 ? -16.611 27.787 38.535 1.00 48.59 389 SER A C 1
ATOM 2978 O O . SER A 1 389 ? -16.263 28.365 39.573 1.00 48.59 389 SER A O 1
ATOM 2980 N N . ALA A 1 390 ? -17.464 28.331 37.661 1.00 48.94 390 ALA A N 1
ATOM 2981 C CA . ALA A 1 390 ? -18.058 29.669 37.776 1.00 48.94 390 ALA A CA 1
ATOM 2982 C C . ALA A 1 390 ? -18.607 29.987 39.187 1.00 48.94 390 ALA A C 1
ATOM 2984 O O . ALA A 1 390 ? -18.530 31.128 39.643 1.00 48.94 390 ALA A O 1
ATOM 2985 N N . ASP A 1 391 ? -19.048 28.965 39.926 1.00 47.72 391 ASP A N 1
ATOM 2986 C CA . ASP A 1 391 ? -19.496 29.060 41.319 1.00 47.72 391 ASP A CA 1
ATOM 2987 C C . ASP A 1 391 ? -18.425 29.557 42.308 1.00 47.72 391 ASP A C 1
ATOM 2989 O O . ASP A 1 391 ? -18.736 30.317 43.223 1.00 47.72 391 ASP A O 1
ATOM 2993 N N . LYS A 1 392 ? -17.143 29.202 42.136 1.00 49.69 392 LYS A N 1
ATOM 2994 C CA . LYS A 1 392 ? -16.064 29.702 43.012 1.00 49.69 392 LYS A CA 1
ATOM 2995 C C . LYS A 1 392 ? -15.579 31.094 42.627 1.00 49.69 392 LYS A C 1
ATOM 2997 O O . LYS A 1 392 ? -15.088 31.816 43.494 1.00 49.69 392 LYS A O 1
ATOM 3002 N N . ILE A 1 393 ? -15.714 31.481 41.359 1.00 52.34 393 ILE A N 1
ATOM 3003 C CA . ILE A 1 393 ? -15.465 32.860 40.915 1.00 52.34 393 ILE A CA 1
ATOM 3004 C C . ILE A 1 393 ? -16.560 33.780 41.481 1.00 52.34 393 ILE A C 1
ATOM 3006 O O . ILE A 1 393 ? -16.238 34.849 41.999 1.00 52.34 393 ILE A O 1
ATOM 3010 N N . ALA A 1 394 ? -17.816 33.317 41.508 1.00 51.03 394 ALA A N 1
ATOM 3011 C CA . ALA A 1 394 ? -18.940 34.012 42.139 1.00 51.03 394 ALA A CA 1
ATOM 3012 C C . ALA A 1 394 ? -18.815 34.133 43.673 1.00 51.03 394 ALA A C 1
ATOM 3014 O O . ALA A 1 394 ? -19.238 35.137 44.245 1.00 51.03 394 ALA A O 1
ATOM 3015 N N . ASP A 1 395 ? -18.203 33.150 44.344 1.00 50.09 395 ASP A N 1
ATOM 3016 C CA . ASP A 1 395 ? -17.948 33.204 45.793 1.00 50.09 395 ASP A CA 1
ATOM 3017 C C . ASP A 1 395 ? -16.701 34.030 46.170 1.00 50.09 395 ASP A C 1
ATOM 3019 O O . ASP A 1 395 ? -16.607 34.531 47.296 1.00 50.09 395 ASP A O 1
ATOM 3023 N N . ARG A 1 396 ? -15.725 34.175 45.260 1.00 48.59 396 ARG A N 1
ATOM 3024 C CA . ARG A 1 396 ? -14.466 34.900 45.521 1.00 48.59 396 ARG A CA 1
ATOM 3025 C C . ARG A 1 396 ? -14.544 36.390 45.200 1.00 48.59 396 ARG A C 1
ATOM 3027 O O . ARG A 1 396 ? -13.833 37.159 45.842 1.00 48.59 396 ARG A O 1
ATOM 3034 N N . PHE A 1 397 ? -15.403 36.790 44.267 1.00 48.09 397 PHE A N 1
ATOM 3035 C CA . PHE A 1 397 ? -15.611 38.184 43.893 1.00 48.09 397 PHE A CA 1
ATOM 3036 C C . PHE A 1 397 ? -17.095 38.517 44.002 1.00 48.09 397 PHE A C 1
ATOM 3038 O O . PHE A 1 397 ? -17.929 37.926 43.317 1.00 48.09 397 PHE A O 1
ATOM 3045 N N . GLN A 1 398 ? -17.453 39.487 44.848 1.00 56.81 398 GLN A N 1
ATOM 3046 C CA . GLN A 1 398 ? -18.814 40.021 44.804 1.00 56.81 398 GLN A CA 1
ATOM 3047 C C . GLN A 1 398 ? -19.031 40.624 43.414 1.00 56.81 398 GLN A C 1
ATOM 3049 O O . GLN A 1 398 ? -18.140 41.289 42.897 1.00 56.81 398 GLN A O 1
ATOM 3054 N N . ALA A 1 399 ? -20.210 40.430 42.815 1.00 53.50 399 ALA A N 1
ATOM 3055 C CA . ALA A 1 399 ? -20.515 40.889 41.452 1.00 53.50 399 ALA A CA 1
ATOM 3056 C C . ALA A 1 399 ? -20.195 42.380 41.189 1.00 53.50 399 ALA A C 1
ATOM 3058 O O . ALA A 1 399 ? -20.043 42.773 40.040 1.00 53.50 399 ALA A O 1
ATOM 3059 N N . GLY A 1 400 ? -20.063 43.202 42.239 1.00 51.78 400 GLY A N 1
ATOM 3060 C CA . GLY A 1 400 ? -19.551 44.571 42.141 1.00 51.78 400 GLY A CA 1
ATOM 3061 C C . GLY A 1 400 ? -18.058 44.670 41.797 1.00 51.78 400 GLY A C 1
ATOM 3062 O O . GLY A 1 400 ? -17.715 45.459 40.931 1.00 51.78 400 GLY A O 1
ATOM 3063 N N . GLU A 1 401 ? -17.186 43.850 42.394 1.00 54.88 401 GLU A N 1
ATOM 3064 C CA . GLU A 1 401 ? -15.728 43.897 42.162 1.00 54.88 401 GLU A CA 1
ATOM 3065 C C . GLU A 1 401 ? -15.340 43.375 40.773 1.00 54.88 401 GLU A C 1
ATOM 3067 O O . GLU A 1 401 ? -14.448 43.927 40.139 1.00 54.88 401 GLU A O 1
ATOM 3072 N N . LEU A 1 402 ? -16.027 42.345 40.263 1.00 54.94 402 LEU A N 1
ATOM 3073 C CA . LEU A 1 402 ? -15.792 41.845 38.900 1.00 54.94 402 LEU A CA 1
ATOM 3074 C C . LEU A 1 402 ? -16.183 42.878 37.838 1.00 54.94 402 LEU A C 1
ATOM 3076 O O . LEU A 1 402 ? -15.492 43.007 36.833 1.00 54.94 402 LEU A O 1
ATOM 3080 N N . VAL A 1 403 ? -17.263 43.630 38.071 1.00 58.44 403 VAL A N 1
ATOM 3081 C CA . VAL A 1 403 ? -17.714 44.703 37.171 1.00 58.44 403 VAL A CA 1
ATOM 3082 C C . VAL A 1 403 ? -16.784 45.916 37.244 1.00 58.44 403 VAL A C 1
ATOM 3084 O O . VAL A 1 403 ? -16.492 46.508 36.211 1.00 58.44 403 VAL A O 1
ATOM 3087 N N . GLU A 1 404 ? -16.277 46.257 38.430 1.00 54.97 404 GLU A N 1
ATOM 3088 C CA . GLU A 1 404 ? -15.325 47.359 38.627 1.00 54.97 404 GLU A CA 1
ATOM 3089 C C . GLU A 1 404 ? -13.964 47.046 37.975 1.00 54.97 404 GLU A C 1
ATOM 3091 O O . GLU A 1 404 ? -13.401 47.885 37.277 1.00 54.97 404 GLU A O 1
ATOM 3096 N N . MET A 1 405 ? -13.493 45.798 38.082 1.00 59.78 405 MET A N 1
ATOM 3097 C CA . MET A 1 405 ? -12.236 45.344 37.475 1.00 59.78 405 MET A CA 1
ATOM 3098 C C . MET A 1 405 ? -12.320 45.222 35.939 1.00 59.78 405 MET A C 1
ATOM 3100 O O . MET A 1 405 ? -11.372 45.578 35.243 1.00 59.78 405 MET A O 1
ATOM 3104 N N . LEU A 1 406 ? -13.461 44.777 35.390 1.00 59.25 406 LEU A N 1
ATOM 3105 C CA . LEU A 1 406 ? -13.710 44.767 33.937 1.00 59.25 406 LEU A CA 1
ATOM 3106 C C . LEU A 1 406 ? -13.873 46.182 33.357 1.00 59.25 406 LEU A C 1
ATOM 3108 O O . LEU A 1 406 ? -13.486 46.417 32.214 1.00 59.25 406 LEU A O 1
ATOM 3112 N N . ALA A 1 407 ? -14.420 47.126 34.129 1.00 58.69 407 ALA A N 1
ATOM 3113 C CA . ALA A 1 407 ? -14.519 48.529 33.728 1.00 58.69 407 ALA A CA 1
ATOM 3114 C C . ALA A 1 407 ? -13.146 49.233 33.723 1.00 58.69 407 ALA A C 1
ATOM 3116 O O . ALA A 1 407 ? -12.860 49.995 32.796 1.00 58.69 407 ALA A O 1
ATOM 3117 N N . GLU A 1 408 ? -12.273 48.930 34.695 1.00 57.09 408 GLU A N 1
ATOM 3118 C CA . GLU A 1 408 ? -10.887 49.426 34.731 1.00 57.09 408 GLU A CA 1
ATOM 3119 C C . GLU A 1 408 ? -10.045 48.897 33.554 1.00 57.09 408 GLU A C 1
ATOM 3121 O O . GLU A 1 408 ? -9.341 49.682 32.915 1.00 57.09 408 GLU A O 1
ATOM 3126 N N . ASP A 1 409 ? -10.149 47.605 33.214 1.00 59.53 409 ASP A N 1
ATOM 3127 C CA . ASP A 1 409 ? -9.374 46.987 32.119 1.00 59.53 409 ASP A CA 1
ATOM 3128 C C . ASP A 1 409 ? -9.870 47.421 30.724 1.00 59.53 409 ASP A C 1
ATOM 3130 O O . ASP A 1 409 ? -9.087 47.588 29.787 1.00 59.53 409 ASP A O 1
ATOM 3134 N N . ALA A 1 410 ? -11.168 47.718 30.594 1.00 59.69 410 ALA A N 1
ATOM 3135 C CA . ALA A 1 410 ? -11.745 48.298 29.382 1.00 59.69 410 ALA A CA 1
ATOM 3136 C C . ALA A 1 410 ? -11.476 49.813 29.231 1.00 59.69 410 ALA A C 1
ATOM 3138 O O . ALA A 1 410 ? -11.818 50.391 28.195 1.00 59.69 410 ALA A O 1
ATOM 3139 N N . GLY A 1 411 ? -10.880 50.469 30.238 1.00 49.38 411 GLY A N 1
ATOM 3140 C CA . GLY A 1 411 ? -10.504 51.887 30.204 1.00 49.38 411 GLY A CA 1
ATOM 3141 C C . GLY A 1 411 ? -11.651 52.880 30.433 1.00 49.38 411 GLY A C 1
ATOM 3142 O O . GLY A 1 411 ? -11.551 54.028 29.995 1.00 49.38 411 GLY A O 1
ATOM 3143 N N . TRP A 1 412 ? -12.733 52.463 31.095 1.00 60.00 412 TRP A N 1
ATOM 3144 C CA . TRP A 1 412 ? -13.913 53.295 31.349 1.00 60.00 412 TRP A CA 1
ATOM 3145 C C . TRP A 1 412 ? -13.671 54.107 32.624 1.00 60.00 412 TRP A C 1
ATOM 3147 O O . TRP A 1 412 ? -13.760 53.592 33.735 1.00 60.00 412 TRP A O 1
ATOM 3157 N N . SER A 1 413 ? -13.295 55.377 32.475 1.00 51.91 413 SER A N 1
ATOM 3158 C CA . SER A 1 413 ? -13.145 56.293 33.612 1.00 51.91 413 SER A CA 1
ATOM 3159 C C . SER A 1 413 ? -14.506 56.780 34.118 1.00 51.91 413 SER A C 1
ATOM 3161 O O . SER A 1 413 ? -15.414 56.966 33.314 1.00 51.91 413 SER A O 1
ATOM 3163 N N . ASP A 1 414 ? -14.605 57.086 35.417 1.00 55.12 414 ASP A N 1
ATOM 3164 C CA . ASP A 1 414 ? -15.786 57.588 36.160 1.00 55.12 414 ASP A CA 1
ATOM 3165 C C . ASP A 1 414 ? -16.494 58.851 35.593 1.00 55.12 414 ASP A C 1
ATOM 3167 O O . ASP A 1 414 ? -17.362 59.429 36.250 1.00 55.12 414 ASP A O 1
ATOM 3171 N N . GLU A 1 415 ? -16.112 59.336 34.412 1.00 54.56 415 GLU A N 1
ATOM 3172 C CA . GLU A 1 415 ? -16.646 60.543 33.773 1.00 54.56 415 GLU A CA 1
ATOM 3173 C C . GLU A 1 415 ? -17.709 60.261 32.694 1.00 54.56 415 GLU A C 1
ATOM 3175 O O . GLU A 1 415 ? -18.328 61.208 32.205 1.00 54.56 415 GLU A O 1
ATOM 3180 N N . ASP A 1 416 ? -17.964 58.995 32.344 1.00 54.12 416 ASP A N 1
ATOM 3181 C CA . ASP A 1 416 ? -18.998 58.629 31.370 1.00 54.12 416 ASP A CA 1
ATOM 3182 C C . ASP A 1 416 ? -20.358 58.414 32.068 1.00 54.12 416 ASP A C 1
ATOM 3184 O O . ASP A 1 416 ? -20.581 57.444 32.790 1.00 54.12 416 ASP A O 1
ATOM 3188 N N . ASP A 1 417 ? -21.285 59.355 31.853 1.00 53.91 417 ASP A N 1
ATOM 3189 C CA . ASP A 1 417 ? -22.596 59.496 32.521 1.00 53.91 417 ASP A CA 1
ATOM 3190 C C . ASP A 1 417 ? -23.621 58.358 32.247 1.00 53.91 417 ASP A C 1
ATOM 3192 O O . ASP A 1 417 ? -24.803 58.499 32.577 1.00 53.91 417 ASP A O 1
ATOM 3196 N N . GLU A 1 418 ? -23.222 57.230 31.653 1.00 57.53 418 GLU A N 1
ATOM 3197 C CA . GLU A 1 418 ? -24.140 56.166 31.226 1.00 57.53 418 GLU A CA 1
ATOM 3198 C C . GLU A 1 418 ? -23.823 54.836 31.927 1.00 57.53 418 GLU A C 1
ATOM 3200 O O . GLU A 1 418 ? -22.806 54.189 31.693 1.00 57.53 418 GLU A O 1
ATOM 3205 N N . SER A 1 419 ? -24.715 54.438 32.841 1.00 54.00 419 SER A N 1
ATOM 3206 C CA . SER A 1 419 ? -24.580 53.228 33.656 1.00 54.00 419 SER A CA 1
ATOM 3207 C C . SER A 1 419 ? -24.521 51.975 32.767 1.00 54.00 419 SER A C 1
ATOM 3209 O O . SER A 1 419 ? -25.516 51.670 32.099 1.00 54.00 419 SER A O 1
ATOM 3211 N N . PRO A 1 420 ? -23.436 51.176 32.813 1.00 57.09 420 PRO A N 1
ATOM 3212 C CA . PRO A 1 420 ? -23.295 49.945 32.021 1.00 57.09 420 PRO A CA 1
ATOM 3213 C C . PRO A 1 420 ? -24.445 48.948 32.236 1.00 57.09 420 PRO A C 1
ATOM 3215 O O . PRO A 1 420 ? -24.790 48.155 31.361 1.00 57.09 420 PRO A O 1
ATOM 3218 N N . VAL A 1 421 ? -25.095 49.026 33.401 1.00 56.62 421 VAL A N 1
ATOM 3219 C CA . VAL A 1 421 ? -26.240 48.189 33.772 1.00 56.62 421 VAL A CA 1
ATOM 3220 C C . VAL A 1 421 ? -27.491 48.522 32.948 1.00 56.62 421 VAL A C 1
ATOM 3222 O O . VAL A 1 421 ? -28.299 47.627 32.708 1.00 56.62 421 VAL A O 1
ATOM 3225 N N . GLU A 1 422 ? -27.678 49.769 32.500 1.00 56.88 422 GLU A N 1
ATOM 3226 C CA . GLU A 1 422 ? -28.827 50.137 31.655 1.00 56.88 422 GLU A CA 1
ATOM 3227 C C . GLU A 1 422 ? -28.662 49.640 30.214 1.00 56.88 422 GLU A C 1
ATOM 3229 O O . GLU A 1 422 ? -29.625 49.119 29.648 1.00 56.88 422 GLU A O 1
ATOM 3234 N N . VAL A 1 423 ? -27.438 49.663 29.677 1.00 58.19 423 VAL A N 1
ATOM 3235 C CA . VAL A 1 423 ? -27.127 49.195 28.314 1.00 58.19 423 VAL A CA 1
ATOM 3236 C C . VAL A 1 423 ? -27.403 47.695 28.155 1.00 58.19 423 VAL A C 1
ATOM 3238 O O . VAL A 1 423 ? -28.050 47.271 27.196 1.00 58.19 423 VAL A O 1
ATOM 3241 N N . VAL A 1 424 ? -26.995 46.878 29.132 1.00 58.16 424 VAL A N 1
ATOM 3242 C CA . VAL A 1 424 ? -27.246 45.423 29.112 1.00 58.16 424 VAL A CA 1
ATOM 3243 C C . VAL A 1 424 ? -28.739 45.110 29.281 1.00 58.16 424 VAL A C 1
ATOM 3245 O O . VAL A 1 424 ? -29.264 44.166 28.685 1.00 58.16 424 VAL A O 1
ATOM 3248 N N . ARG A 1 425 ? -29.467 45.926 30.054 1.00 56.41 425 ARG A N 1
ATOM 3249 C CA . ARG A 1 425 ? -30.915 45.754 30.254 1.00 56.41 425 ARG A CA 1
ATOM 3250 C C . ARG A 1 425 ? -31.725 46.078 29.003 1.00 56.41 425 ARG A C 1
ATOM 3252 O O . ARG A 1 425 ? -32.752 45.440 28.777 1.00 56.41 425 ARG A O 1
ATOM 3259 N N . GLU A 1 426 ? -31.282 47.050 28.212 1.00 54.19 426 GLU A N 1
ATOM 3260 C CA . GLU A 1 426 ? -31.944 47.445 26.969 1.00 54.19 426 GLU A CA 1
ATOM 3261 C C . GLU A 1 426 ? -31.753 46.397 25.860 1.00 54.19 426 GLU A C 1
ATOM 3263 O O . GLU A 1 426 ? -32.690 46.126 25.108 1.00 54.19 426 GLU A O 1
ATOM 3268 N N . GLN A 1 427 ? -30.607 45.707 25.823 1.00 55.28 427 GLN A N 1
ATOM 3269 C CA . GLN A 1 427 ? -30.361 44.624 24.861 1.00 55.28 427 GLN A CA 1
ATOM 3270 C C . GLN A 1 427 ? -31.164 43.341 25.145 1.00 55.28 427 GLN A C 1
ATOM 3272 O O . GLN A 1 427 ? -31.564 42.650 24.208 1.00 55.28 427 GLN A O 1
ATOM 3277 N N . LEU A 1 428 ? -31.472 43.040 26.411 1.00 52.88 428 LEU A N 1
ATOM 3278 C CA . LEU A 1 428 ? -32.244 41.846 26.796 1.00 52.88 428 LEU A CA 1
ATOM 3279 C C . LEU A 1 428 ? -33.771 42.014 26.683 1.00 52.88 428 LEU A C 1
ATOM 3281 O O . LEU A 1 428 ? -34.504 41.031 26.752 1.00 52.88 428 LEU A O 1
ATOM 3285 N N . ALA A 1 429 ? -34.279 43.234 26.489 1.00 49.59 429 ALA A N 1
ATOM 3286 C CA . ALA A 1 429 ? -35.717 43.502 26.375 1.00 49.59 429 ALA A CA 1
ATOM 3287 C C . ALA A 1 429 ? -36.297 43.253 24.960 1.00 49.59 429 ALA A C 1
ATOM 3289 O O . ALA A 1 429 ? -37.490 43.477 24.739 1.00 49.59 429 ALA A O 1
ATOM 3290 N N . GLY A 1 430 ? -35.469 42.820 24.000 1.00 40.75 430 GLY A N 1
ATOM 3291 C CA . GLY A 1 430 ? -35.792 42.788 22.569 1.00 40.75 430 GLY A CA 1
ATOM 3292 C C . GLY A 1 430 ? -36.288 41.463 21.973 1.00 40.75 430 GLY A C 1
ATOM 3293 O O . GLY A 1 430 ? -36.642 41.454 20.795 1.00 40.75 430 GLY A O 1
ATOM 3294 N N . THR A 1 431 ? -36.340 40.351 22.711 1.00 41.03 431 THR A N 1
ATOM 3295 C CA . THR A 1 431 ? -36.702 39.037 22.140 1.00 41.03 431 THR A CA 1
ATOM 3296 C C . THR A 1 431 ? -38.160 38.628 22.422 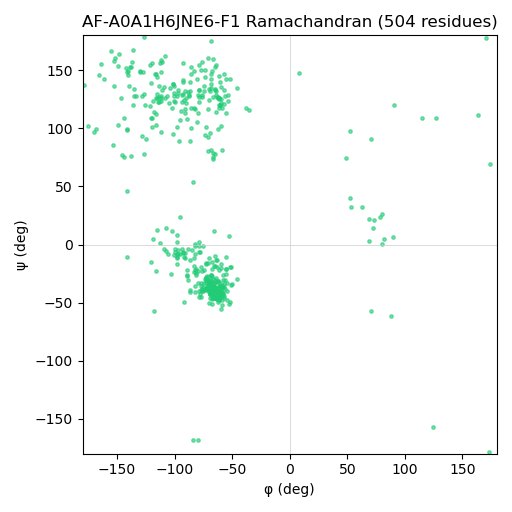1.00 41.03 431 THR A C 1
ATOM 3298 O O . THR A 1 431 ? -38.653 38.807 23.538 1.00 41.03 431 THR A O 1
ATOM 3301 N N . PRO A 1 432 ? -38.904 38.088 21.431 1.00 42.41 432 PRO A N 1
ATOM 3302 C CA . PRO A 1 432 ? -40.295 37.689 21.621 1.00 42.41 432 PRO A CA 1
ATOM 3303 C C . PRO A 1 432 ? -40.406 36.340 22.345 1.00 42.41 432 PRO A C 1
ATOM 3305 O O . PRO A 1 432 ? -39.783 35.361 21.949 1.00 42.41 432 PRO A O 1
ATOM 3308 N N . ASN A 1 433 ? -41.280 36.277 23.352 1.00 44.41 433 ASN A N 1
ATOM 3309 C CA . ASN A 1 433 ? -41.718 35.036 23.999 1.00 44.41 433 ASN A CA 1
ATOM 3310 C C . ASN A 1 433 ? -42.453 34.111 23.006 1.00 44.41 433 ASN A C 1
ATOM 3312 O O . ASN A 1 433 ? -43.480 34.539 22.461 1.00 44.41 433 ASN A O 1
ATOM 3316 N N . PRO A 1 434 ? -42.067 32.832 22.852 1.00 43.59 434 PRO A N 1
ATOM 3317 C CA . PRO A 1 434 ? -42.941 31.836 22.260 1.00 43.59 434 PRO A CA 1
ATOM 3318 C C . PRO A 1 434 ? -43.896 31.298 23.335 1.00 43.59 434 PRO A C 1
ATOM 3320 O O . PRO A 1 434 ? -43.500 30.712 24.339 1.00 43.59 434 PRO A O 1
ATOM 3323 N N . ARG A 1 435 ? -45.194 31.530 23.123 1.00 41.41 435 ARG A N 1
ATOM 3324 C CA . ARG A 1 435 ? -46.296 30.912 23.865 1.00 41.41 435 ARG A CA 1
ATOM 3325 C C . ARG A 1 435 ? -46.938 29.859 22.966 1.00 41.41 435 ARG A C 1
ATOM 3327 O O . ARG A 1 435 ? -47.469 30.213 21.917 1.00 41.41 435 ARG A O 1
ATOM 3334 N N . GLY A 1 436 ? -46.960 28.612 23.422 1.00 34.09 436 GLY A N 1
ATOM 3335 C CA . GLY A 1 436 ? -47.785 27.534 22.880 1.00 34.09 436 GLY A CA 1
ATOM 3336 C C . GLY A 1 436 ? -48.315 26.672 24.023 1.00 34.09 436 GLY A C 1
ATOM 3337 O O . GLY A 1 436 ? -47.598 25.838 24.554 1.00 34.09 436 GLY A O 1
ATOM 3338 N N . GLU A 1 437 ? -49.560 26.919 24.438 1.00 41.94 437 GLU A N 1
ATOM 3339 C CA . GLU A 1 437 ? -50.305 26.099 25.401 1.00 41.94 437 GLU A CA 1
ATOM 3340 C C . GLU A 1 437 ? -51.029 24.949 24.676 1.00 41.94 437 GLU A C 1
ATOM 3342 O O . GLU A 1 437 ? -51.799 25.209 23.751 1.00 41.94 437 GLU A O 1
ATOM 3347 N N . GLY A 1 438 ? -50.904 23.724 25.204 1.00 35.94 438 GLY A N 1
ATOM 3348 C CA . GLY A 1 438 ? -52.064 22.863 25.474 1.00 35.94 438 GLY A CA 1
ATOM 3349 C C . GLY A 1 438 ? -52.205 21.550 24.693 1.00 35.94 438 GLY A C 1
ATOM 3350 O O . GLY A 1 438 ? -52.663 21.545 23.554 1.00 35.94 438 GLY A O 1
ATOM 3351 N N . GLY A 1 439 ? -51.993 20.429 25.391 1.00 27.97 439 GLY A N 1
ATOM 3352 C CA . GLY A 1 439 ? -52.494 19.103 25.021 1.00 27.97 439 GLY A CA 1
ATOM 3353 C C . GLY A 1 439 ? -52.320 18.091 26.160 1.00 27.97 439 GLY A C 1
ATOM 3354 O O . GLY A 1 439 ? -51.230 17.578 26.357 1.00 27.97 439 GLY A O 1
ATOM 3355 N N . ASP A 1 440 ? -53.392 17.830 26.915 1.00 42.56 440 ASP A N 1
ATOM 3356 C CA . ASP A 1 440 ? -53.471 16.798 27.960 1.00 42.56 440 ASP A CA 1
ATOM 3357 C C . ASP A 1 440 ? -53.255 15.386 27.378 1.00 42.56 440 ASP A C 1
ATOM 3359 O O . ASP A 1 440 ? -54.103 14.874 26.641 1.00 42.56 440 ASP A O 1
ATOM 3363 N N . SER A 1 441 ? -52.192 14.706 27.809 1.00 35.44 441 SER A N 1
ATOM 3364 C CA . SER A 1 441 ? -52.124 13.243 27.838 1.00 35.44 441 SER A CA 1
ATOM 3365 C C . SER A 1 441 ? -51.285 12.793 29.031 1.00 35.44 441 SER A C 1
ATOM 3367 O O . SER A 1 441 ? -50.157 13.238 29.197 1.00 35.44 441 SER A O 1
ATOM 3369 N N . ASN A 1 442 ? -51.844 11.912 29.866 1.00 42.31 442 ASN A N 1
ATOM 3370 C CA . ASN A 1 442 ? -51.170 11.261 30.995 1.00 42.31 442 ASN A CA 1
ATOM 3371 C C . ASN A 1 442 ? -50.058 10.305 30.517 1.00 42.31 442 ASN A C 1
ATOM 3373 O O . ASN A 1 442 ? -50.205 9.087 30.583 1.00 42.31 442 ASN A O 1
ATOM 3377 N N . GLY A 1 443 ? -48.951 10.869 30.063 1.00 45.69 443 GLY A N 1
ATOM 3378 C CA . GLY A 1 443 ? -47.624 10.273 30.079 1.00 45.69 443 GLY A CA 1
ATOM 3379 C C . GLY A 1 443 ? -46.707 11.387 30.558 1.00 45.69 443 GLY A C 1
ATOM 3380 O O . GLY A 1 443 ? -46.825 12.503 30.062 1.00 45.69 443 GLY A O 1
ATOM 3381 N N . GLN A 1 444 ? -45.891 11.152 31.584 1.00 50.31 444 GLN A N 1
ATOM 3382 C CA . GLN A 1 444 ? -44.843 12.108 31.937 1.00 50.31 444 GLN A CA 1
ATOM 3383 C C . GLN A 1 444 ? -43.945 12.242 30.710 1.00 50.31 444 GLN A C 1
ATOM 3385 O O . GLN A 1 444 ? -43.179 11.332 30.419 1.00 50.31 444 GLN A O 1
ATOM 3390 N N . THR A 1 445 ? -44.100 13.324 29.952 1.00 63.12 445 THR A N 1
ATOM 3391 C CA . THR A 1 445 ? -43.115 13.699 28.946 1.00 63.12 445 THR A CA 1
ATOM 3392 C C . THR A 1 445 ? -41.817 13.959 29.711 1.00 63.12 445 THR A C 1
ATOM 3394 O O . THR A 1 445 ? -41.872 14.716 30.690 1.00 63.12 445 THR A O 1
ATOM 3397 N N . PRO A 1 446 ? -40.701 13.302 29.350 1.00 74.31 446 PRO A N 1
ATOM 3398 C CA . PRO A 1 446 ? -39.406 13.561 29.966 1.00 74.31 446 PRO A CA 1
ATOM 3399 C C . PRO A 1 446 ? -39.108 15.060 29.935 1.00 74.31 446 PRO A C 1
ATOM 3401 O O . PRO A 1 446 ? -39.501 15.748 28.988 1.00 74.31 446 PRO A O 1
ATOM 3404 N N . SER A 1 447 ? -38.495 15.582 30.997 1.00 85.50 447 SER A N 1
ATOM 3405 C CA . SER A 1 447 ? -38.057 16.977 30.990 1.00 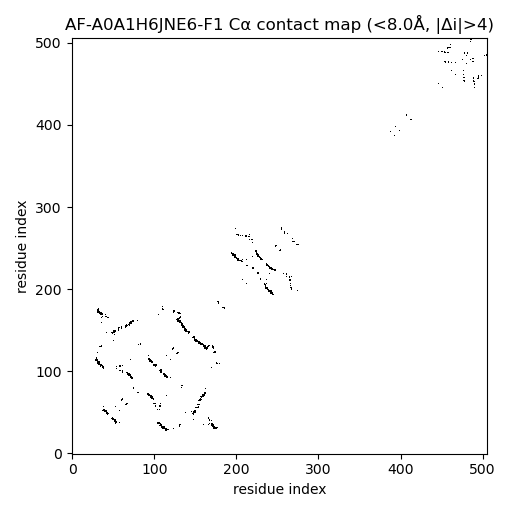85.50 447 SER A CA 1
ATOM 3406 C C . SER A 1 447 ? -36.933 17.171 29.967 1.00 85.50 447 SER A C 1
ATOM 3408 O O . SER A 1 447 ? -36.279 16.204 29.582 1.00 85.50 447 SER A O 1
ATOM 3410 N N . ASP A 1 448 ? -36.692 18.409 29.528 1.00 86.81 448 ASP A N 1
ATOM 3411 C CA . ASP A 1 448 ? -35.599 18.701 28.585 1.00 86.81 448 ASP A CA 1
ATOM 3412 C C . ASP A 1 448 ? -34.234 18.241 29.149 1.00 86.81 448 ASP A C 1
ATOM 3414 O O . ASP A 1 448 ? -33.403 17.725 28.408 1.00 86.81 448 ASP A O 1
ATOM 3418 N N . GLU A 1 449 ? -34.047 18.320 30.476 1.00 84.31 449 GLU A N 1
ATOM 3419 C CA . GLU A 1 449 ? -32.864 17.792 31.176 1.00 84.31 449 GLU A CA 1
ATOM 3420 C C . GLU A 1 449 ? -32.764 16.256 31.090 1.00 84.31 449 GLU A C 1
ATOM 3422 O O . GLU A 1 449 ? -31.668 15.713 30.955 1.00 84.31 449 GLU A O 1
ATOM 3427 N N . ASP A 1 450 ? -33.894 15.541 31.135 1.00 87.38 450 ASP A N 1
ATOM 3428 C CA . ASP A 1 450 ? -33.915 14.077 31.009 1.00 87.38 450 ASP A CA 1
ATOM 3429 C C . ASP A 1 450 ? -33.597 13.630 29.574 1.00 87.38 450 ASP A C 1
ATOM 3431 O O . ASP A 1 450 ? -32.952 12.599 29.383 1.00 87.38 450 ASP A O 1
ATOM 3435 N N . LEU A 1 451 ? -34.025 14.404 28.568 1.00 88.19 451 LEU A N 1
ATOM 3436 C CA . LEU A 1 451 ? -33.725 14.137 27.157 1.00 88.19 451 LEU A CA 1
ATOM 3437 C C . LEU A 1 451 ? -32.245 14.361 26.843 1.00 88.19 451 LEU A C 1
ATOM 3439 O O . LEU A 1 451 ? -31.624 13.497 26.233 1.00 88.19 451 LEU A O 1
ATOM 3443 N N . GLU A 1 452 ? -31.663 15.467 27.310 1.00 91.12 452 GLU A N 1
ATOM 3444 C CA . GLU A 1 452 ? -30.239 15.754 27.102 1.00 91.12 452 GLU A CA 1
ATOM 3445 C C . GLU A 1 452 ? -29.351 14.717 27.808 1.00 91.12 452 GLU A C 1
ATOM 3447 O O . GLU A 1 452 ? -28.365 14.232 27.248 1.00 91.12 452 GLU A O 1
ATOM 3452 N N . ARG A 1 453 ? -29.742 14.294 29.018 1.00 94.19 453 ARG A N 1
ATOM 3453 C CA . ARG A 1 453 ? -29.076 13.192 29.722 1.00 94.19 453 ARG A CA 1
ATOM 3454 C C . ARG A 1 453 ? -29.180 11.881 28.942 1.00 94.19 453 ARG A C 1
ATOM 3456 O O . ARG A 1 453 ? -28.196 11.150 28.857 1.00 94.19 453 ARG A O 1
ATOM 3463 N N . ALA A 1 454 ? -30.355 11.569 28.399 1.00 94.06 454 ALA A N 1
ATOM 3464 C CA . ALA A 1 454 ? -30.568 10.358 27.617 1.00 94.06 454 ALA A CA 1
ATOM 3465 C C . ALA A 1 454 ? -29.748 10.359 26.318 1.00 94.06 454 ALA A C 1
ATOM 3467 O O . ALA A 1 454 ? -29.216 9.311 25.967 1.00 94.06 454 ALA A O 1
ATOM 3468 N N . GLU A 1 455 ? -29.581 11.507 25.653 1.00 94.06 455 GLU A N 1
ATOM 3469 C CA . GLU A 1 455 ? -28.691 11.631 24.490 1.00 94.06 455 GLU A CA 1
ATOM 3470 C C . GLU A 1 455 ? -27.232 11.371 24.859 1.00 94.06 455 GLU A C 1
ATOM 3472 O O . GLU A 1 455 ? -26.582 10.553 24.218 1.00 94.06 455 GLU A O 1
ATOM 3477 N N . GLN A 1 456 ? -26.728 11.959 25.947 1.00 94.31 456 GLN A N 1
ATOM 3478 C CA . GLN A 1 456 ? -25.352 11.698 26.389 1.00 94.31 456 GLN A CA 1
ATOM 3479 C C . GLN A 1 456 ? -25.118 10.217 26.720 1.00 94.31 456 GLN A C 1
ATOM 3481 O O . GLN A 1 456 ? -24.085 9.651 26.356 1.00 94.31 456 GLN A O 1
ATOM 3486 N N . LEU A 1 457 ? -26.086 9.577 27.388 1.00 94.81 457 LEU A N 1
ATOM 3487 C CA . LEU A 1 457 ? -26.030 8.145 27.683 1.00 94.81 457 LEU A CA 1
ATOM 3488 C C . LEU A 1 457 ? -26.089 7.301 26.404 1.00 94.81 457 LEU A C 1
ATOM 3490 O O . LEU A 1 457 ? -25.320 6.348 26.286 1.00 94.81 457 LEU A O 1
ATOM 3494 N N . ALA A 1 458 ? -26.967 7.647 25.458 1.00 94.00 458 ALA A N 1
ATOM 3495 C CA . ALA A 1 458 ? -27.104 6.954 24.180 1.00 94.00 458 ALA A CA 1
ATOM 3496 C C . ALA A 1 458 ? -25.803 7.027 23.369 1.00 94.00 458 ALA A C 1
ATOM 3498 O O . ALA A 1 458 ? -25.271 5.990 22.968 1.00 94.00 458 ALA A O 1
ATOM 3499 N N . GLY A 1 459 ? -25.207 8.213 23.245 1.00 92.69 459 GLY A N 1
ATOM 3500 C CA . GLY A 1 459 ? -23.915 8.384 22.592 1.00 92.69 459 GLY A CA 1
ATOM 3501 C C . GLY A 1 459 ? -22.833 7.527 23.233 1.00 92.69 459 GLY A C 1
ATOM 3502 O O . GLY A 1 459 ? -22.119 6.812 22.533 1.00 92.69 459 GLY A O 1
ATOM 3503 N N . GLY A 1 460 ? -22.742 7.503 24.565 1.00 90.75 460 GLY A N 1
ATOM 3504 C CA . GLY A 1 460 ? -21.751 6.706 25.301 1.00 90.75 460 GLY A CA 1
ATOM 3505 C C . GLY A 1 460 ? -21.865 5.181 25.131 1.00 90.75 460 GLY A C 1
ATOM 3506 O O . GLY A 1 460 ? -20.898 4.454 25.401 1.00 90.75 460 GLY A O 1
ATOM 3507 N N . VAL A 1 461 ? -23.018 4.667 24.686 1.00 93.69 461 VAL A N 1
ATOM 3508 C CA . VAL A 1 461 ? -23.232 3.223 24.481 1.00 93.69 461 VAL A CA 1
ATOM 3509 C C . VAL A 1 461 ? -23.184 2.785 23.023 1.00 93.69 461 VAL A C 1
ATOM 3511 O O . VAL A 1 461 ? -22.832 1.629 22.786 1.00 93.69 461 VAL A O 1
ATOM 3514 N N . LEU A 1 462 ? -23.478 3.682 22.079 1.00 91.19 462 LEU A N 1
ATOM 3515 C CA . LEU A 1 462 ? -23.378 3.399 20.651 1.00 91.19 462 LEU A CA 1
ATOM 3516 C C . LEU A 1 462 ? -21.921 3.228 20.217 1.00 91.19 462 LEU A C 1
ATOM 3518 O O . LEU A 1 462 ? -21.022 3.982 20.602 1.00 91.19 462 LEU A O 1
ATOM 3522 N N . THR A 1 463 ? -21.697 2.235 19.367 1.00 89.75 463 THR A N 1
ATOM 3523 C CA . THR A 1 463 ? -20.436 2.036 18.659 1.00 89.75 463 THR A CA 1
ATOM 3524 C C . THR A 1 463 ? -20.239 3.111 17.591 1.00 89.75 463 THR A C 1
ATOM 3526 O O . THR A 1 463 ? -21.182 3.763 17.143 1.00 89.75 463 THR A O 1
ATOM 3529 N N . ALA A 1 464 ? -18.994 3.295 17.147 1.00 84.44 464 ALA A N 1
ATOM 3530 C CA . ALA A 1 464 ? -18.675 4.270 16.105 1.00 84.44 464 ALA A CA 1
ATOM 3531 C C . ALA A 1 464 ? -19.462 4.024 14.802 1.00 84.44 464 ALA A C 1
ATOM 3533 O O . ALA A 1 464 ? -19.891 4.984 14.169 1.00 84.44 464 ALA A O 1
ATOM 3534 N N . SER A 1 465 ? -19.695 2.757 14.439 1.00 81.50 465 SER A N 1
ATOM 3535 C CA . SER A 1 465 ? -20.493 2.379 13.266 1.00 81.50 465 SER A CA 1
ATOM 3536 C C . SER A 1 465 ? -21.960 2.783 13.415 1.00 81.50 465 SER A C 1
ATOM 3538 O O . SER A 1 465 ? -22.514 3.394 12.510 1.00 81.50 465 SER A O 1
ATOM 3540 N N . GLU A 1 466 ? -22.569 2.533 14.576 1.00 87.81 466 GLU A N 1
ATOM 3541 C CA . GLU A 1 466 ? -23.967 2.906 14.828 1.00 87.81 466 GLU A CA 1
ATOM 3542 C C . GLU A 1 466 ? -24.147 4.427 14.864 1.00 87.81 466 GLU A C 1
ATOM 3544 O O . GLU A 1 466 ? -25.110 4.944 14.311 1.00 87.81 466 GLU A O 1
ATOM 3549 N N . ARG A 1 467 ? -23.192 5.184 15.424 1.00 88.25 467 ARG A N 1
ATOM 3550 C CA . ARG A 1 467 ? -23.237 6.659 15.362 1.00 88.25 467 ARG A CA 1
ATOM 3551 C C . ARG A 1 467 ? -23.176 7.186 13.926 1.00 88.25 467 ARG A C 1
ATOM 3553 O O . ARG A 1 467 ? -23.737 8.239 13.627 1.00 88.25 467 ARG A O 1
ATOM 3560 N N . LEU A 1 468 ? -22.490 6.475 13.035 1.00 84.38 468 LEU A N 1
ATOM 3561 C CA . LEU A 1 468 ? -22.418 6.826 11.619 1.00 84.38 468 LEU A CA 1
ATOM 3562 C C . LEU A 1 468 ? -23.767 6.573 10.931 1.00 84.38 468 LEU A C 1
ATOM 3564 O O . LEU A 1 468 ? -24.232 7.426 10.177 1.00 84.38 468 LEU A O 1
ATOM 3568 N N . GLU A 1 469 ? -24.447 5.477 11.278 1.00 85.56 469 GLU A N 1
ATOM 3569 C CA . GLU A 1 469 ? -25.819 5.200 10.837 1.00 85.56 469 GLU A CA 1
ATOM 3570 C C . GLU A 1 469 ? -26.810 6.252 11.351 1.00 85.56 469 GLU A C 1
ATOM 3572 O O . GLU A 1 469 ? -27.567 6.803 10.551 1.00 85.56 469 GLU A O 1
ATOM 3577 N N . VAL A 1 470 ? -26.748 6.606 12.641 1.00 90.12 470 VAL A N 1
ATOM 3578 C CA . VAL A 1 470 ? -27.551 7.676 13.263 1.00 90.12 470 VAL A CA 1
ATOM 3579 C C . VAL A 1 470 ? -27.415 8.988 12.487 1.00 90.12 470 VAL A C 1
ATOM 3581 O O . VAL A 1 470 ? -28.418 9.575 12.078 1.00 90.12 470 VAL A O 1
ATOM 3584 N N . ASN A 1 471 ? -26.175 9.410 12.217 1.00 85.88 471 ASN A N 1
ATOM 3585 C CA . ASN A 1 471 ? -25.894 10.635 11.468 1.00 85.88 471 ASN A CA 1
ATOM 3586 C C . ASN A 1 471 ? -26.371 10.557 10.012 1.00 85.88 471 ASN A C 1
ATOM 3588 O O . ASN A 1 471 ? -26.865 11.544 9.473 1.00 85.88 471 ASN A O 1
ATOM 3592 N N . SER A 1 472 ? -26.235 9.395 9.364 1.00 85.31 472 SER A N 1
ATOM 3593 C CA . SER A 1 472 ? -26.672 9.203 7.975 1.00 85.31 472 SER A CA 1
ATOM 3594 C C . SER A 1 472 ? -28.197 9.197 7.823 1.00 85.31 472 SER A C 1
ATOM 3596 O O . SER A 1 472 ? -28.722 9.647 6.805 1.00 85.31 472 SER A O 1
ATOM 3598 N N . ALA A 1 473 ? -28.907 8.708 8.841 1.00 85.31 473 ALA A N 1
ATOM 3599 C CA . ALA A 1 473 ? -30.358 8.596 8.857 1.00 85.31 473 ALA A CA 1
ATOM 3600 C C . ALA A 1 473 ? -31.061 9.860 9.389 1.00 85.31 473 ALA A C 1
ATOM 3602 O O . ALA A 1 473 ? -32.290 9.910 9.354 1.00 85.31 473 ALA A O 1
ATOM 3603 N N . ASP A 1 474 ? -30.304 10.869 9.844 1.00 90.94 474 ASP A N 1
ATOM 3604 C CA . ASP A 1 474 ? -30.810 12.112 10.453 1.00 90.94 474 ASP A CA 1
ATOM 3605 C C . ASP A 1 474 ? -31.792 11.835 11.613 1.00 90.94 474 ASP A C 1
ATOM 3607 O O . ASP A 1 474 ? -32.839 12.471 11.759 1.00 90.94 474 ASP A O 1
ATOM 3611 N N . VAL A 1 475 ? -31.471 10.819 12.423 1.00 93.31 475 VAL A N 1
ATOM 3612 C CA . VAL A 1 475 ? -32.211 10.434 13.638 1.00 93.31 475 VAL A CA 1
ATOM 3613 C C . VAL A 1 475 ? -31.373 10.746 14.876 1.00 93.31 475 VAL A C 1
ATOM 3615 O O . VAL A 1 475 ? -30.155 10.845 14.787 1.00 93.31 475 VAL A O 1
ATOM 3618 N N . SER A 1 476 ? -31.993 10.908 16.048 1.00 94.12 476 SER A N 1
ATOM 3619 C CA . SER A 1 476 ? -31.233 11.064 17.297 1.00 94.12 476 SER A CA 1
ATOM 3620 C C . SER A 1 476 ? -30.724 9.714 17.810 1.00 94.12 476 SER A C 1
ATOM 3622 O O . SER A 1 476 ? -31.331 8.670 17.565 1.00 94.12 476 SER A O 1
ATOM 3624 N N . GLU A 1 477 ? -29.631 9.721 18.576 1.00 93.94 477 GLU A N 1
ATOM 3625 C CA . GLU A 1 477 ? -29.042 8.505 19.163 1.00 93.94 477 GLU A CA 1
ATOM 3626 C C . GLU A 1 477 ? -30.044 7.756 20.065 1.00 93.94 477 GLU A C 1
ATOM 3628 O O . GLU A 1 477 ? -30.107 6.526 20.062 1.00 93.94 477 GLU A O 1
ATOM 3633 N N . VAL A 1 478 ? -30.892 8.493 20.793 1.00 94.44 478 VAL A N 1
ATOM 3634 C CA . VAL A 1 478 ? -31.976 7.931 21.620 1.00 94.44 478 VAL A CA 1
ATOM 3635 C C . VAL A 1 478 ? -33.045 7.264 20.757 1.00 94.44 478 VAL A C 1
ATOM 3637 O O . VAL A 1 478 ? -33.562 6.201 21.106 1.00 94.44 478 VAL A O 1
ATOM 3640 N N . GLU A 1 479 ? -33.400 7.885 19.634 1.00 92.88 479 GLU A N 1
ATOM 3641 C CA . GLU A 1 479 ? -34.402 7.347 18.722 1.00 92.88 479 GLU A CA 1
ATOM 3642 C C . GLU A 1 479 ? -33.889 6.103 17.990 1.00 92.88 479 GLU A C 1
ATOM 3644 O O . GLU A 1 479 ? -34.639 5.137 17.855 1.00 92.88 479 GLU A O 1
ATOM 3649 N N . TYR A 1 480 ? -32.605 6.068 17.633 1.00 94.25 480 TYR A N 1
ATOM 3650 C CA . TYR A 1 480 ? -31.953 4.883 17.081 1.00 94.25 480 TYR A CA 1
ATOM 3651 C C . TYR A 1 480 ? -31.975 3.704 18.058 1.00 94.25 480 TYR A C 1
ATOM 3653 O O . TYR A 1 480 ? -32.425 2.622 17.690 1.00 94.25 480 TYR A O 1
ATOM 3661 N N . LEU A 1 481 ? -31.604 3.911 19.330 1.00 93.50 481 LEU A N 1
ATOM 3662 C CA . LEU A 1 481 ? -31.676 2.850 20.345 1.00 93.50 481 LEU A CA 1
ATOM 3663 C C . LEU A 1 481 ? -33.100 2.310 20.538 1.00 93.50 481 LEU A C 1
ATOM 3665 O O . LEU A 1 481 ? -33.292 1.102 20.700 1.00 93.50 481 LEU A O 1
ATOM 3669 N N . ARG A 1 482 ? -34.110 3.186 20.473 1.00 93.69 482 ARG A N 1
ATOM 3670 C CA . ARG A 1 482 ? -35.514 2.770 20.563 1.00 93.69 482 ARG A CA 1
ATOM 3671 C C . ARG A 1 482 ? -35.957 1.979 19.328 1.00 93.69 482 ARG A C 1
ATOM 3673 O O . ARG A 1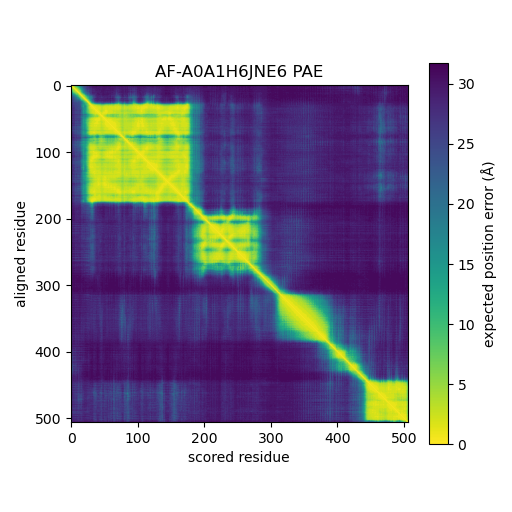 482 ? -36.758 1.062 19.469 1.00 93.69 482 ARG A O 1
ATOM 3680 N N . GLN A 1 483 ? -35.487 2.337 18.135 1.00 91.44 483 GLN A N 1
ATOM 3681 C CA . GLN A 1 483 ? -35.869 1.664 16.891 1.00 91.44 483 GLN A CA 1
ATOM 3682 C C . GLN A 1 483 ? -35.161 0.317 16.711 1.00 91.44 483 GLN A C 1
ATOM 3684 O O . GLN A 1 483 ? -35.824 -0.659 16.363 1.00 91.44 483 GLN A O 1
ATOM 3689 N N . GLU A 1 484 ? -33.854 0.265 16.968 1.00 92.94 484 GLU A N 1
ATOM 3690 C CA . GLU A 1 484 ? -33.024 -0.907 16.675 1.00 92.94 484 GLU A CA 1
ATOM 3691 C C . GLU A 1 484 ? -33.042 -1.933 17.814 1.00 92.94 484 GLU A C 1
ATOM 3693 O O . GLU A 1 484 ? -33.137 -3.136 17.578 1.00 92.94 484 GLU A O 1
ATOM 3698 N N . TYR A 1 485 ? -33.027 -1.464 19.065 1.00 91.38 485 TYR A N 1
ATOM 3699 C CA . TYR A 1 485 ? -32.905 -2.332 20.239 1.00 91.38 485 TYR A CA 1
ATOM 3700 C C . TYR A 1 485 ? -34.186 -2.440 21.075 1.00 91.38 485 TYR A C 1
ATOM 3702 O O . TYR A 1 485 ? -34.207 -3.201 22.040 1.00 91.38 485 TYR A O 1
ATOM 3710 N N . ASP A 1 486 ? -35.254 -1.706 20.732 1.00 94.19 486 ASP A N 1
ATOM 3711 C CA . ASP A 1 486 ? -36.477 -1.569 21.553 1.00 94.19 486 ASP A CA 1
ATOM 3712 C C . ASP A 1 486 ? -36.161 -1.114 22.998 1.00 94.19 486 ASP A C 1
ATOM 3714 O O . ASP A 1 486 ? -36.833 -1.490 23.960 1.00 94.19 486 ASP A O 1
ATOM 3718 N N . VAL A 1 487 ? -35.104 -0.302 23.159 1.00 94.69 487 VAL A N 1
ATOM 3719 C CA . VAL A 1 487 ? -34.624 0.210 24.453 1.00 94.69 487 VAL A CA 1
ATOM 3720 C C . VAL A 1 487 ? -34.809 1.723 24.526 1.00 94.69 487 VAL A C 1
ATOM 3722 O O . VAL A 1 487 ? -34.339 2.471 23.673 1.00 94.69 487 VAL A O 1
ATOM 3725 N N . ASP A 1 488 ? -35.467 2.193 25.586 1.00 94.94 488 ASP A N 1
ATOM 3726 C CA . ASP A 1 488 ? -35.662 3.618 25.852 1.00 94.94 488 ASP A CA 1
ATOM 3727 C C . ASP A 1 488 ? -34.580 4.160 26.799 1.00 94.94 488 ASP A C 1
ATOM 3729 O O . ASP A 1 488 ? -34.604 3.894 28.001 1.00 94.94 488 ASP A O 1
ATOM 3733 N N . ALA A 1 489 ? -33.640 4.952 26.272 1.00 93.81 489 ALA A N 1
ATOM 3734 C CA . ALA A 1 489 ? -32.535 5.522 27.050 1.00 93.81 489 ALA A CA 1
ATOM 3735 C C . ALA A 1 489 ? -32.993 6.426 28.216 1.00 93.81 489 ALA A C 1
ATOM 3737 O O . ALA A 1 489 ? -32.242 6.613 29.173 1.00 93.81 489 ALA A O 1
ATOM 3738 N N . THR A 1 490 ? -34.229 6.944 28.183 1.00 93.88 490 THR A N 1
ATOM 3739 C CA . THR A 1 490 ? -34.784 7.771 29.270 1.00 93.88 490 THR A CA 1
ATOM 3740 C C . THR A 1 490 ? -35.101 6.971 30.538 1.00 93.88 490 THR A C 1
ATOM 3742 O O . THR A 1 490 ? -35.250 7.556 31.611 1.00 93.88 490 THR A O 1
ATOM 3745 N N . GLU A 1 491 ? -35.162 5.638 30.451 1.00 93.75 491 GLU A N 1
ATOM 3746 C CA . GLU A 1 491 ? -35.443 4.760 31.593 1.00 93.75 491 GLU A CA 1
ATOM 3747 C C . GLU A 1 491 ? -34.197 4.401 32.424 1.00 93.75 491 GLU A C 1
ATOM 3749 O O . GLU A 1 491 ? -34.325 3.764 33.472 1.00 93.75 491 GLU A O 1
ATOM 3754 N N . PHE A 1 492 ? -33.001 4.815 31.991 1.00 94.81 492 PHE A N 1
ATOM 3755 C CA . PHE A 1 492 ? -31.730 4.431 32.607 1.00 94.81 492 PHE A CA 1
ATOM 3756 C C . PHE A 1 492 ? -31.001 5.633 33.208 1.00 94.81 492 PHE A C 1
ATOM 3758 O O . PHE A 1 492 ? -31.031 6.744 32.675 1.00 94.81 492 PHE A O 1
ATOM 3765 N N . ASP A 1 493 ? -30.323 5.407 34.335 1.00 92.19 493 ASP A N 1
ATOM 3766 C CA . ASP A 1 493 ? -29.542 6.438 35.025 1.00 92.19 493 ASP A CA 1
ATOM 3767 C C . ASP A 1 493 ? -28.045 6.367 34.678 1.00 92.19 493 ASP A C 1
ATOM 3769 O O . ASP A 1 493 ? -27.310 7.324 34.930 1.00 92.19 493 ASP A O 1
ATOM 3773 N N . THR A 1 494 ? -27.571 5.249 34.110 1.00 93.75 494 THR A N 1
ATOM 3774 C CA . THR A 1 494 ? -26.150 5.023 33.808 1.00 93.75 494 THR A CA 1
ATOM 3775 C C . THR A 1 494 ? -25.922 4.276 32.491 1.00 93.75 494 THR A C 1
ATOM 3777 O O . THR A 1 494 ? -26.721 3.431 32.089 1.00 93.75 494 THR A O 1
ATOM 3780 N N . GLU A 1 495 ? -24.768 4.509 31.851 1.00 93.69 495 GLU A N 1
ATOM 3781 C CA . GLU A 1 495 ? -24.377 3.804 30.618 1.00 93.69 495 GLU A CA 1
ATOM 3782 C C . GLU A 1 495 ? -24.254 2.289 30.818 1.00 93.69 495 GLU A C 1
ATOM 3784 O O . GLU A 1 495 ? -24.506 1.516 29.899 1.00 93.69 495 GLU A O 1
ATOM 3789 N N . SER A 1 496 ? -23.835 1.840 32.007 1.00 91.12 496 SER A N 1
ATOM 3790 C CA . SER A 1 496 ? -23.681 0.408 32.284 1.00 91.12 496 SER A CA 1
ATOM 3791 C C . SER A 1 496 ? -25.027 -0.309 32.253 1.00 91.12 496 SER A C 1
ATOM 3793 O O . SER A 1 496 ? -25.119 -1.382 31.665 1.00 91.12 496 SER A O 1
ATOM 3795 N N . GLU A 1 497 ? -26.061 0.281 32.858 1.00 91.75 497 GLU A N 1
ATOM 3796 C CA . GLU A 1 497 ? -27.413 -0.289 32.860 1.00 91.75 497 GLU A CA 1
ATOM 3797 C C . GLU A 1 497 ? -28.016 -0.279 31.453 1.00 91.75 497 GLU A C 1
ATOM 3799 O O . GLU A 1 497 ? -28.624 -1.265 31.041 1.00 91.75 497 GLU A O 1
ATOM 3804 N N . LEU A 1 498 ? -27.774 0.794 30.694 1.00 94.12 498 LEU A N 1
ATOM 3805 C CA . LEU A 1 498 ? -28.203 0.903 29.303 1.00 94.12 498 LEU A CA 1
ATOM 3806 C C . LEU A 1 498 ? -27.510 -0.141 28.403 1.00 94.12 498 LEU A C 1
ATOM 3808 O O . LEU A 1 498 ? -28.182 -0.828 27.636 1.00 94.12 498 LEU A O 1
ATOM 3812 N N . ARG A 1 499 ? -26.190 -0.352 28.538 1.00 92.38 499 ARG A N 1
ATOM 3813 C CA . ARG A 1 499 ? -25.467 -1.418 27.807 1.00 92.38 499 ARG A CA 1
ATOM 3814 C C . ARG A 1 499 ? -25.971 -2.811 28.163 1.00 92.38 499 ARG A C 1
ATOM 3816 O O . ARG A 1 499 ? -26.040 -3.672 27.287 1.00 92.38 499 ARG A O 1
ATOM 3823 N N . ASP A 1 500 ? -26.285 -3.054 29.432 1.00 90.56 500 ASP A N 1
ATOM 3824 C CA . ASP A 1 500 ? -26.816 -4.344 29.873 1.00 90.56 500 ASP A CA 1
ATOM 3825 C C . ASP A 1 500 ? -28.223 -4.591 29.307 1.00 90.56 500 ASP A C 1
ATOM 3827 O O . ASP A 1 500 ? -28.530 -5.720 28.922 1.00 90.56 500 ASP A O 1
ATOM 3831 N N . ALA A 1 501 ? -29.051 -3.547 29.184 1.00 91.19 501 ALA A N 1
ATOM 3832 C CA . ALA A 1 501 ? -30.363 -3.628 28.543 1.00 91.19 501 ALA A CA 1
ATOM 3833 C C . ALA A 1 501 ? -30.260 -3.928 27.040 1.00 91.19 501 ALA A C 1
ATOM 3835 O O . ALA A 1 501 ? -30.920 -4.851 26.567 1.00 91.19 501 ALA A O 1
ATOM 3836 N N . ILE A 1 502 ? -29.370 -3.235 26.320 1.00 90.69 502 ILE A N 1
ATOM 3837 C CA . ILE A 1 502 ? -29.099 -3.477 24.891 1.00 90.69 502 ILE A CA 1
ATOM 3838 C C . ILE A 1 502 ? -28.629 -4.924 24.662 1.00 90.69 502 ILE A C 1
ATOM 3840 O O . ILE A 1 502 ? -29.125 -5.619 23.781 1.00 90.69 502 ILE A O 1
ATOM 3844 N N . ARG A 1 503 ? -27.720 -5.434 25.506 1.00 86.25 503 ARG A N 1
ATOM 3845 C CA . ARG A 1 503 ? -27.212 -6.819 25.409 1.00 86.25 503 ARG A CA 1
ATOM 3846 C C . ARG A 1 503 ? -28.225 -7.883 25.827 1.00 86.25 503 ARG A C 1
ATOM 3848 O O . ARG A 1 503 ? -28.098 -9.031 25.411 1.00 86.25 503 ARG A O 1
ATOM 3855 N N . GLY A 1 504 ? -29.168 -7.537 26.700 1.00 74.50 504 GLY A N 1
ATOM 3856 C CA . GLY A 1 504 ? -30.205 -8.442 27.194 1.00 74.50 504 GLY A CA 1
ATOM 3857 C C . GLY A 1 504 ? -31.454 -8.514 26.311 1.00 74.50 504 GLY A C 1
ATOM 3858 O O . GLY A 1 504 ? -32.271 -9.410 26.526 1.00 74.50 504 GLY A O 1
ATOM 3859 N N . GLY A 1 505 ? -31.605 -7.579 25.366 1.00 56.59 505 GLY A N 1
ATOM 3860 C CA . GLY A 1 505 ? -32.730 -7.482 24.429 1.00 56.59 505 GLY A CA 1
ATOM 3861 C C . GLY A 1 505 ? -32.531 -8.178 23.076 1.00 56.59 505 GLY A C 1
ATOM 3862 O O . GLY A 1 505 ? -33.500 -8.271 22.326 1.00 56.59 505 GLY A O 1
ATOM 3863 N N . ALA A 1 506 ? -31.322 -8.677 22.781 1.00 45.69 506 ALA A N 1
ATOM 3864 C CA . ALA A 1 506 ? -30.978 -9.373 21.533 1.00 45.69 506 ALA A CA 1
ATOM 3865 C C . ALA A 1 506 ? -31.429 -10.846 21.484 1.00 45.69 506 ALA A C 1
ATOM 3867 O O . ALA A 1 506 ? -31.271 -11.568 22.503 1.00 45.69 506 ALA A O 1
#

Sequence (506 aa):
MTHDPEQHERLAEGGFARLEDEDDEDTDTYSARVIPIGEGDITTGASGKKTYWSPEALRQGVEDGAFDGAKILKGRPGDGHKGMLDQADPDNIVGSVDNFAYEDGVGPVSEDADLLDEHIAQLVDHGLIDVSPDMFRKLGEYDEELGAYPVEKIIDVPYLTLLDNGASPSATIEPAMAEALGFNGRAEAAEQLAKLFTLTFNAYGEMFGDEFLDEAVENLEAIEGVSATRSSTNTDPELQATIDREAVASLDTLNDQIIDALEDTPFEVHESYDWIDDVAWEGLGEAGGSGQASDEPAESGTGTGGSSTHMGNNNDDLQEQLAEVRTERNQLEDETEDLQEQLAEKEEEIDDYEETVEQLKEERDELEEEVEPLVEMLADLAAEDSKLSADKIADRFQAGELVEMLAEDAGWSDEDDESPVEVVREQLAGTPNPRGEGGDSNGQTPSDEDLERAEQLAGGVLTASERLEVNSADVSEVEYLRQEYDVDATEFDTESELRDAIRGGA

pLDDT: mean 74.77, std 21.5, range [25.5, 97.88]

Organism: NCBI:txid1267564

Solvent-accessible surface area (backbone atoms only — not comparable to full-atom values): 29719 Å² total; per-residue (Å²): 136,85,84,73,78,82,72,74,73,74,79,78,65,92,70,80,82,70,84,79,74,92,66,100,70,80,81,81,65,43,53,23,25,38,22,50,45,31,45,68,36,75,32,67,56,97,85,73,49,45,34,28,37,41,61,68,28,45,44,48,17,39,76,71,46,20,49,42,62,14,32,29,28,64,43,42,90,92,70,42,62,77,65,90,86,56,81,80,59,73,90,40,54,39,31,39,28,67,60,53,45,68,42,91,90,45,21,43,35,24,68,67,24,42,31,68,36,71,69,58,48,49,36,26,65,69,62,60,34,16,20,27,61,46,66,47,67,44,69,50,71,76,36,80,89,78,68,24,25,38,45,66,38,49,66,36,25,67,31,33,29,36,33,78,64,29,56,41,101,55,5,37,36,36,58,36,59,51,58,86,74,74,44,96,48,62,79,59,46,57,61,46,50,76,41,43,51,72,46,76,46,72,33,89,61,78,70,54,57,69,70,51,55,53,48,39,32,54,38,42,45,68,40,72,45,33,45,49,47,66,55,97,46,48,65,67,36,38,38,39,36,40,34,37,58,85,61,42,94,43,70,70,59,47,52,53,50,52,32,67,39,22,59,91,31,83,57,57,47,62,93,88,62,68,75,64,69,65,58,60,62,81,79,60,87,75,88,81,81,85,83,81,94,75,83,86,81,92,80,91,77,93,75,94,76,90,76,93,77,89,89,87,55,72,68,59,56,54,51,49,52,56,49,49,57,52,49,52,54,48,50,52,50,51,52,49,52,52,50,52,52,52,50,53,55,50,51,53,54,49,54,55,50,51,54,50,53,54,52,54,51,51,53,49,53,55,48,49,66,57,44,53,63,52,52,53,50,49,52,50,50,53,52,50,57,64,68,59,42,70,71,57,54,54,74,72,35,57,77,66,55,55,51,53,53,52,34,56,76,72,66,60,60,99,80,65,95,66,63,7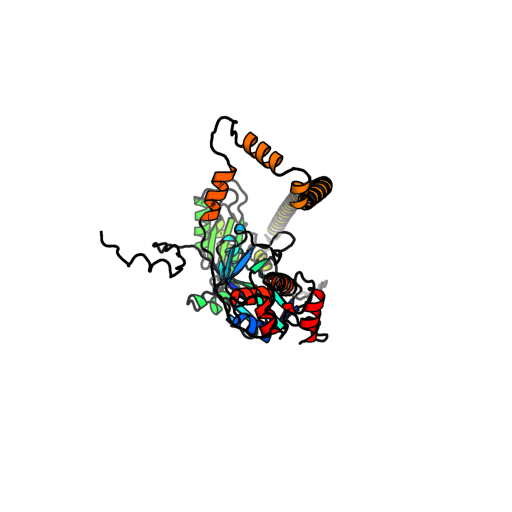1,70,55,60,58,53,60,68,68,71,71,73,82,83,89,83,84,86,88,80,95,63,104,58,88,72,74,51,74,70,47,51,56,52,16,39,56,39,29,55,76,60,50,50,76,68,54,52,50,49,28,64,73,67,76,49,53,52,37,56,45,39,36,70,77,50,71,38,64,42,75,81,47,94,46,49,68,60,45,47,50,49,54,67,69,62,111

Mean predicted aligned error: 23.67 Å

Foldseek 3Di:
DDDDPVPPVVPPDPDDPDPPPPDPDDPPKFWKKFQQDFAQDFFQDPVRFTETEHLVQLQVCQVVCQQAFAFEFEADPPRRDDDLPDDDDPVRGFWTAHHWDQDPRQGTMGLGTIGNDPVVSVCQAVQQKFKHWDFDFDWDDQDPVSRGTYTPHTDHGNYIYIDSDHSDPSGGMHGRPCVVVVDPPVVVVVVQVVQKFKFKFKQDDAFDDPVQVVQLQVLQVVDFQKHKDWDPDRGIIMIMIIGRNVRDPDLVVVQVSNQVSCCPGSRRDDPPDSRPVVRVPVPDPDDDDDDDDDDDDDDDDDDDDDDDDDDDPVVVVVVVVVVVVVVVVVVVVVVVVVVVVVVVVVVVVVVVVVVVVVVVVVVVVVVVVVVVVVVVVVVVVVVVVVVVDVVVVCVVDPPVRVVVVVCVVVPPDPPDPDDPVVVVVVVVVPDDDDDDDDDDDPDPDDDPVLVVQLLVLLVVQDDPVLVVVCVVVVHGSQVSCCVPQVDHSSVDDHNVVSNVSSVVRD

Nearest PDB structures (foldseek):
  3tvi-assembly5_J  TM=5.894E-01  e=6.726E-01  Clostridium acetobutylicum
  1vr6-assembly1_C  TM=6.441E-01  e=3.099E+00  Thermotoga maritima
  8s8i-assembly1_j  TM=2.193E-01  e=7.010E-02  Saccharomyces cerevisiae S288C
  5w99-assembly1_A  TM=4.303E-01  e=3.099E+00  Planobispora rosea
  5w98-assembly1_A  TM=4.325E-01  e=5.372E+00  Planobispora rosea